Protein AF-A0A395JSF4-F1 (afdb_monomer_lite)

Foldseek 3Di:
DPDPPPPPDPDPDPDDDDPDPVVVVVVVVVVVVVVVVVVVVPVVPDDDDDDDDDDPDPPQLVPQPPPDDDDDDDDDDDDDDDDDDDDDDDDDDPDDDDDDQDPLQVVLLVCVVVVVLVVNLVVCVVCVVVDDPVNLVSSLCSQQDDPPPDGRDLVSLVSSCVRVVALVSLVSSLSVCVNVVVLVSNLVSLLSNLLHDPDPVSNVSSVVSNVVSLVVVLVVCVVVVNLVVQLVSLVVVCVSPVPPLVSLQSNLVSCVSVQVPVSNLVSLVVCCPPPPCNVVSVVVNVVSCVVVPPDVVNVVPPDDWPKFWFAWDDDPPWTWFFKQFLNDTFIATADAPDQFKAFEPVVCVVSVWAWPPDWDWDQDPVGIDIWTWTFRQWIDTRNQIDGGGIYTYDHPDDDDPGGIYDYPVSVCVCVVFWDWDCNSNRNTIMTGGDDDD

Sequence (437 aa):
MISKASILTITLLTDQQCDDIPAIRLCYLRYMKILLALTVSSMVALGLLAWTTQQPPTPAINKLLMSAQIPSTSSESNQSLTASNTSTPITNVSDAVGASPNEHQIWVARLLEKNQFHAAIEYINEHYSALSSEQLDQLKFQFLNSQDGQPPALERLNSAAKLFDDLSSWSALAQSAVSQQNWEIAHIALLRVSELESRPIELQESLAALVRSSSYLKAIRERNQDFIGVRELYSDLHQTHPWYPRFQLELAHAEAALGDYEAAEKLYTALRFDPEFGAIATQALKQLEQNNAPSDTEKRKSGNSTEVLIPLTRTGTSLLINALINGQTTPMLLDTGASITALSSQTIQKLGLKPTGRRIQINTANGARSAKLFFADTIRFGQMQLSNLEVAEIDLGSNSRFTGLLGTDALSAFNQDFDYAIDQRRNALVFTPQKTD

Secondary structure (DSSP, 8-state):
---TTSSSSSS--SSS---SHHHHHHHHHHHHHHHHHHHHHHTTS---------------GGGS-TT-PPPPP----------------------S---PPPHHHHHHHHHHHTT-HHHHHHHHHHHGGG--HHHHHHHHHHHHS-SSSSPPPHHHHHHHHHHH-SHHHHHHHHHHHHHTT-HHHHHHHHHHHHHH--SHHHHHHHHHHHHHHHHHHHHHHHHTT-HHHHHHHHHHHHHH-TT-HHHHHHHHHHHHHHT-HHHHHHHHHHHTT-TTTHHHHHHHHHHHHHHHS--TTTTT--SS---EEEE-EEETTEEEEEEEETTEEEEEEE-TT-SS-EEEHHHHHHHTPEEEEEEEEEEETTEEEEEEEEEEEEEEETTEEEEEEEEEEE---TT-S-SEEE-HHHHHTTTTTEEEEEETTTTEEEEEE----

Structure (mmCIF, N/CA/C/O backbone):
data_AF-A0A395JSF4-F1
#
_entry.id   AF-A0A395JSF4-F1
#
loop_
_atom_site.group_PDB
_atom_site.id
_atom_site.type_symbol
_atom_site.label_atom_id
_atom_site.label_alt_id
_atom_site.label_comp_id
_atom_site.label_asym_id
_atom_site.label_entity_id
_atom_site.label_seq_id
_atom_site.pdbx_PDB_ins_code
_atom_site.Cartn_x
_atom_site.Cartn_y
_atom_site.Cartn_z
_atom_site.occupancy
_atom_site.B_iso_or_equiv
_atom_site.auth_seq_id
_atom_site.auth_comp_id
_atom_site.auth_asym_id
_atom_site.auth_atom_id
_atom_site.pdbx_PDB_model_num
ATOM 1 N N . MET A 1 1 ? 60.343 2.451 16.764 1.00 39.84 1 MET A N 1
ATOM 2 C CA . MET A 1 1 ? 60.196 1.251 17.614 1.00 39.84 1 MET A CA 1
ATOM 3 C C . MET A 1 1 ? 58.944 1.408 18.462 1.00 39.84 1 MET A C 1
ATOM 5 O O . MET A 1 1 ? 58.993 2.028 19.511 1.00 39.84 1 MET A O 1
ATOM 9 N N . ILE A 1 2 ? 57.827 0.879 17.968 1.00 29.94 2 ILE A N 1
ATOM 10 C CA . ILE A 1 2 ? 56.675 0.466 18.773 1.00 29.94 2 ILE A CA 1
ATOM 11 C C . ILE A 1 2 ? 56.566 -1.039 18.507 1.00 29.94 2 ILE A C 1
ATOM 13 O O . ILE A 1 2 ? 56.723 -1.488 17.372 1.00 29.94 2 ILE A O 1
ATOM 17 N N . SER A 1 3 ? 56.498 -1.801 19.591 1.00 26.81 3 SER A N 1
ATOM 18 C CA . SER A 1 3 ? 56.758 -3.239 19.675 1.00 26.81 3 SER A CA 1
ATOM 19 C C . SER A 1 3 ? 55.757 -4.097 18.886 1.00 26.81 3 SER A C 1
ATOM 21 O O . SER A 1 3 ? 54.575 -3.776 18.810 1.00 26.81 3 SER A O 1
ATOM 23 N N . LYS A 1 4 ? 56.232 -5.241 18.371 1.00 32.41 4 LYS A N 1
ATOM 24 C CA . LYS A 1 4 ? 55.508 -6.337 17.688 1.00 32.41 4 LYS A CA 1
ATOM 25 C C . LYS A 1 4 ? 54.439 -7.051 18.560 1.00 32.41 4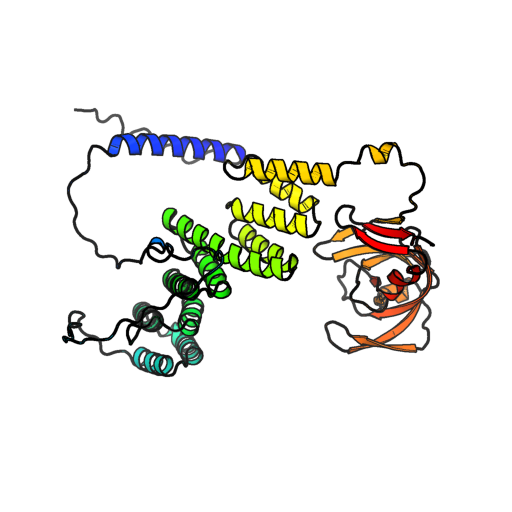 LYS A C 1
ATOM 27 O O . LYS A 1 4 ? 54.143 -8.216 18.329 1.00 32.41 4 LYS A O 1
ATOM 32 N N . ALA A 1 5 ? 53.841 -6.376 19.543 1.00 33.19 5 ALA A N 1
ATOM 33 C CA . ALA A 1 5 ? 52.916 -6.965 20.520 1.00 33.19 5 ALA A CA 1
ATOM 34 C C . ALA A 1 5 ? 51.439 -6.539 20.366 1.00 33.19 5 ALA A C 1
ATOM 36 O O . ALA A 1 5 ? 50.609 -6.975 21.152 1.00 33.19 5 ALA A O 1
ATOM 37 N N . SER A 1 6 ? 51.073 -5.740 19.357 1.00 33.34 6 SER A N 1
ATOM 38 C CA . SER A 1 6 ? 49.682 -5.261 19.186 1.00 33.34 6 SER A CA 1
ATOM 39 C C . SER A 1 6 ? 48.904 -5.915 18.035 1.00 33.34 6 SER A C 1
ATOM 41 O O . SER A 1 6 ? 47.794 -5.494 17.739 1.00 33.34 6 SER A O 1
ATOM 43 N N . ILE A 1 7 ? 49.457 -6.952 17.395 1.00 33.28 7 ILE A N 1
ATOM 44 C CA . ILE A 1 7 ? 48.802 -7.688 16.289 1.00 33.28 7 ILE A CA 1
ATOM 45 C C . ILE A 1 7 ? 48.196 -9.027 16.766 1.00 33.28 7 ILE A C 1
ATOM 47 O O . ILE A 1 7 ? 47.555 -9.735 16.001 1.00 33.28 7 ILE A O 1
ATOM 51 N N . LEU A 1 8 ? 48.306 -9.363 18.056 1.00 32.47 8 LEU A N 1
ATOM 52 C CA . LEU A 1 8 ? 47.852 -10.650 18.590 1.00 32.47 8 LEU A CA 1
ATOM 53 C C . LEU A 1 8 ? 46.749 -10.503 19.651 1.00 32.47 8 LEU A C 1
ATOM 55 O O . LEU A 1 8 ? 46.893 -10.986 20.769 1.00 32.47 8 LEU A O 1
ATOM 59 N N . THR A 1 9 ? 45.648 -9.809 19.345 1.00 33.09 9 THR A N 1
ATOM 60 C CA . THR A 1 9 ? 44.408 -9.906 20.153 1.00 33.09 9 THR A CA 1
ATOM 61 C C . THR A 1 9 ? 43.140 -9.557 19.362 1.00 33.09 9 THR A C 1
ATOM 63 O O . THR A 1 9 ? 42.222 -8.948 19.895 1.00 33.09 9 THR A O 1
ATOM 66 N N . ILE A 1 10 ? 43.060 -9.923 18.079 1.00 32.03 10 ILE A N 1
ATOM 67 C CA . ILE A 1 10 ? 41.792 -9.900 17.323 1.00 32.03 10 ILE A CA 1
ATOM 68 C C . ILE A 1 10 ? 41.754 -11.138 16.416 1.00 32.03 10 ILE A C 1
ATOM 70 O O . ILE A 1 10 ? 41.842 -11.056 15.197 1.00 32.03 10 ILE A O 1
ATOM 74 N N . THR A 1 11 ? 41.733 -12.329 17.014 1.00 34.06 11 THR A N 1
ATOM 75 C CA . THR A 1 11 ? 41.464 -13.583 16.273 1.00 34.06 11 THR A CA 1
ATOM 76 C C . THR A 1 11 ? 40.694 -14.614 17.101 1.00 34.06 11 THR A C 1
ATOM 78 O O . THR A 1 11 ? 40.607 -15.769 16.721 1.00 34.06 11 THR A O 1
ATOM 81 N N . LEU A 1 12 ? 40.091 -14.228 18.226 1.00 33.19 12 LEU A N 1
ATOM 82 C CA . LEU A 1 12 ? 39.227 -15.122 18.998 1.00 33.19 12 LEU A CA 1
ATOM 83 C C . LEU A 1 12 ? 38.089 -14.308 19.603 1.00 33.19 12 LEU A C 1
ATOM 85 O O . LEU A 1 12 ? 38.210 -13.812 20.714 1.00 33.19 12 LEU A O 1
ATOM 89 N N . LEU A 1 13 ? 37.035 -14.111 18.816 1.00 33.22 13 LEU A N 1
ATOM 90 C CA . LEU A 1 13 ? 35.649 -13.885 19.256 1.00 33.22 13 LEU A CA 1
ATOM 91 C C . LEU A 1 13 ? 34.718 -14.139 18.054 1.00 33.22 13 LEU A C 1
ATOM 93 O O . LEU A 1 13 ? 33.766 -13.416 17.789 1.00 33.22 13 LEU A O 1
ATOM 97 N N . THR A 1 14 ?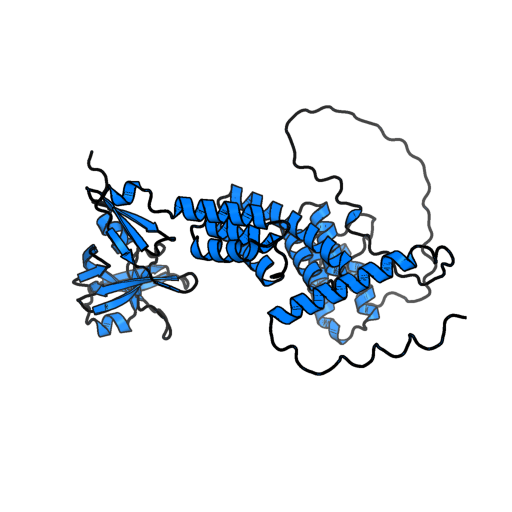 35.039 -15.169 17.278 1.00 45.62 14 THR A N 1
ATOM 98 C CA . THR A 1 14 ? 34.052 -15.881 16.478 1.00 45.62 14 THR A CA 1
ATOM 99 C C . THR A 1 14 ? 33.802 -17.172 17.229 1.00 45.62 14 THR A C 1
ATOM 101 O O . THR A 1 14 ? 34.759 -17.878 17.537 1.00 45.62 14 THR A O 1
ATOM 104 N N . ASP A 1 15 ? 32.529 -17.443 17.490 1.00 40.78 15 ASP A N 1
ATOM 105 C CA . ASP A 1 15 ? 32.013 -18.716 17.990 1.00 40.78 15 ASP A CA 1
ATOM 106 C C . ASP A 1 15 ? 31.992 -18.893 19.521 1.00 40.78 15 ASP A C 1
ATOM 108 O O . ASP A 1 15 ? 32.816 -19.584 20.110 1.00 40.78 15 ASP A O 1
ATOM 112 N N . GLN A 1 16 ? 31.036 -18.224 20.181 1.00 41.47 16 GLN A N 1
ATOM 113 C CA . GLN A 1 16 ? 30.062 -18.862 21.087 1.00 41.47 16 GLN A CA 1
ATOM 114 C C . GLN A 1 16 ? 29.127 -17.812 21.726 1.00 41.47 16 GLN A C 1
ATOM 116 O O . GLN A 1 16 ? 29.576 -16.871 22.373 1.00 41.47 16 GLN A O 1
ATOM 121 N N . GLN A 1 17 ? 27.817 -18.042 21.560 1.00 39.78 17 GLN A N 1
ATOM 122 C CA . GLN A 1 17 ? 26.663 -17.405 22.224 1.00 39.78 17 GLN A CA 1
ATOM 123 C C . GLN A 1 17 ? 26.343 -15.938 21.881 1.00 39.78 17 GLN A C 1
ATOM 125 O O . GLN A 1 17 ? 26.718 -15.004 22.586 1.00 39.78 17 GLN A O 1
ATOM 130 N N . CYS A 1 18 ? 25.506 -15.749 20.856 1.00 36.31 18 CYS A N 1
ATOM 131 C CA . CYS A 1 18 ? 24.668 -14.557 20.679 1.00 36.31 18 CYS A CA 1
ATOM 132 C C . CYS A 1 18 ? 23.288 -14.969 20.133 1.00 36.31 18 CYS A C 1
ATOM 134 O O . CYS A 1 18 ? 22.949 -14.637 19.006 1.00 36.31 18 CYS A O 1
ATOM 136 N N . ASP A 1 19 ? 22.501 -15.680 20.947 1.00 35.56 19 ASP A N 1
ATOM 137 C CA . ASP A 1 19 ? 21.124 -16.092 20.612 1.00 35.56 19 ASP A CA 1
ATOM 138 C C . ASP A 1 19 ? 20.048 -15.247 21.326 1.00 35.56 19 ASP A C 1
ATOM 140 O O . ASP A 1 19 ? 18.907 -15.678 21.458 1.00 35.56 19 ASP A O 1
ATOM 144 N N . ASP A 1 20 ? 20.372 -14.027 21.780 1.00 40.78 20 ASP A N 1
ATOM 145 C CA . ASP A 1 20 ? 19.399 -13.165 22.467 1.00 40.78 20 ASP A CA 1
ATOM 146 C C . ASP A 1 20 ? 19.416 -11.709 21.958 1.00 40.78 20 ASP A C 1
ATOM 148 O O . ASP A 1 20 ? 20.443 -11.019 21.959 1.00 40.78 20 ASP A O 1
ATOM 152 N N . ILE A 1 21 ? 18.246 -11.228 21.521 1.00 46.19 21 ILE A N 1
ATOM 153 C CA . ILE A 1 21 ? 18.019 -9.951 20.808 1.00 46.19 21 ILE A CA 1
ATOM 154 C C . ILE A 1 21 ? 18.545 -8.696 21.554 1.00 46.19 21 ILE A C 1
ATOM 156 O O . ILE A 1 21 ? 19.019 -7.767 20.888 1.00 46.19 21 ILE A O 1
ATOM 160 N N . PRO A 1 22 ? 18.572 -8.615 22.903 1.00 41.81 22 PRO A N 1
ATOM 161 C CA . PRO A 1 22 ? 19.160 -7.467 23.601 1.00 41.81 22 PRO A CA 1
ATOM 162 C C . PRO A 1 22 ? 20.694 -7.378 23.490 1.00 41.81 22 PRO A C 1
ATOM 164 O O . PRO A 1 22 ? 21.254 -6.284 23.614 1.00 41.81 22 PRO A O 1
ATOM 167 N N . ALA A 1 23 ? 21.392 -8.492 23.236 1.00 38.94 23 ALA A N 1
ATOM 168 C CA . ALA A 1 23 ? 22.857 -8.536 23.194 1.00 38.94 23 ALA A CA 1
ATOM 169 C C . ALA A 1 23 ? 23.434 -7.950 21.889 1.00 38.94 23 ALA A C 1
ATOM 171 O O . ALA A 1 23 ? 24.513 -7.349 21.895 1.00 38.94 23 ALA A O 1
ATOM 172 N N . ILE A 1 24 ? 22.673 -8.013 20.791 1.00 47.44 24 ILE A N 1
ATOM 173 C CA . ILE A 1 24 ? 23.064 -7.474 19.477 1.00 47.44 24 ILE A CA 1
ATOM 174 C C . ILE A 1 24 ? 23.234 -5.944 19.536 1.00 47.44 24 ILE A C 1
ATOM 176 O O . ILE A 1 24 ? 24.209 -5.405 19.007 1.00 47.44 24 ILE A O 1
ATOM 180 N N . ARG A 1 25 ? 22.358 -5.233 20.268 1.00 46.25 25 ARG A N 1
ATOM 181 C CA . ARG A 1 25 ? 22.462 -3.771 20.470 1.00 46.25 25 ARG A CA 1
ATOM 182 C C . ARG A 1 25 ? 23.736 -3.368 21.216 1.00 46.25 25 ARG A C 1
ATOM 184 O O . ARG A 1 25 ? 24.335 -2.342 20.889 1.00 46.25 25 ARG A O 1
ATOM 191 N N . LEU A 1 26 ? 24.173 -4.165 22.194 1.00 44.16 26 LEU A N 1
ATOM 192 C CA . LEU A 1 26 ? 25.387 -3.882 22.967 1.00 44.16 26 LEU A CA 1
ATOM 193 C C . LEU A 1 26 ? 26.662 -4.144 22.149 1.00 44.16 26 LEU A C 1
ATOM 195 O O . LEU A 1 26 ? 27.622 -3.374 22.251 1.00 44.16 26 LEU A O 1
ATOM 199 N N . CYS A 1 27 ? 26.652 -5.183 21.308 1.00 41.38 27 CYS A N 1
ATOM 200 C CA . CYS A 1 27 ? 27.731 -5.472 20.363 1.00 41.38 27 CYS A CA 1
ATOM 201 C C . CYS A 1 27 ? 27.872 -4.367 19.307 1.00 41.38 27 CYS A C 1
ATOM 203 O O . CYS A 1 27 ? 28.981 -3.881 19.082 1.00 41.38 27 CYS A O 1
ATOM 205 N N . TYR A 1 28 ? 26.761 -3.888 18.740 1.00 50.44 28 TYR A N 1
ATOM 206 C CA . TYR A 1 28 ? 26.772 -2.839 17.714 1.00 50.44 28 TYR A CA 1
ATOM 207 C C . TYR A 1 28 ? 27.246 -1.478 18.259 1.00 50.44 28 TYR A C 1
ATOM 209 O O . TYR A 1 28 ? 28.072 -0.803 17.644 1.00 50.44 28 TYR A O 1
ATOM 217 N N . LEU A 1 29 ? 26.816 -1.099 19.471 1.00 47.09 29 LEU A N 1
ATOM 218 C CA . LEU A 1 29 ? 27.270 0.130 20.141 1.00 47.09 29 LEU A CA 1
ATOM 219 C C . LEU A 1 29 ? 28.756 0.088 20.536 1.00 47.09 29 LEU A C 1
ATOM 221 O O . LEU A 1 29 ? 29.430 1.122 20.500 1.00 47.09 29 LEU A O 1
ATOM 225 N N . ARG A 1 30 ? 29.291 -1.086 20.903 1.00 47.50 30 ARG A N 1
ATOM 226 C CA . ARG A 1 30 ? 30.733 -1.262 21.155 1.00 47.50 30 ARG A CA 1
ATOM 227 C C . ARG A 1 30 ? 31.545 -1.204 19.861 1.00 47.50 30 ARG A C 1
ATOM 229 O O . ARG A 1 30 ? 32.583 -0.548 19.850 1.00 47.50 30 ARG A O 1
ATOM 236 N N . TYR A 1 31 ? 31.050 -1.807 18.782 1.00 51.88 31 TYR A N 1
ATOM 237 C CA . TYR A 1 31 ? 31.693 -1.777 17.467 1.00 51.88 31 TYR A CA 1
ATOM 238 C C . TYR A 1 31 ? 31.766 -0.346 16.897 1.00 51.88 31 TYR A C 1
ATOM 240 O O . TYR A 1 31 ? 32.833 0.100 16.477 1.00 51.88 31 TYR A O 1
ATOM 248 N N . MET A 1 32 ? 30.682 0.432 17.014 1.00 55.09 32 MET A N 1
ATOM 249 C CA . MET A 1 32 ? 30.634 1.840 16.585 1.00 55.09 32 MET A CA 1
ATOM 250 C C . MET A 1 32 ? 31.566 2.762 17.388 1.00 55.09 32 MET A C 1
ATOM 252 O O . MET A 1 32 ? 32.191 3.654 16.817 1.00 55.09 32 MET A O 1
ATOM 256 N N . LYS A 1 33 ? 31.722 2.541 18.703 1.00 48.53 33 LYS A N 1
ATOM 257 C CA . LYS A 1 33 ? 32.666 3.320 19.530 1.00 48.53 33 LYS A CA 1
ATOM 258 C C . LYS A 1 33 ? 34.132 3.035 19.188 1.00 48.53 33 LYS A C 1
ATOM 260 O O . LYS A 1 33 ? 34.952 3.945 19.274 1.00 48.53 33 LYS A O 1
ATOM 265 N N . ILE A 1 34 ? 34.456 1.804 18.787 1.00 49.47 34 ILE A N 1
ATOM 266 C CA . ILE A 1 34 ? 35.809 1.421 18.355 1.00 49.47 34 ILE A CA 1
ATOM 267 C C . ILE A 1 34 ? 36.116 2.007 16.966 1.00 49.47 34 ILE A C 1
ATOM 269 O O . ILE A 1 34 ? 37.202 2.550 16.772 1.00 49.47 34 ILE A O 1
ATOM 273 N N . LEU A 1 35 ? 35.151 1.998 16.036 1.00 45.22 35 LEU A N 1
ATOM 274 C CA . LEU A 1 35 ? 35.307 2.637 14.722 1.00 45.22 35 LEU A CA 1
ATOM 275 C C . LEU A 1 35 ? 35.499 4.159 14.825 1.00 45.22 35 LEU A C 1
ATOM 277 O O . LEU A 1 35 ? 36.379 4.706 14.164 1.00 45.22 35 LEU A O 1
ATOM 281 N N . LEU A 1 36 ? 34.735 4.838 15.690 1.00 43.34 36 LEU A N 1
ATOM 282 C CA . LEU A 1 36 ? 34.846 6.289 15.890 1.00 43.34 36 LEU A CA 1
ATOM 283 C C . LEU A 1 36 ? 36.187 6.695 16.536 1.00 43.34 36 LEU A C 1
ATOM 285 O O . LEU A 1 36 ? 36.720 7.764 16.252 1.00 43.34 36 LEU A O 1
ATOM 289 N N . ALA A 1 37 ? 36.764 5.838 17.385 1.00 42.28 37 ALA A N 1
ATOM 290 C CA . ALA A 1 37 ? 38.074 6.079 17.994 1.00 42.28 37 ALA A CA 1
ATOM 291 C C . ALA A 1 37 ? 39.242 5.879 17.004 1.00 42.28 37 ALA A C 1
ATOM 293 O O . ALA A 1 37 ? 40.282 6.525 17.142 1.00 42.28 37 ALA A O 1
ATOM 294 N N . LEU A 1 38 ? 39.073 5.028 15.984 1.00 41.53 38 LEU A N 1
ATOM 295 C CA . LEU A 1 38 ? 40.095 4.751 14.964 1.00 41.53 38 LEU A CA 1
ATOM 296 C C . LEU A 1 38 ? 40.113 5.786 13.822 1.00 41.53 38 LEU A C 1
ATOM 298 O O . LEU A 1 38 ? 41.175 6.039 13.243 1.00 41.53 38 LEU A O 1
ATOM 302 N N . THR A 1 39 ? 38.986 6.446 13.530 1.00 43.34 39 THR A N 1
ATOM 303 C CA . THR A 1 39 ? 38.907 7.498 12.498 1.00 43.34 39 THR A CA 1
ATOM 304 C C . THR A 1 39 ? 39.479 8.838 12.965 1.00 43.34 39 THR A C 1
ATOM 306 O O . THR A 1 39 ? 40.096 9.543 12.167 1.00 43.34 39 THR A O 1
ATOM 309 N N . VAL A 1 40 ? 39.403 9.156 14.264 1.00 38.22 40 VAL A N 1
ATOM 310 C CA . VAL A 1 40 ? 39.982 10.396 14.825 1.00 38.22 40 VAL A CA 1
ATOM 311 C C . VAL A 1 40 ? 41.518 10.344 14.908 1.00 38.22 40 VAL A C 1
ATOM 313 O O . VAL A 1 40 ? 42.167 11.384 14.859 1.00 38.22 40 VAL A O 1
ATOM 316 N N . SER A 1 41 ? 42.133 9.155 14.945 1.00 37.81 41 SER A N 1
ATOM 317 C CA . SER A 1 41 ? 43.603 9.017 14.953 1.00 37.81 41 SER A CA 1
ATOM 318 C C . SER A 1 41 ? 44.237 8.942 13.552 1.00 37.81 41 SER A C 1
ATOM 320 O O . SER A 1 41 ? 45.430 9.196 13.407 1.00 37.81 41 SER A O 1
ATOM 322 N N . SER A 1 42 ? 43.454 8.657 12.503 1.00 36.47 42 SER A N 1
ATOM 323 C CA . SER A 1 42 ? 43.981 8.477 11.134 1.00 36.47 42 SER A CA 1
ATOM 324 C C . SER A 1 42 ? 43.865 9.717 10.233 1.00 36.47 42 SER A C 1
ATOM 326 O O . SER A 1 42 ? 44.492 9.757 9.176 1.00 36.47 42 SER A O 1
ATOM 328 N N . MET A 1 43 ? 43.144 10.769 10.646 1.00 34.84 43 MET A N 1
ATOM 329 C CA . MET A 1 43 ? 42.982 12.001 9.848 1.00 34.84 43 MET A CA 1
ATOM 330 C C . MET A 1 43 ? 44.169 12.984 9.901 1.00 34.84 43 MET A C 1
ATOM 332 O O . MET A 1 43 ? 44.085 14.065 9.327 1.00 34.84 43 MET A O 1
ATOM 336 N N . VAL A 1 44 ? 45.297 12.620 10.523 1.00 38.09 44 VAL A N 1
ATOM 337 C CA . VAL A 1 44 ? 46.533 13.434 10.496 1.00 38.09 44 VAL A CA 1
ATOM 338 C C . VAL A 1 44 ? 47.608 12.854 9.557 1.00 38.09 44 VAL A C 1
ATOM 340 O O . VAL A 1 44 ? 48.587 13.533 9.270 1.00 38.09 44 VAL A O 1
ATOM 343 N N . ALA A 1 45 ? 47.445 11.641 9.008 1.00 32.50 45 ALA A N 1
ATOM 344 C CA . ALA A 1 45 ? 48.580 10.928 8.402 1.00 32.50 45 ALA A CA 1
ATOM 345 C C . ALA A 1 45 ? 48.550 10.674 6.881 1.00 32.50 45 ALA A C 1
ATOM 347 O O . ALA A 1 45 ? 49.580 10.271 6.352 1.00 32.50 45 ALA A O 1
ATOM 348 N N . LEU A 1 46 ? 47.454 10.890 6.144 1.00 33.34 46 LEU A N 1
ATOM 349 C CA . LEU A 1 46 ? 47.397 10.485 4.724 1.00 33.34 46 LEU A CA 1
ATOM 350 C C . LEU A 1 46 ? 46.763 11.544 3.815 1.00 33.34 46 LEU A C 1
ATOM 352 O O . LEU A 1 46 ? 45.798 11.300 3.099 1.00 33.34 46 LEU A O 1
ATOM 356 N N . GLY A 1 47 ? 47.358 12.734 3.816 1.00 35.50 47 GLY A N 1
ATOM 357 C CA . GLY A 1 47 ? 47.397 13.572 2.624 1.00 35.50 47 GLY A CA 1
ATOM 358 C C . GLY A 1 47 ? 48.704 13.294 1.894 1.00 35.50 47 GLY A C 1
ATOM 359 O O . GLY A 1 47 ? 49.710 13.869 2.283 1.00 35.50 47 GLY A O 1
ATOM 360 N N . LEU A 1 48 ? 48.697 12.377 0.919 1.00 34.44 48 LEU A N 1
ATOM 361 C CA . LEU A 1 48 ? 49.603 12.283 -0.243 1.00 34.44 48 LEU A CA 1
ATOM 362 C C . LEU A 1 48 ? 49.472 10.897 -0.901 1.00 34.44 48 LEU A C 1
ATOM 364 O O . LEU A 1 48 ? 49.516 9.880 -0.218 1.00 34.44 48 LEU A O 1
ATOM 368 N N . LEU A 1 49 ? 49.421 10.918 -2.238 1.00 31.00 49 LEU A N 1
ATOM 369 C CA . LEU A 1 49 ? 49.467 9.814 -3.215 1.00 31.00 49 LEU A CA 1
ATOM 370 C C . LEU A 1 49 ? 48.111 9.271 -3.697 1.00 31.00 49 LEU A C 1
ATOM 372 O O . LEU A 1 49 ? 47.529 8.340 -3.153 1.00 31.00 49 LEU A O 1
ATOM 376 N N . ALA A 1 50 ? 47.674 9.847 -4.817 1.00 31.03 50 ALA A N 1
ATOM 377 C CA . ALA A 1 50 ? 46.729 9.261 -5.758 1.00 31.03 50 ALA A CA 1
ATOM 378 C C . ALA A 1 50 ? 47.483 8.454 -6.834 1.00 31.03 50 ALA A C 1
ATOM 380 O O . ALA A 1 50 ? 48.493 8.951 -7.327 1.00 31.03 50 ALA A O 1
ATOM 381 N N . TRP A 1 51 ? 46.955 7.292 -7.256 1.00 29.16 51 TRP A N 1
ATOM 382 C CA . TRP A 1 51 ? 46.901 6.878 -8.673 1.00 29.16 51 TRP A CA 1
ATOM 383 C C . TRP A 1 51 ? 45.968 5.671 -8.945 1.00 29.16 51 TRP A C 1
ATOM 385 O O . TRP A 1 51 ? 46.084 4.612 -8.342 1.00 29.16 51 TRP A O 1
ATOM 395 N N . THR A 1 52 ? 45.057 5.915 -9.898 1.00 29.66 52 THR A N 1
ATOM 396 C CA . THR A 1 52 ? 44.481 5.060 -10.960 1.00 29.66 52 THR A CA 1
ATOM 397 C C . THR A 1 52 ? 43.809 3.715 -10.647 1.00 29.66 52 THR A C 1
ATOM 399 O O . THR A 1 52 ? 44.443 2.668 -10.704 1.00 29.66 52 THR A O 1
ATOM 402 N N . THR A 1 53 ? 42.472 3.738 -10.586 1.00 26.83 53 THR A N 1
ATOM 403 C CA . THR A 1 53 ? 41.603 2.879 -11.421 1.00 26.83 53 THR A CA 1
ATOM 404 C C . THR A 1 53 ? 40.392 3.711 -11.869 1.00 26.83 53 THR A C 1
ATOM 406 O O . THR A 1 53 ? 39.761 4.387 -11.060 1.00 26.83 53 THR A O 1
ATOM 409 N N . GLN A 1 54 ? 40.121 3.756 -13.176 1.00 28.78 54 GLN A N 1
ATOM 410 C CA . GLN A 1 54 ? 38.942 4.417 -13.742 1.00 28.78 54 GLN A CA 1
ATOM 411 C C . GLN A 1 54 ? 37.726 3.500 -13.565 1.00 28.78 54 GLN A C 1
ATOM 413 O O . GLN A 1 54 ? 37.582 2.515 -14.283 1.00 28.78 54 GLN A O 1
ATOM 418 N N . GLN A 1 55 ? 36.851 3.836 -12.620 1.00 27.20 55 GLN A N 1
ATOM 419 C CA . GLN A 1 55 ? 35.435 3.475 -12.695 1.00 27.20 55 GLN A CA 1
ATOM 420 C C . GLN A 1 55 ? 34.671 4.648 -13.326 1.00 27.20 55 GLN A C 1
ATOM 422 O O . GLN A 1 55 ? 35.017 5.804 -13.052 1.00 27.20 55 GLN A O 1
ATOM 427 N N . PRO A 1 56 ? 33.664 4.400 -14.182 1.00 25.47 56 PRO A N 1
ATOM 428 C CA . PRO A 1 56 ? 32.849 5.479 -14.718 1.00 25.47 56 PRO A CA 1
ATOM 429 C C . PRO A 1 56 ? 32.115 6.180 -13.563 1.00 25.47 56 PRO A C 1
ATOM 431 O O . PRO A 1 56 ? 31.652 5.512 -12.635 1.00 25.47 56 PRO A O 1
ATOM 434 N N . PRO A 1 57 ? 31.999 7.516 -13.579 1.00 26.92 57 PRO A N 1
ATOM 435 C CA . PRO A 1 57 ? 31.297 8.232 -12.529 1.00 26.92 57 PRO A CA 1
ATOM 436 C C . PRO A 1 57 ? 29.801 7.912 -12.618 1.00 26.92 57 PRO A C 1
ATOM 438 O O . PRO A 1 57 ? 29.121 8.363 -13.536 1.00 26.92 57 PRO A O 1
ATOM 441 N N . THR A 1 58 ? 29.259 7.177 -11.646 1.00 37.62 58 THR A N 1
ATOM 442 C CA . THR A 1 58 ? 27.825 7.262 -11.351 1.00 37.62 58 THR A CA 1
ATOM 443 C C . THR A 1 58 ? 27.551 8.689 -10.874 1.00 37.62 58 THR A C 1
ATOM 445 O O . THR A 1 58 ? 28.166 9.110 -9.888 1.00 37.62 58 THR A O 1
ATOM 448 N N . PRO A 1 59 ? 26.690 9.478 -11.541 1.00 35.47 59 PRO A N 1
ATOM 449 C CA . PRO A 1 59 ? 26.355 10.797 -11.037 1.00 35.47 59 PRO A CA 1
ATOM 450 C C . PRO A 1 59 ? 25.631 10.621 -9.702 1.00 35.47 59 PRO A C 1
ATOM 452 O O . PRO A 1 59 ? 24.544 10.053 -9.650 1.00 35.47 59 PRO A O 1
ATOM 455 N N . ALA A 1 60 ? 26.246 11.103 -8.620 1.00 37.16 60 ALA A N 1
ATOM 456 C CA . ALA A 1 60 ? 25.586 11.204 -7.329 1.00 37.16 60 ALA A CA 1
ATOM 457 C C . ALA A 1 60 ? 24.256 11.949 -7.522 1.00 37.16 60 ALA A C 1
ATOM 459 O O . ALA A 1 60 ? 24.235 13.072 -8.045 1.00 37.16 60 ALA A O 1
ATOM 460 N N . ILE A 1 61 ? 23.159 11.320 -7.090 1.00 43.56 61 ILE A N 1
ATOM 461 C CA . ILE A 1 61 ? 21.784 11.845 -7.150 1.00 43.56 61 ILE A CA 1
ATOM 462 C C . ILE A 1 61 ? 21.720 13.278 -6.572 1.00 43.56 61 ILE A C 1
ATOM 464 O O . ILE A 1 61 ? 20.920 14.109 -7.006 1.00 43.56 61 ILE A O 1
ATOM 468 N N . ASN A 1 62 ? 22.657 13.609 -5.681 1.00 36.34 62 ASN A N 1
ATOM 469 C CA . ASN A 1 62 ? 22.835 14.904 -5.036 1.00 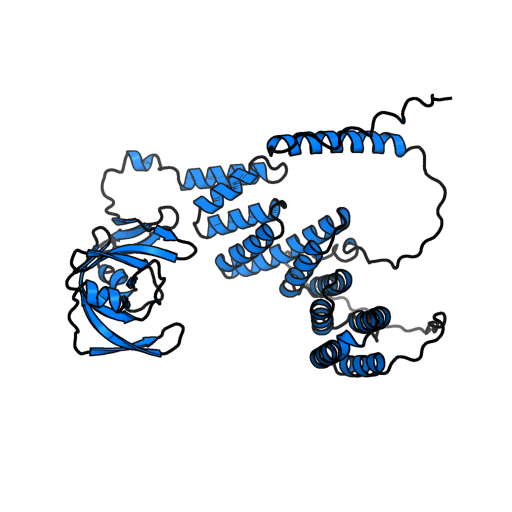36.34 62 ASN A CA 1
ATOM 470 C C . ASN A 1 62 ? 22.989 16.138 -5.949 1.00 36.34 62 ASN A C 1
ATOM 472 O O . ASN A 1 62 ? 22.652 17.233 -5.502 1.00 36.34 62 ASN A O 1
ATOM 476 N N . LYS A 1 63 ? 23.447 16.039 -7.208 1.00 36.41 63 LYS A N 1
ATOM 477 C CA . LYS A 1 63 ? 23.663 17.258 -8.029 1.00 36.41 63 LYS A CA 1
ATOM 478 C C . LYS A 1 63 ? 22.409 17.863 -8.675 1.00 36.41 63 LYS A C 1
ATOM 480 O O . LYS A 1 63 ? 22.490 18.984 -9.167 1.00 36.41 63 LYS A O 1
ATOM 485 N N . LEU A 1 64 ? 21.263 17.179 -8.667 1.00 36.88 64 LEU A N 1
ATOM 486 C CA . LEU A 1 64 ? 20.055 17.619 -9.393 1.00 36.88 64 LEU A CA 1
ATOM 487 C C . LEU A 1 64 ? 18.880 18.035 -8.491 1.00 36.88 64 LEU A C 1
ATOM 489 O O . LEU A 1 64 ? 17.853 18.478 -8.992 1.00 36.88 64 LEU A O 1
ATOM 493 N N . LEU A 1 65 ? 19.013 17.920 -7.168 1.00 39.00 65 LEU A N 1
ATOM 494 C CA . LEU A 1 65 ? 17.883 18.016 -6.231 1.00 39.00 65 LEU A CA 1
ATOM 495 C C . LEU A 1 65 ? 17.790 19.331 -5.441 1.00 39.00 65 LEU A C 1
ATOM 497 O O . LEU A 1 65 ? 16.919 19.465 -4.585 1.00 39.00 65 LEU A O 1
ATOM 501 N N . MET A 1 66 ? 18.648 20.317 -5.720 1.00 30.98 66 MET A N 1
ATOM 502 C CA . MET A 1 66 ? 18.658 21.594 -4.990 1.00 30.98 66 MET A CA 1
ATOM 503 C C . MET A 1 66 ? 17.565 22.601 -5.408 1.00 30.98 66 MET A C 1
ATOM 505 O O . MET A 1 66 ? 17.494 23.664 -4.800 1.00 30.98 66 MET A O 1
ATOM 509 N N . SER A 1 67 ? 16.699 22.313 -6.391 1.00 31.22 67 SER A N 1
ATOM 510 C CA . SER A 1 67 ? 15.759 23.317 -6.938 1.00 31.22 67 SER A CA 1
ATOM 511 C C . SER A 1 67 ? 14.258 23.007 -6.836 1.00 31.22 67 SER A C 1
ATOM 513 O O . SER A 1 67 ? 13.453 23.818 -7.287 1.00 31.22 67 SER A O 1
ATOM 515 N N . ALA A 1 68 ? 13.828 21.906 -6.214 1.00 31.62 68 ALA A N 1
ATOM 516 C CA . ALA A 1 68 ? 12.396 21.633 -6.035 1.00 31.62 68 ALA A CA 1
ATOM 517 C C . ALA A 1 68 ? 11.882 22.188 -4.692 1.00 31.62 68 ALA A C 1
ATOM 519 O O . ALA A 1 68 ? 11.705 21.453 -3.723 1.00 31.62 68 ALA A O 1
ATOM 520 N N . GLN A 1 69 ? 11.671 23.505 -4.617 1.00 31.55 69 GLN A N 1
ATOM 521 C CA . GLN A 1 69 ? 10.951 24.132 -3.503 1.00 31.55 69 GLN A CA 1
ATOM 522 C C . GLN A 1 69 ? 9.431 24.020 -3.695 1.00 31.55 69 GLN A C 1
ATOM 524 O O . GLN A 1 69 ? 8.909 24.099 -4.805 1.00 31.55 69 GLN A O 1
ATOM 529 N N . ILE A 1 70 ? 8.721 23.857 -2.578 1.00 29.36 70 ILE A N 1
ATOM 530 C CA . ILE A 1 70 ? 7.257 23.932 -2.473 1.00 29.36 70 ILE A CA 1
ATOM 531 C C . ILE A 1 70 ? 6.814 25.340 -2.922 1.00 29.36 70 ILE A C 1
ATOM 533 O O . ILE A 1 70 ? 7.372 26.313 -2.412 1.00 29.36 70 ILE A O 1
ATOM 537 N N . PRO A 1 71 ? 5.837 25.508 -3.835 1.00 26.53 71 PRO A N 1
ATOM 538 C CA . PRO A 1 71 ? 5.461 26.840 -4.288 1.00 26.53 71 PRO A CA 1
ATOM 539 C C . PRO A 1 71 ? 4.663 27.582 -3.209 1.00 26.53 71 PRO A C 1
ATOM 541 O O . PRO A 1 71 ? 3.566 27.171 -2.829 1.00 26.53 71 PRO A O 1
ATOM 544 N N . SER A 1 72 ? 5.203 28.714 -2.754 1.00 24.20 72 SER A N 1
ATOM 545 C CA . SER A 1 72 ? 4.435 29.808 -2.160 1.00 24.20 72 SER A CA 1
ATOM 546 C C . SER A 1 72 ? 4.011 30.799 -3.246 1.00 24.20 72 SER A C 1
ATOM 548 O O . SER A 1 72 ? 4.692 31.000 -4.247 1.00 24.20 72 SER A O 1
ATOM 550 N N . THR A 1 73 ? 2.859 31.412 -3.026 1.00 24.52 73 THR A N 1
ATOM 551 C CA . THR A 1 73 ? 2.091 32.263 -3.934 1.00 24.52 73 THR A CA 1
ATOM 552 C C . THR A 1 73 ? 2.806 33.502 -4.497 1.00 24.52 73 THR A C 1
ATOM 554 O O . THR A 1 73 ? 3.467 34.239 -3.772 1.00 24.52 73 THR A O 1
ATOM 557 N N . SER A 1 74 ? 2.435 33.808 -5.746 1.00 24.98 74 SER A N 1
ATOM 558 C CA . SER A 1 74 ? 2.306 35.120 -6.412 1.00 24.98 74 SER A CA 1
ATOM 559 C C . SER A 1 74 ? 3.495 35.812 -7.110 1.00 24.98 74 SER A C 1
ATOM 561 O O . SER A 1 74 ? 4.484 36.218 -6.510 1.00 24.98 74 SER A O 1
ATOM 563 N N . SER A 1 75 ? 3.188 36.118 -8.378 1.00 23.92 75 SER A N 1
ATOM 564 C CA . SER A 1 75 ? 3.514 37.292 -9.204 1.00 23.92 75 SER A CA 1
ATOM 565 C C . SER A 1 75 ? 4.551 37.111 -10.318 1.00 23.92 75 SER A C 1
ATOM 567 O O . SER A 1 75 ? 5.726 36.829 -10.111 1.00 23.92 75 SER A O 1
ATOM 569 N N . GLU A 1 76 ? 4.029 37.276 -11.533 1.00 26.20 76 GLU A N 1
ATOM 570 C CA . GLU A 1 76 ? 4.714 37.329 -12.815 1.00 26.20 76 GLU A CA 1
ATOM 571 C C . GLU A 1 76 ? 5.684 38.514 -12.892 1.00 26.20 76 GLU A C 1
ATOM 573 O O . GLU A 1 76 ? 5.361 39.626 -12.478 1.00 26.20 76 GLU A O 1
ATOM 578 N N . SER A 1 77 ? 6.818 38.316 -13.564 1.00 23.62 77 SER A N 1
ATOM 579 C CA . SER A 1 77 ? 7.339 39.336 -14.478 1.00 23.62 77 SER A CA 1
ATOM 580 C C . SER A 1 77 ? 8.219 38.711 -15.562 1.00 23.62 77 SER A C 1
ATOM 582 O O . SER A 1 77 ? 9.088 37.881 -15.311 1.00 23.62 77 SER A O 1
ATOM 584 N N . ASN A 1 78 ? 7.921 39.121 -16.793 1.00 24.77 78 ASN A N 1
ATOM 585 C CA . ASN A 1 78 ? 8.634 38.833 -18.029 1.00 24.77 78 ASN A CA 1
ATOM 586 C C . ASN A 1 78 ? 10.101 39.270 -17.969 1.00 24.77 78 ASN A C 1
ATOM 588 O O . ASN A 1 78 ? 10.373 40.393 -17.551 1.00 24.77 78 ASN A O 1
ATOM 592 N N . GLN A 1 79 ? 10.995 38.494 -18.590 1.00 26.38 79 GLN A N 1
ATOM 593 C CA . GLN A 1 79 ? 12.066 39.074 -19.405 1.00 26.38 79 GLN A CA 1
ATOM 594 C C . GLN A 1 79 ? 12.557 38.108 -20.494 1.00 26.38 79 GLN A C 1
ATOM 596 O O . GLN A 1 79 ? 13.041 37.011 -20.240 1.00 26.38 79 GLN A O 1
ATOM 601 N N . SER A 1 80 ? 12.393 38.577 -21.729 1.00 21.80 80 SER A N 1
ATOM 602 C CA . SER A 1 80 ? 12.944 38.060 -22.979 1.00 21.80 80 SER A CA 1
ATOM 603 C C . SER A 1 80 ? 14.440 38.350 -23.053 1.00 21.80 80 SER A C 1
ATOM 605 O O . SER A 1 80 ? 14.822 39.499 -22.844 1.00 21.80 80 SER A O 1
ATOM 607 N N . LEU A 1 81 ? 15.258 37.382 -23.477 1.00 24.89 81 LEU A N 1
ATOM 608 C CA . LEU A 1 81 ? 16.590 37.648 -24.023 1.00 24.89 81 LEU A CA 1
ATOM 609 C C . LEU A 1 81 ? 16.849 36.792 -25.269 1.00 24.89 81 LEU A C 1
ATOM 611 O O . LEU A 1 81 ? 16.629 35.585 -25.313 1.00 24.89 81 LEU A O 1
ATOM 615 N N . THR A 1 82 ? 17.267 37.518 -26.295 1.00 22.95 82 THR A N 1
ATOM 616 C CA . THR A 1 82 ? 17.470 37.188 -27.701 1.00 22.95 82 THR A CA 1
ATOM 617 C C . THR A 1 82 ? 18.730 36.365 -27.972 1.00 22.95 82 THR A C 1
ATOM 619 O O . THR A 1 82 ? 19.724 36.460 -27.259 1.00 22.95 82 THR A O 1
ATOM 622 N N . ALA A 1 83 ? 18.686 35.619 -29.076 1.00 24.70 83 ALA A N 1
ATOM 623 C CA . ALA A 1 83 ? 19.758 34.813 -29.650 1.00 24.70 83 ALA A CA 1
ATOM 624 C C . ALA A 1 83 ? 21.035 35.595 -30.016 1.00 24.70 83 ALA A C 1
ATOM 626 O O . ALA A 1 83 ? 20.958 36.761 -30.399 1.00 24.70 83 ALA A O 1
ATOM 627 N N . SER A 1 84 ? 22.182 34.899 -30.030 1.00 22.88 84 SER A N 1
ATOM 628 C CA . SER A 1 84 ? 23.304 35.118 -30.964 1.00 22.88 84 SER A CA 1
ATOM 629 C C . SER A 1 84 ? 24.257 33.909 -30.983 1.00 22.88 84 SER A C 1
ATOM 631 O O . SER A 1 84 ? 24.717 33.444 -29.946 1.00 22.88 84 SER A O 1
ATOM 633 N N . ASN A 1 85 ? 24.516 33.415 -32.195 1.00 25.14 85 ASN A N 1
ATOM 634 C CA . ASN A 1 85 ? 25.362 32.279 -32.583 1.00 25.14 85 ASN A CA 1
ATOM 635 C C . ASN A 1 85 ? 26.852 32.439 -32.222 1.00 25.14 85 ASN A C 1
ATOM 637 O O . ASN A 1 85 ? 27.356 33.557 -32.255 1.00 25.14 85 ASN A O 1
ATOM 641 N N . THR A 1 86 ? 27.589 31.322 -32.075 1.00 23.52 86 THR A N 1
ATOM 642 C CA . THR A 1 86 ? 28.752 30.967 -32.942 1.00 23.52 86 THR A CA 1
ATOM 643 C C . THR A 1 86 ? 29.400 29.606 -32.599 1.00 23.52 86 THR A C 1
ATOM 645 O O . THR A 1 86 ? 29.963 29.407 -31.534 1.00 23.52 86 THR A O 1
ATOM 648 N N . SER A 1 87 ? 29.301 28.677 -33.561 1.00 23.55 87 SER A N 1
ATOM 649 C CA . SER A 1 87 ? 30.263 27.640 -34.004 1.00 23.55 87 SER A CA 1
ATOM 650 C C . SER A 1 87 ? 31.334 27.062 -33.054 1.00 23.55 87 SER A C 1
ATOM 652 O O . SER A 1 87 ? 32.322 27.725 -32.751 1.00 23.55 87 SER A O 1
ATOM 654 N N . THR A 1 88 ? 31.294 25.742 -32.824 1.00 23.84 88 THR A N 1
ATOM 655 C CA . THR A 1 88 ? 32.176 24.733 -33.478 1.00 23.84 88 THR A CA 1
ATOM 656 C C . THR A 1 88 ? 31.804 23.306 -33.021 1.00 23.84 88 THR A C 1
ATOM 658 O O . THR A 1 88 ? 31.603 23.093 -31.828 1.00 23.84 88 THR A O 1
ATOM 661 N N . PRO A 1 89 ? 31.687 22.315 -33.929 1.00 25.45 89 PRO A N 1
ATOM 662 C CA . PRO A 1 89 ? 31.414 20.931 -33.553 1.00 25.45 89 PRO A CA 1
ATOM 663 C C . PRO A 1 89 ? 32.722 20.231 -33.168 1.00 25.45 89 PRO A C 1
ATOM 665 O O . PRO A 1 89 ? 33.618 20.080 -33.996 1.00 25.45 89 PRO A O 1
ATOM 668 N N . ILE A 1 90 ? 32.838 19.792 -31.915 1.00 25.89 90 ILE A N 1
ATOM 669 C CA . ILE A 1 90 ? 33.930 18.907 -31.498 1.00 25.89 90 ILE A CA 1
ATOM 670 C C . ILE A 1 90 ? 33.537 17.482 -31.892 1.00 25.89 90 ILE A C 1
ATOM 672 O O . ILE A 1 90 ? 32.831 16.779 -31.174 1.00 25.89 90 ILE A O 1
ATOM 676 N N . THR A 1 91 ? 33.994 17.072 -33.069 1.00 30.31 91 THR A N 1
ATOM 677 C CA . THR A 1 91 ? 34.205 15.667 -33.414 1.00 30.31 91 THR A CA 1
ATOM 678 C C . THR A 1 91 ? 35.360 15.139 -32.569 1.00 30.31 91 THR A C 1
ATOM 680 O O . THR A 1 91 ? 36.465 15.653 -32.706 1.00 30.31 91 THR A O 1
ATOM 683 N N . ASN A 1 92 ? 35.110 14.157 -31.699 1.00 27.12 92 ASN A N 1
ATOM 684 C CA . ASN A 1 92 ? 36.078 13.122 -31.310 1.00 27.12 92 ASN A CA 1
ATOM 685 C C . ASN A 1 92 ? 35.393 12.069 -30.424 1.00 27.12 92 ASN A C 1
ATOM 687 O O . ASN A 1 92 ? 35.365 12.178 -29.202 1.00 27.12 92 ASN A O 1
ATOM 691 N N . VAL A 1 93 ? 34.867 11.024 -31.065 1.00 30.44 93 VAL A N 1
ATOM 692 C CA . VAL A 1 93 ? 34.710 9.698 -30.454 1.00 30.44 93 VAL A CA 1
ATOM 693 C C . VAL A 1 93 ? 35.423 8.726 -31.383 1.00 30.44 93 VAL A C 1
ATOM 695 O O . VAL A 1 93 ? 34.836 8.155 -32.296 1.00 30.44 93 VAL A O 1
ATOM 698 N N . SER A 1 94 ? 36.731 8.609 -31.203 1.00 33.38 94 SER A N 1
ATOM 699 C CA . SER A 1 94 ? 37.546 7.608 -31.882 1.00 33.38 94 SER A CA 1
ATOM 700 C C . SER A 1 94 ? 38.694 7.220 -30.966 1.00 33.38 94 SER A C 1
ATOM 702 O O . SER A 1 94 ? 39.821 7.595 -31.235 1.00 33.38 94 SER A O 1
ATOM 704 N N . ASP A 1 95 ? 38.377 6.526 -29.871 1.00 30.53 95 ASP A N 1
ATOM 705 C CA . ASP A 1 95 ? 39.343 5.756 -29.071 1.00 30.53 95 ASP A CA 1
ATOM 706 C C . ASP A 1 95 ? 38.639 4.604 -28.318 1.00 30.53 95 ASP A C 1
ATOM 708 O O . ASP A 1 95 ? 38.863 4.350 -27.138 1.00 30.53 95 ASP A O 1
ATOM 712 N N . ALA A 1 96 ? 37.769 3.873 -29.024 1.00 32.12 96 ALA A N 1
ATOM 713 C CA . ALA A 1 96 ? 37.370 2.518 -28.646 1.00 32.12 96 ALA A CA 1
ATOM 714 C C . ALA A 1 96 ? 37.516 1.615 -29.878 1.00 32.12 96 ALA A C 1
ATOM 716 O O . ALA A 1 96 ? 36.803 1.740 -30.872 1.00 32.12 96 ALA A O 1
ATOM 717 N N . VAL A 1 97 ? 38.523 0.751 -29.833 1.00 35.38 97 VAL A N 1
ATOM 718 C CA . VAL A 1 97 ? 38.917 -0.164 -30.903 1.00 35.38 97 VAL A CA 1
ATOM 719 C C . VAL A 1 97 ? 37.860 -1.269 -31.082 1.00 35.38 97 VAL A C 1
ATOM 721 O O . VAL A 1 97 ? 37.703 -2.114 -30.213 1.00 35.38 97 VAL A O 1
ATOM 724 N N . GLY A 1 98 ? 37.203 -1.306 -32.248 1.00 34.81 98 GLY A N 1
ATOM 725 C CA . GLY A 1 98 ? 37.229 -2.508 -33.097 1.00 34.81 98 GLY A CA 1
ATOM 726 C C . GLY A 1 98 ? 36.191 -3.628 -32.928 1.00 34.81 98 GLY A C 1
ATOM 727 O O . GLY A 1 98 ? 36.582 -4.788 -33.018 1.00 34.81 98 GLY A O 1
ATOM 728 N N . ALA A 1 99 ? 34.890 -3.338 -32.826 1.00 38.75 99 ALA A N 1
ATOM 729 C CA . ALA A 1 99 ? 33.854 -4.322 -33.176 1.00 38.75 99 ALA A CA 1
ATOM 730 C C . ALA A 1 99 ? 32.736 -3.670 -34.006 1.00 38.75 99 ALA A C 1
ATOM 732 O O . ALA A 1 99 ? 32.182 -2.644 -33.619 1.00 38.75 99 ALA A O 1
ATOM 733 N N . SER A 1 100 ? 32.412 -4.250 -35.167 1.00 49.81 100 SER A N 1
ATOM 734 C CA . SER A 1 100 ? 31.179 -3.909 -35.889 1.00 49.81 100 SER A CA 1
ATOM 735 C C . SER A 1 100 ? 29.983 -4.283 -35.001 1.00 49.81 100 SER A C 1
ATOM 737 O O . SER A 1 100 ? 30.035 -5.357 -34.395 1.00 49.81 100 SER A O 1
ATOM 739 N N . PRO A 1 101 ? 28.935 -3.440 -34.880 1.00 62.19 101 PRO A N 1
ATOM 740 C CA . PRO A 1 101 ? 27.772 -3.773 -34.064 1.00 62.19 101 PRO A CA 1
ATOM 741 C C . PRO A 1 101 ? 27.200 -5.131 -34.479 1.00 62.19 101 PRO A C 1
ATOM 743 O O . PRO A 1 101 ? 26.913 -5.341 -35.658 1.00 62.19 101 PRO A O 1
ATOM 746 N N . ASN A 1 102 ? 27.033 -6.053 -33.524 1.00 77.19 102 ASN A N 1
ATOM 747 C CA . ASN A 1 102 ? 26.371 -7.332 -33.796 1.00 77.19 102 ASN A CA 1
ATOM 748 C C . ASN A 1 102 ? 24.936 -7.065 -34.308 1.00 77.19 102 ASN A C 1
ATOM 750 O O . ASN A 1 102 ? 24.316 -6.072 -33.923 1.00 77.19 102 ASN A O 1
ATOM 754 N N . GLU A 1 103 ? 24.384 -7.947 -35.142 1.00 85.50 103 GLU A N 1
ATOM 755 C CA . GLU A 1 103 ? 23.038 -7.850 -35.723 1.00 85.50 103 GLU A CA 1
ATOM 756 C C . GLU A 1 103 ? 21.963 -7.514 -34.674 1.00 85.50 103 GLU A C 1
ATOM 758 O O . GLU A 1 103 ? 21.102 -6.670 -34.931 1.00 85.50 103 GLU A O 1
ATOM 763 N N . HIS A 1 104 ? 22.072 -8.068 -33.459 1.00 89.00 104 HIS A N 1
ATOM 764 C CA . HIS A 1 104 ? 21.185 -7.748 -32.334 1.00 89.00 104 HIS A CA 1
ATOM 765 C C . HIS A 1 104 ? 21.210 -6.261 -31.949 1.00 89.00 104 HIS A C 1
ATOM 767 O O . HIS A 1 104 ? 20.158 -5.663 -31.736 1.00 89.00 104 HIS A O 1
ATOM 773 N N . GLN A 1 105 ? 22.392 -5.639 -31.900 1.00 88.62 105 GLN A N 1
ATOM 774 C CA . GLN A 1 105 ? 22.540 -4.217 -31.568 1.00 88.62 105 GLN A CA 1
ATOM 775 C C . GLN A 1 105 ? 21.945 -3.322 -32.649 1.00 88.62 105 GLN A C 1
ATOM 777 O O . GLN A 1 105 ? 21.338 -2.300 -32.333 1.00 88.62 105 GLN A O 1
ATOM 782 N N . ILE A 1 106 ? 22.116 -3.694 -33.920 1.00 89.81 106 ILE A N 1
ATOM 783 C CA . ILE A 1 106 ? 21.556 -2.946 -35.052 1.00 89.81 106 ILE A CA 1
ATOM 784 C C . ILE A 1 106 ? 20.030 -3.039 -35.025 1.00 89.81 106 ILE A C 1
ATOM 786 O O . ILE A 1 106 ? 19.338 -2.037 -35.217 1.00 89.81 106 ILE A O 1
ATOM 790 N N . TRP A 1 107 ? 19.498 -4.238 -34.787 1.00 91.69 107 TRP A N 1
ATOM 791 C CA . TRP A 1 107 ? 18.060 -4.466 -34.743 1.00 91.69 107 TRP A CA 1
ATOM 792 C C . TRP A 1 107 ? 17.399 -3.718 -33.585 1.00 91.69 107 TRP A C 1
ATOM 794 O O . TRP A 1 107 ? 16.443 -2.970 -33.800 1.00 91.69 107 TRP A O 1
ATOM 804 N N . VAL A 1 108 ? 17.954 -3.847 -32.378 1.00 91.31 108 VAL A N 1
ATOM 805 C CA . VAL A 1 108 ? 17.453 -3.146 -31.192 1.00 91.31 108 VAL A CA 1
ATOM 806 C C . VAL A 1 108 ? 17.546 -1.633 -31.378 1.00 91.31 108 VAL A C 1
ATOM 808 O O . VAL A 1 108 ? 16.548 -0.952 -31.153 1.00 91.31 108 VAL A O 1
ATOM 811 N N . ALA A 1 109 ? 18.660 -1.093 -31.887 1.00 90.19 109 ALA A N 1
ATOM 812 C CA . ALA A 1 109 ? 18.779 0.341 -32.165 1.00 90.19 109 ALA A CA 1
ATOM 813 C C . ALA A 1 109 ? 17.651 0.864 -33.076 1.00 90.19 109 ALA A C 1
ATOM 815 O O . ALA A 1 109 ? 17.012 1.860 -32.739 1.00 90.19 109 ALA A O 1
ATOM 816 N N . ARG A 1 110 ? 17.322 0.147 -34.162 1.00 91.19 110 ARG A N 1
ATOM 817 C CA . ARG A 1 110 ? 16.219 0.520 -35.071 1.00 91.19 110 ARG A CA 1
ATOM 818 C C . ARG A 1 110 ? 14.851 0.513 -34.394 1.00 91.19 110 ARG A C 1
ATOM 820 O O . ARG A 1 110 ? 14.008 1.350 -34.712 1.00 91.19 110 ARG A O 1
ATOM 827 N N . LEU A 1 111 ? 14.599 -0.445 -33.503 1.00 91.31 111 LEU A N 1
ATOM 828 C CA . LEU A 1 111 ? 13.350 -0.490 -32.740 1.00 91.31 111 LEU A CA 1
ATOM 829 C C . LEU A 1 111 ? 13.266 0.691 -31.767 1.00 91.31 111 LEU A C 1
ATOM 831 O O . LEU A 1 111 ? 12.216 1.324 -31.662 1.00 91.31 111 LEU A O 1
ATOM 835 N N . LEU A 1 112 ? 14.376 1.034 -31.107 1.00 89.88 112 LEU A N 1
ATOM 836 C CA . LEU A 1 112 ? 14.444 2.170 -30.186 1.00 89.88 112 LEU A CA 1
ATOM 837 C C . LEU A 1 112 ? 14.256 3.515 -30.904 1.00 89.88 112 LEU A C 1
ATOM 839 O O . LEU A 1 112 ? 13.503 4.343 -30.401 1.00 89.88 112 LEU A O 1
ATOM 843 N N . GLU A 1 113 ? 14.849 3.710 -32.086 1.00 88.25 113 GLU A N 1
ATOM 844 C CA . GLU A 1 113 ? 14.636 4.904 -32.931 1.00 88.25 113 GLU A CA 1
ATOM 845 C C . GLU A 1 113 ? 13.161 5.100 -33.318 1.00 88.25 113 GLU A C 1
ATOM 847 O O . GLU A 1 113 ? 12.681 6.224 -33.442 1.00 88.25 113 GLU A O 1
ATOM 852 N N . LYS A 1 114 ? 12.417 4.001 -33.479 1.00 90.12 114 LYS A N 1
ATOM 853 C CA . LYS A 1 114 ? 10.979 4.014 -33.790 1.00 90.12 114 LYS A CA 1
ATOM 854 C C . LYS A 1 114 ? 10.082 4.082 -32.549 1.00 90.12 114 LYS A C 1
ATOM 856 O O . LYS A 1 114 ? 8.869 3.930 -32.684 1.00 90.12 114 LYS A O 1
ATOM 861 N N . ASN A 1 115 ? 10.648 4.271 -31.353 1.00 89.44 115 ASN A N 1
ATOM 862 C CA . ASN A 1 115 ? 9.950 4.193 -30.063 1.00 89.44 115 ASN A CA 1
ATOM 863 C C . ASN A 1 115 ? 9.234 2.846 -29.813 1.00 89.44 115 ASN A C 1
ATOM 865 O O . ASN A 1 115 ? 8.279 2.763 -29.043 1.00 89.44 115 ASN A O 1
ATOM 869 N N . GLN A 1 116 ? 9.689 1.760 -30.444 1.00 90.88 116 GLN A N 1
ATOM 870 C CA . GLN A 1 116 ? 9.121 0.415 -30.298 1.00 90.88 116 GLN A CA 1
ATOM 871 C C . GLN A 1 116 ? 9.791 -0.338 -29.136 1.00 90.88 116 GLN A C 1
ATOM 873 O O . GLN A 1 116 ? 10.398 -1.393 -29.322 1.00 90.88 116 GLN A O 1
ATOM 878 N N . PHE A 1 117 ? 9.698 0.211 -27.920 1.00 89.19 117 PHE A N 1
ATOM 879 C CA . PHE A 1 117 ? 10.413 -0.308 -26.743 1.00 89.19 117 PHE A CA 1
ATOM 880 C C . PHE A 1 117 ? 9.979 -1.724 -26.347 1.00 89.19 117 PHE A C 1
ATOM 882 O O . PHE A 1 117 ? 10.821 -2.550 -26.009 1.00 89.19 117 PHE A O 1
ATOM 889 N N . HIS A 1 118 ? 8.680 -2.026 -26.439 1.00 86.56 118 HIS A N 1
ATOM 890 C CA . HIS A 1 118 ? 8.158 -3.357 -26.123 1.00 86.56 118 HIS A CA 1
ATOM 891 C C . HIS A 1 118 ? 8.695 -4.428 -27.081 1.00 86.56 118 HIS A C 1
ATOM 893 O O . HIS A 1 118 ? 9.198 -5.449 -26.629 1.00 86.56 118 HIS A O 1
ATOM 899 N N . ALA A 1 119 ? 8.684 -4.150 -28.389 1.00 88.44 119 ALA A N 1
ATOM 900 C CA . ALA A 1 119 ? 9.241 -5.053 -29.394 1.00 88.44 119 ALA A CA 1
ATOM 901 C C . ALA A 1 119 ? 10.754 -5.257 -29.205 1.00 88.44 119 ALA A C 1
ATOM 903 O O . ALA A 1 119 ? 11.270 -6.346 -29.440 1.00 88.44 119 ALA A O 1
ATOM 904 N N . ALA A 1 120 ? 11.475 -4.223 -28.753 1.00 90.06 120 ALA A N 1
ATOM 905 C CA . ALA A 1 120 ? 12.895 -4.346 -28.432 1.00 90.06 120 ALA A CA 1
ATOM 906 C C . ALA A 1 120 ? 13.131 -5.277 -27.231 1.00 90.06 120 ALA A C 1
ATOM 908 O O . ALA A 1 120 ? 14.043 -6.097 -27.276 1.00 90.06 120 ALA A O 1
ATOM 909 N N . ILE A 1 121 ? 12.301 -5.185 -26.184 1.00 88.81 121 ILE A N 1
ATOM 910 C CA . ILE A 1 121 ? 12.359 -6.101 -25.034 1.00 88.81 121 ILE A CA 1
ATOM 911 C C . ILE A 1 121 ? 12.033 -7.535 -25.452 1.00 88.81 121 ILE A C 1
ATOM 913 O O . ILE A 1 121 ? 12.763 -8.451 -25.088 1.00 88.81 121 ILE A O 1
ATOM 917 N N . GLU A 1 122 ? 10.943 -7.729 -26.196 1.00 89.25 122 GLU A N 1
ATOM 918 C CA . GLU A 1 122 ? 10.500 -9.046 -26.662 1.00 89.25 122 GLU A CA 1
ATOM 919 C C . GLU A 1 122 ? 11.610 -9.736 -27.455 1.00 89.25 122 GLU A C 1
ATOM 921 O O . GLU A 1 122 ? 12.005 -10.852 -27.124 1.00 89.25 122 GLU A O 1
ATOM 926 N N . TYR A 1 123 ? 12.223 -9.008 -28.389 1.00 91.75 123 TYR A N 1
ATOM 927 C CA . TYR A 1 123 ? 13.368 -9.495 -29.145 1.00 91.75 123 TYR A CA 1
ATOM 928 C C . TYR A 1 123 ? 14.542 -9.916 -28.248 1.00 91.75 123 TYR A C 1
ATOM 930 O O . TYR A 1 123 ? 15.121 -10.983 -28.453 1.00 91.75 123 TYR A O 1
ATOM 938 N N . ILE A 1 124 ? 14.905 -9.106 -27.245 1.00 90.44 124 ILE A N 1
ATOM 939 C CA . ILE A 1 124 ? 16.003 -9.447 -26.327 1.00 90.44 124 ILE A CA 1
ATOM 940 C C . ILE A 1 124 ? 15.654 -10.686 -25.500 1.00 90.44 124 ILE A C 1
ATOM 942 O O . ILE A 1 124 ? 16.505 -11.557 -25.349 1.00 90.44 124 ILE A O 1
ATOM 946 N N . ASN A 1 125 ? 14.420 -10.800 -25.008 1.00 90.62 125 ASN A N 1
ATOM 947 C CA . ASN A 1 125 ? 13.966 -11.957 -24.235 1.00 90.62 125 ASN A CA 1
ATOM 948 C C . ASN A 1 125 ? 14.002 -13.252 -25.055 1.00 90.62 125 ASN A C 1
ATOM 950 O O . ASN A 1 125 ? 14.476 -14.273 -24.560 1.00 90.62 125 ASN A O 1
ATOM 954 N N . GLU A 1 126 ? 13.560 -13.208 -26.312 1.00 91.38 126 GLU A N 1
ATOM 955 C CA . GLU A 1 126 ? 13.608 -14.358 -27.226 1.00 91.38 126 GLU A CA 1
ATOM 956 C C . GLU A 1 126 ? 15.039 -14.844 -27.488 1.00 91.38 126 GLU A C 1
ATOM 958 O O . GLU A 1 126 ? 15.273 -16.040 -27.662 1.00 91.38 126 GLU A O 1
ATOM 963 N N . HIS A 1 127 ? 16.003 -13.923 -27.490 1.00 91.69 127 HIS A N 1
ATOM 964 C CA . HIS A 1 127 ? 17.404 -14.212 -27.792 1.00 91.69 127 HIS A CA 1
ATOM 965 C C . HIS A 1 127 ? 18.284 -14.260 -26.538 1.00 91.69 127 HIS A C 1
ATOM 967 O O . HIS A 1 127 ? 19.495 -14.442 -26.655 1.00 91.69 127 HIS A O 1
ATOM 973 N N . TYR A 1 128 ? 17.701 -14.139 -25.340 1.00 88.81 128 TYR A N 1
ATOM 974 C CA . TYR A 1 128 ? 18.440 -13.915 -24.096 1.00 88.81 128 TYR A CA 1
ATOM 975 C C . TYR A 1 128 ? 19.501 -14.991 -23.847 1.00 88.81 128 TYR A C 1
ATOM 977 O O . TYR A 1 128 ? 20.644 -14.681 -23.525 1.00 88.81 128 TYR A O 1
ATOM 985 N N . SER A 1 129 ? 19.158 -16.264 -24.074 1.00 87.50 129 SER A N 1
ATOM 986 C CA . SER A 1 129 ? 20.072 -17.397 -23.876 1.00 87.50 129 SER A CA 1
ATOM 987 C C . SER A 1 129 ? 21.240 -17.449 -24.866 1.00 87.50 129 SER A C 1
ATOM 989 O O . SER A 1 129 ? 22.197 -18.182 -24.630 1.00 87.50 129 SER A O 1
ATOM 991 N N . ALA A 1 130 ? 21.150 -16.731 -25.988 1.00 87.62 130 ALA A N 1
ATOM 992 C CA . ALA A 1 130 ? 22.187 -16.678 -27.017 1.00 87.62 130 ALA A CA 1
ATOM 993 C C . ALA A 1 130 ? 23.126 -15.469 -26.860 1.00 87.62 130 ALA A C 1
ATOM 995 O O . ALA A 1 130 ? 24.165 -15.420 -27.519 1.00 87.62 130 ALA A O 1
ATOM 996 N N . LEU A 1 131 ? 22.777 -14.504 -26.003 1.00 88.69 131 LEU A N 1
ATOM 997 C CA . LEU A 1 131 ? 23.543 -13.279 -25.798 1.00 88.69 131 LEU A CA 1
ATOM 998 C C . LEU A 1 131 ? 24.612 -13.469 -24.716 1.00 88.69 131 LEU A C 1
ATOM 1000 O O . LEU A 1 131 ? 24.356 -14.018 -23.644 1.00 88.69 131 LEU A O 1
ATOM 1004 N N . SER A 1 132 ? 25.823 -12.976 -24.977 1.00 91.25 132 SER A N 1
ATOM 1005 C CA . SER A 1 132 ? 26.865 -12.888 -23.950 1.00 91.25 132 SER A CA 1
ATOM 1006 C C . SER A 1 132 ? 26.587 -11.738 -22.972 1.00 91.25 132 SER A C 1
ATOM 1008 O O . SER A 1 132 ? 25.873 -10.789 -23.295 1.00 91.25 132 SER A O 1
ATOM 1010 N N . SER A 1 133 ? 27.211 -11.773 -21.787 1.00 88.56 133 SER A N 1
ATOM 1011 C CA . SER A 1 133 ? 27.128 -10.667 -20.816 1.00 88.56 133 SER A CA 1
ATOM 1012 C C . SER A 1 133 ? 27.554 -9.328 -21.427 1.00 88.56 133 SER A C 1
ATOM 1014 O O . SER A 1 133 ? 26.900 -8.317 -21.208 1.00 88.56 133 SER A O 1
ATOM 1016 N N . GLU A 1 134 ? 28.612 -9.325 -22.241 1.00 91.19 134 GLU A N 1
ATOM 1017 C CA . GLU A 1 134 ? 29.094 -8.121 -22.924 1.00 91.19 134 GLU A CA 1
ATOM 1018 C C . GLU A 1 134 ? 28.061 -7.585 -23.926 1.00 91.19 134 GLU A C 1
ATOM 1020 O O . GLU A 1 134 ? 27.832 -6.379 -24.008 1.00 91.19 134 GLU A O 1
ATOM 1025 N N . GLN A 1 135 ? 27.392 -8.476 -24.663 1.00 90.38 135 GLN A N 1
ATOM 1026 C CA . GLN A 1 135 ? 26.336 -8.086 -25.594 1.00 90.38 135 GLN A CA 1
ATOM 1027 C C . GLN A 1 135 ? 25.117 -7.525 -24.858 1.00 90.38 135 GLN A C 1
ATOM 1029 O O . GLN A 1 135 ? 24.552 -6.527 -25.303 1.00 90.38 135 GLN A O 1
ATOM 1034 N N . LEU A 1 136 ? 24.733 -8.117 -23.724 1.00 90.44 136 LEU A N 1
ATOM 1035 C CA . LEU A 1 136 ? 23.660 -7.595 -22.875 1.00 90.44 136 LEU A CA 1
ATOM 1036 C C . LEU A 1 136 ? 24.006 -6.210 -22.316 1.00 90.44 136 LEU A C 1
ATOM 1038 O O . LEU A 1 136 ? 23.158 -5.320 -22.353 1.00 90.44 136 LEU A O 1
ATOM 1042 N N . ASP A 1 137 ? 25.248 -5.984 -21.885 1.00 89.81 137 ASP A N 1
ATOM 1043 C CA . ASP A 1 137 ? 25.696 -4.669 -21.415 1.00 89.81 137 ASP A CA 1
ATOM 1044 C C . ASP A 1 137 ? 25.709 -3.621 -22.536 1.00 89.81 137 ASP A C 1
ATOM 1046 O O . ASP A 1 137 ? 25.303 -2.477 -22.316 1.00 89.81 137 ASP A O 1
ATOM 1050 N N . GLN A 1 138 ? 26.098 -4.001 -23.756 1.00 90.44 138 GLN A N 1
ATOM 1051 C CA . GLN A 1 138 ? 26.030 -3.123 -24.929 1.00 90.44 138 GLN A CA 1
ATOM 1052 C C . GLN A 1 138 ? 24.580 -2.773 -25.296 1.00 90.44 138 GLN A C 1
ATOM 1054 O O . GLN A 1 138 ? 24.277 -1.614 -25.586 1.00 90.44 138 GLN A O 1
ATOM 1059 N N . LEU A 1 139 ? 23.659 -3.740 -25.238 1.00 91.56 139 LEU A N 1
ATOM 1060 C CA . LEU A 1 139 ? 22.230 -3.496 -25.457 1.00 91.56 139 LEU A CA 1
ATOM 1061 C C . LEU A 1 139 ? 21.643 -2.601 -24.360 1.00 91.56 139 LEU A C 1
ATOM 1063 O O . LEU A 1 139 ? 20.956 -1.626 -24.662 1.00 91.56 139 LEU A O 1
ATOM 1067 N N . LYS A 1 140 ? 21.972 -2.857 -23.091 1.00 93.06 140 LYS A N 1
ATOM 1068 C CA . LYS A 1 140 ? 21.597 -1.994 -21.964 1.00 93.06 140 LYS A CA 1
ATOM 1069 C C . LYS A 1 140 ? 22.106 -0.570 -22.162 1.00 93.06 140 LYS A C 1
ATOM 1071 O O . LYS A 1 140 ? 21.338 0.382 -22.016 1.00 93.06 140 LYS A O 1
ATOM 1076 N N . PHE A 1 141 ? 23.363 -0.411 -22.578 1.00 90.75 141 PHE A N 1
ATOM 1077 C CA . PHE A 1 141 ? 23.938 0.892 -22.898 1.00 90.75 141 PHE A CA 1
ATOM 1078 C C . PHE A 1 141 ? 23.114 1.625 -23.963 1.00 90.75 141 PHE A C 1
ATOM 1080 O O . PHE A 1 141 ? 22.870 2.822 -23.808 1.00 90.75 141 PHE A O 1
ATOM 1087 N N . GLN A 1 142 ? 22.622 0.933 -24.999 1.00 89.56 142 GLN A N 1
ATOM 1088 C CA . GLN A 1 142 ? 21.745 1.564 -25.985 1.00 89.56 142 GLN A CA 1
ATOM 1089 C C . GLN A 1 142 ? 20.488 2.131 -25.325 1.00 89.56 142 GLN A C 1
ATOM 1091 O O . GLN A 1 142 ? 20.163 3.283 -25.592 1.00 89.56 142 GLN A O 1
ATOM 1096 N N . PHE A 1 143 ? 19.806 1.382 -24.451 1.00 90.56 143 PHE A N 1
ATOM 1097 C CA . PHE A 1 143 ? 18.594 1.845 -23.761 1.00 90.56 143 PHE A CA 1
ATOM 1098 C C . PHE A 1 143 ? 18.828 3.048 -22.842 1.00 90.56 143 PHE A C 1
ATOM 1100 O O . PHE A 1 143 ? 18.031 3.992 -22.857 1.00 90.56 143 PHE A O 1
ATOM 1107 N N . LEU A 1 144 ? 19.888 2.993 -22.033 1.00 89.75 144 LEU A N 1
ATOM 1108 C CA . LEU A 1 144 ? 20.129 3.966 -20.966 1.00 89.75 144 LEU A CA 1
ATOM 1109 C C . LEU A 1 144 ? 20.719 5.287 -21.471 1.00 89.75 144 LEU A C 1
ATOM 1111 O O . LEU A 1 144 ? 20.583 6.304 -20.795 1.00 89.75 144 LEU A O 1
ATOM 1115 N N . ASN A 1 145 ? 21.344 5.295 -22.651 1.00 85.69 145 ASN A N 1
ATOM 1116 C CA . ASN A 1 145 ? 21.991 6.487 -23.192 1.00 85.69 145 ASN A CA 1
ATOM 1117 C C . ASN A 1 145 ? 21.157 7.182 -24.269 1.00 85.69 145 ASN A C 1
ATOM 1119 O O . ASN A 1 145 ? 20.369 6.574 -25.005 1.00 85.69 145 ASN A O 1
ATOM 1123 N N . SER A 1 146 ? 21.339 8.498 -24.340 1.00 70.12 146 SER A N 1
ATOM 1124 C CA . SER A 1 146 ? 20.730 9.352 -25.349 1.00 70.12 146 SER A CA 1
ATOM 1125 C C . SER A 1 146 ? 21.455 9.228 -26.686 1.00 70.12 146 SER A C 1
ATOM 1127 O O . SER A 1 146 ? 22.676 9.110 -26.733 1.00 70.12 146 SER A O 1
ATOM 1129 N N . GLN A 1 147 ? 20.693 9.267 -27.778 1.00 66.94 147 GLN A N 1
ATOM 1130 C CA . GLN A 1 147 ? 21.245 9.361 -29.135 1.00 66.94 147 GLN A CA 1
ATOM 1131 C C . GLN A 1 147 ? 21.525 10.834 -29.508 1.00 66.94 147 GLN A C 1
ATOM 1133 O O . GLN A 1 147 ? 22.529 11.123 -30.146 1.00 66.94 147 GLN A O 1
ATOM 1138 N N . ASP A 1 148 ? 20.710 11.777 -29.001 1.00 68.25 148 ASP A N 1
ATOM 1139 C CA . ASP A 1 148 ? 20.698 13.189 -29.437 1.00 68.25 148 ASP A CA 1
ATOM 1140 C C . ASP A 1 148 ? 20.955 14.207 -28.306 1.00 68.25 148 ASP A C 1
ATOM 1142 O O . ASP A 1 148 ? 20.548 15.368 -28.375 1.00 68.25 148 ASP A O 1
ATOM 1146 N N . GLY A 1 149 ? 21.561 13.781 -27.194 1.00 66.62 149 GLY A N 1
ATOM 1147 C CA . GLY A 1 149 ? 21.809 14.649 -26.031 1.00 66.62 149 GLY A CA 1
ATOM 1148 C C . GLY A 1 149 ? 20.572 14.977 -25.177 1.00 66.62 149 GLY A C 1
ATOM 1149 O O . GLY A 1 149 ? 20.724 15.524 -24.087 1.00 66.62 149 GLY A O 1
ATOM 1150 N N . GLN A 1 150 ? 19.365 14.598 -25.609 1.00 67.88 150 GLN A N 1
ATOM 1151 C CA . GLN A 1 150 ? 18.146 14.630 -24.789 1.00 67.88 150 GLN A CA 1
ATOM 1152 C C . GLN A 1 150 ? 18.037 13.366 -23.926 1.00 67.88 150 GLN A C 1
ATOM 1154 O O . GLN A 1 150 ? 18.316 12.281 -24.437 1.00 67.88 150 GLN A O 1
ATOM 1159 N N . PRO A 1 151 ? 17.628 13.453 -22.646 1.00 70.00 151 PRO A N 1
ATOM 1160 C CA . PRO A 1 151 ? 17.470 12.271 -21.803 1.00 70.00 151 PRO A CA 1
ATOM 1161 C C . PRO A 1 151 ? 16.505 11.265 -22.457 1.00 70.00 151 PRO A C 1
ATOM 1163 O O . PRO A 1 151 ? 15.513 11.685 -23.059 1.00 70.00 151 PRO A O 1
ATOM 1166 N N . PRO A 1 152 ? 16.765 9.946 -22.362 1.00 83.44 152 PRO A N 1
ATOM 1167 C CA . PRO A 1 152 ? 15.877 8.949 -22.944 1.00 83.44 152 PRO A CA 1
ATOM 1168 C C . PRO A 1 152 ? 14.440 9.086 -22.432 1.00 83.44 152 PRO A C 1
ATOM 1170 O O . PRO A 1 152 ? 14.215 9.402 -21.259 1.00 83.44 152 PRO A O 1
ATOM 1173 N N . ALA A 1 153 ? 13.472 8.794 -23.306 1.00 87.62 153 ALA A N 1
ATOM 1174 C CA . ALA A 1 153 ? 12.061 8.782 -22.942 1.00 87.62 153 ALA A CA 1
ATOM 1175 C C . ALA A 1 153 ? 11.816 7.888 -21.716 1.00 87.62 153 ALA A C 1
ATOM 1177 O O . ALA A 1 153 ? 12.394 6.804 -21.591 1.00 87.62 153 ALA A O 1
ATOM 1178 N N . LEU A 1 154 ? 10.927 8.323 -20.822 1.00 90.88 154 LEU A N 1
ATOM 1179 C CA . LEU A 1 154 ? 10.682 7.627 -19.559 1.00 90.88 154 LEU A CA 1
ATOM 1180 C C . LEU A 1 154 ? 10.198 6.183 -19.773 1.00 90.88 154 LEU A C 1
ATOM 1182 O O . LEU A 1 154 ? 10.610 5.273 -19.060 1.00 90.88 154 LEU A O 1
ATOM 1186 N N . GLU A 1 155 ? 9.393 5.956 -20.811 1.00 90.50 155 GLU A N 1
ATOM 1187 C CA . GLU A 1 155 ? 8.911 4.629 -21.215 1.00 90.50 155 GLU A CA 1
ATOM 1188 C C . GLU A 1 155 ? 10.046 3.681 -21.628 1.00 90.50 155 GLU A C 1
ATOM 1190 O O . GLU A 1 155 ? 10.018 2.493 -21.294 1.00 90.50 155 GLU A O 1
ATOM 1195 N N . ARG A 1 156 ? 11.078 4.209 -22.300 1.00 91.88 156 ARG A N 1
ATOM 1196 C CA . ARG A 1 156 ? 12.276 3.458 -22.697 1.00 91.88 156 ARG A CA 1
ATOM 1197 C C . ARG A 1 156 ? 13.075 3.013 -21.480 1.00 91.88 156 ARG A C 1
ATOM 1199 O O . ARG A 1 156 ? 13.482 1.858 -21.404 1.00 91.88 156 ARG A O 1
ATOM 1206 N N . LEU A 1 157 ? 13.274 3.917 -20.522 1.00 93.69 157 LEU A N 1
ATOM 1207 C CA . LEU A 1 157 ? 13.989 3.615 -19.280 1.00 93.69 157 LEU A CA 1
ATOM 1208 C C . LEU A 1 157 ? 13.203 2.633 -18.409 1.00 93.69 157 LEU A C 1
ATOM 1210 O O . LEU A 1 157 ? 13.790 1.716 -17.849 1.00 93.69 157 LEU A O 1
ATOM 1214 N N . ASN A 1 158 ? 11.877 2.777 -18.345 1.00 93.44 158 ASN A N 1
ATOM 1215 C CA . ASN A 1 158 ? 11.007 1.862 -17.605 1.00 93.44 158 ASN A CA 1
ATOM 1216 C C . ASN A 1 158 ? 11.064 0.445 -18.190 1.00 93.44 158 ASN A C 1
ATOM 1218 O O . ASN A 1 158 ? 11.169 -0.542 -17.466 1.00 93.44 158 ASN A O 1
ATOM 1222 N N . SER A 1 159 ? 11.058 0.360 -19.518 1.00 90.25 159 SER A N 1
ATOM 1223 C CA . SER A 1 159 ? 11.242 -0.881 -20.267 1.00 90.25 159 SER A CA 1
ATOM 1224 C C . SER A 1 159 ? 12.590 -1.543 -19.957 1.00 90.25 159 SER A C 1
ATOM 1226 O O . SER A 1 159 ? 12.637 -2.727 -19.632 1.00 90.25 159 SER A O 1
ATOM 1228 N N . ALA A 1 160 ? 13.676 -0.767 -19.988 1.00 91.62 160 ALA A N 1
ATOM 1229 C CA . ALA A 1 160 ? 15.015 -1.259 -19.678 1.00 91.62 160 ALA A CA 1
ATOM 1230 C C . ALA A 1 160 ? 15.140 -1.741 -18.227 1.00 91.62 160 ALA A C 1
ATOM 1232 O O . ALA A 1 160 ? 15.645 -2.832 -17.984 1.00 91.62 160 ALA A O 1
ATOM 1233 N N . ALA A 1 161 ? 14.642 -0.957 -17.270 1.00 94.56 161 ALA A N 1
ATOM 1234 C CA . ALA A 1 161 ? 14.707 -1.285 -15.851 1.00 94.56 161 ALA A CA 1
ATOM 1235 C C . ALA A 1 161 ? 14.016 -2.616 -15.533 1.00 94.56 161 ALA A C 1
ATOM 1237 O O . ALA A 1 161 ? 14.581 -3.442 -14.826 1.00 94.56 161 ALA A O 1
ATOM 1238 N N . LYS A 1 162 ? 12.848 -2.871 -16.134 1.00 92.38 162 LYS A N 1
ATOM 1239 C CA . LYS A 1 162 ? 12.128 -4.145 -15.988 1.00 92.38 162 LYS A CA 1
ATOM 1240 C C . LYS A 1 162 ? 12.835 -5.328 -16.649 1.00 92.38 162 LYS A C 1
ATOM 1242 O O . LYS A 1 162 ? 12.714 -6.441 -16.155 1.00 92.38 162 LYS A O 1
ATOM 1247 N N . LEU A 1 163 ? 13.513 -5.101 -17.774 1.00 90.12 163 LEU A N 1
ATOM 1248 C CA . LEU A 1 163 ? 14.217 -6.150 -18.511 1.00 90.12 163 LEU A CA 1
ATOM 1249 C C . LEU A 1 163 ? 15.507 -6.579 -17.803 1.00 90.12 163 LEU A C 1
ATOM 1251 O O . LEU A 1 163 ? 15.746 -7.770 -17.637 1.00 90.12 163 LEU A O 1
ATOM 1255 N N . PHE A 1 164 ? 16.345 -5.615 -17.419 1.00 91.88 164 PHE A N 1
ATOM 1256 C CA . PHE A 1 164 ? 17.666 -5.900 -16.855 1.00 91.88 164 PHE A CA 1
ATOM 1257 C C . PHE A 1 164 ? 17.644 -6.091 -15.335 1.00 91.88 164 PHE A C 1
ATOM 1259 O O . PHE A 1 164 ? 18.524 -6.761 -14.807 1.00 91.88 164 PHE A O 1
ATOM 1266 N N . ASP A 1 165 ? 16.663 -5.499 -14.645 1.00 93.69 165 ASP A N 1
ATOM 1267 C CA . ASP A 1 165 ? 16.464 -5.568 -13.191 1.00 93.69 165 ASP A CA 1
ATOM 1268 C C . ASP A 1 165 ? 17.740 -5.334 -12.358 1.00 93.69 165 ASP A C 1
ATOM 1270 O O . ASP A 1 165 ? 17.976 -5.962 -11.328 1.00 93.69 165 ASP A O 1
ATOM 1274 N N . ASP A 1 166 ? 18.587 -4.407 -12.814 1.00 94.00 166 ASP A N 1
ATOM 1275 C CA . ASP A 1 166 ? 19.841 -4.055 -12.155 1.00 94.00 166 ASP A CA 1
ATOM 1276 C C . ASP A 1 166 ? 19.832 -2.627 -11.596 1.00 94.00 166 ASP A C 1
ATOM 1278 O O . ASP A 1 166 ? 19.061 -1.754 -12.014 1.00 94.00 166 ASP A O 1
ATOM 1282 N N . LEU A 1 167 ? 20.730 -2.378 -10.638 1.00 94.75 167 LEU A N 1
ATOM 1283 C CA . LEU A 1 167 ? 20.833 -1.098 -9.938 1.00 94.75 167 LEU A CA 1
ATOM 1284 C C . LEU A 1 167 ? 21.022 0.082 -10.905 1.00 94.75 167 LEU A C 1
ATOM 1286 O O . LEU A 1 167 ? 20.453 1.151 -10.684 1.00 94.75 167 LEU A O 1
ATOM 1290 N N . SER A 1 168 ? 21.793 -0.097 -11.983 1.00 94.19 168 SER A N 1
ATOM 1291 C CA . SER A 1 168 ? 22.085 0.972 -12.946 1.00 94.19 168 SER A CA 1
ATOM 1292 C C . SER A 1 168 ? 20.852 1.372 -13.757 1.00 94.19 168 SER A C 1
ATOM 1294 O O . SER A 1 168 ? 20.590 2.563 -13.947 1.00 94.19 168 SER A O 1
ATOM 1296 N N . SER A 1 169 ? 20.050 0.388 -14.159 1.00 95.31 169 SER A N 1
ATOM 1297 C CA . SER A 1 169 ? 18.846 0.580 -14.962 1.00 95.31 169 SER A CA 1
ATOM 1298 C C . SER A 1 169 ? 17.736 1.231 -14.139 1.00 95.31 169 SER A C 1
ATOM 1300 O O . SER A 1 169 ? 17.129 2.212 -14.578 1.00 95.31 169 SER A O 1
ATOM 1302 N N . TRP A 1 170 ? 17.526 0.756 -12.906 1.00 97.06 170 TRP A N 1
ATOM 1303 C CA . TRP A 1 170 ? 16.572 1.365 -11.977 1.00 97.06 170 TRP A CA 1
ATOM 1304 C C . TRP A 1 170 ? 16.992 2.772 -11.541 1.00 97.06 170 TRP A C 1
ATOM 1306 O O . TRP A 1 170 ? 16.146 3.662 -11.469 1.00 97.06 170 TRP A O 1
ATOM 1316 N N . SER A 1 171 ? 18.291 3.020 -11.338 1.00 95.38 171 SER A N 1
ATOM 1317 C CA . SER A 1 171 ? 18.801 4.359 -11.004 1.00 95.38 171 SER A CA 1
ATOM 1318 C C . SER A 1 171 ? 18.597 5.360 -12.142 1.00 95.38 171 SER A C 1
ATOM 1320 O O . SER A 1 171 ? 18.197 6.499 -11.891 1.00 95.38 171 SER A O 1
ATOM 1322 N N . ALA A 1 172 ? 18.820 4.946 -13.394 1.00 94.00 172 ALA A N 1
ATOM 1323 C CA . ALA A 1 172 ? 18.577 5.792 -14.562 1.00 94.00 172 ALA A CA 1
ATOM 1324 C C . ALA A 1 172 ? 17.089 6.158 -14.698 1.00 94.00 172 ALA A C 1
ATOM 1326 O O . ALA A 1 172 ? 16.749 7.325 -14.919 1.00 94.00 172 ALA A O 1
ATOM 1327 N N . LEU A 1 173 ? 16.195 5.180 -14.499 1.00 96.06 173 LEU A N 1
ATOM 1328 C CA . LEU A 1 173 ? 14.752 5.420 -14.468 1.00 96.06 173 LEU A CA 1
ATOM 1329 C C . LEU A 1 173 ? 14.365 6.379 -13.339 1.00 96.06 173 LEU A C 1
ATOM 1331 O O . LEU A 1 173 ? 13.664 7.357 -13.591 1.00 96.06 173 LEU A O 1
ATOM 1335 N N . ALA A 1 174 ? 14.846 6.129 -12.119 1.00 95.81 174 ALA A N 1
ATOM 1336 C CA . ALA A 1 174 ? 14.572 6.966 -10.957 1.00 95.81 174 ALA A CA 1
ATOM 1337 C C . ALA A 1 174 ? 15.000 8.419 -11.198 1.00 95.81 174 ALA A C 1
ATOM 1339 O O . ALA A 1 174 ? 14.211 9.339 -10.986 1.00 95.81 174 ALA A O 1
ATOM 1340 N N . GLN A 1 175 ? 16.217 8.638 -11.701 1.00 92.56 175 GLN A N 1
ATOM 1341 C CA . GLN A 1 175 ? 16.734 9.977 -11.981 1.00 92.56 175 GLN A CA 1
ATOM 1342 C C . GLN A 1 175 ? 15.886 10.720 -13.024 1.00 92.56 175 GLN A C 1
ATOM 1344 O O . GLN A 1 175 ? 15.560 11.892 -12.826 1.00 92.56 175 GLN A O 1
ATOM 1349 N N . SER A 1 176 ? 15.507 10.042 -14.110 1.00 93.44 176 SER A N 1
ATOM 1350 C CA . SER A 1 176 ? 14.679 10.630 -15.169 1.00 93.44 176 SER A CA 1
ATOM 1351 C C . SER A 1 176 ? 13.243 10.898 -14.707 1.00 93.44 176 SER A C 1
ATOM 1353 O O . SER A 1 176 ? 12.670 11.940 -15.020 1.00 93.44 176 SER A O 1
ATOM 1355 N N . ALA A 1 177 ? 12.660 9.998 -13.913 1.00 94.44 177 ALA A N 1
ATOM 1356 C CA . ALA A 1 177 ? 11.322 10.178 -13.359 1.00 94.44 177 ALA A CA 1
ATOM 1357 C C . ALA A 1 177 ? 11.270 11.365 -12.388 1.00 94.44 177 ALA A C 1
ATOM 1359 O O . ALA A 1 177 ? 10.363 12.192 -12.467 1.00 94.44 177 ALA A O 1
ATOM 1360 N N . VAL A 1 178 ? 12.273 11.486 -11.511 1.00 91.50 178 VAL A N 1
ATOM 1361 C CA . VAL A 1 178 ? 12.390 12.600 -10.561 1.00 91.50 178 VAL A CA 1
ATOM 1362 C C . VAL A 1 178 ? 12.572 13.934 -11.286 1.00 91.50 178 VAL A C 1
ATOM 1364 O O . VAL A 1 178 ? 11.903 14.903 -10.930 1.00 91.50 178 VAL A O 1
ATOM 1367 N N . SER A 1 179 ? 13.431 14.006 -12.310 1.00 90.38 179 SER A N 1
ATOM 1368 C CA . SER A 1 179 ? 13.652 15.257 -13.056 1.00 90.38 179 SER A CA 1
ATOM 1369 C C . SER A 1 179 ? 12.400 15.729 -13.802 1.00 90.38 179 SER A C 1
ATOM 1371 O O . SER A 1 179 ? 12.180 16.932 -13.940 1.00 90.38 179 SER A O 1
ATOM 1373 N N . GLN A 1 180 ? 11.547 14.791 -14.216 1.00 90.06 180 GLN A N 1
ATOM 1374 C CA . GLN A 1 180 ? 10.259 15.050 -14.860 1.00 90.06 180 GLN A CA 1
ATOM 1375 C C . GLN A 1 180 ? 9.091 15.182 -13.869 1.00 90.06 180 GLN A C 1
ATOM 1377 O O . GLN A 1 180 ? 7.950 15.337 -14.296 1.00 90.06 180 GLN A O 1
ATOM 1382 N N . GLN A 1 181 ? 9.352 15.115 -12.556 1.00 91.62 181 GLN A N 1
ATOM 1383 C CA . GLN A 1 181 ? 8.333 15.145 -11.495 1.00 91.62 181 GLN A CA 1
ATOM 1384 C C . GLN A 1 181 ? 7.264 14.042 -11.629 1.00 91.62 181 GLN A C 1
ATOM 1386 O O . GLN A 1 181 ? 6.140 14.182 -11.145 1.00 91.62 181 GLN A O 1
ATOM 1391 N N . ASN A 1 182 ? 7.604 12.920 -12.267 1.00 93.19 182 ASN A N 1
ATOM 1392 C CA . ASN A 1 182 ? 6.745 11.744 -12.330 1.00 93.19 182 ASN A CA 1
ATOM 1393 C C . ASN A 1 182 ? 6.941 10.904 -11.058 1.00 93.19 182 ASN A C 1
ATOM 1395 O O . ASN A 1 182 ? 7.713 9.945 -11.033 1.00 93.19 182 ASN A O 1
ATOM 1399 N N . TRP A 1 183 ? 6.263 11.307 -9.981 1.00 92.56 183 TRP A N 1
ATOM 1400 C CA . TRP A 1 183 ? 6.446 10.744 -8.637 1.00 92.56 183 TRP A CA 1
ATOM 1401 C C . TRP A 1 183 ? 6.027 9.280 -8.503 1.00 92.56 183 TRP A C 1
ATOM 1403 O O . TRP A 1 183 ? 6.550 8.578 -7.641 1.00 92.56 183 TRP A O 1
ATOM 1413 N N . GLU A 1 184 ? 5.108 8.811 -9.347 1.00 90.00 184 GLU A N 1
ATOM 1414 C CA . GLU A 1 184 ? 4.659 7.418 -9.348 1.00 90.00 184 GLU A CA 1
ATOM 1415 C C . GLU A 1 184 ? 5.765 6.496 -9.868 1.00 90.00 184 GLU A C 1
ATOM 1417 O O . GLU A 1 184 ? 6.201 5.585 -9.162 1.00 90.00 184 GLU A O 1
ATOM 1422 N N . ILE A 1 185 ? 6.309 6.795 -11.053 1.00 93.69 185 ILE A N 1
ATOM 1423 C CA . ILE A 1 185 ? 7.430 6.031 -11.615 1.00 93.69 185 ILE A CA 1
ATOM 1424 C C . ILE A 1 185 ? 8.691 6.219 -10.766 1.00 93.69 185 ILE A C 1
ATOM 1426 O O . ILE A 1 185 ? 9.422 5.256 -10.536 1.00 93.69 185 ILE A O 1
ATOM 1430 N N . ALA A 1 186 ? 8.935 7.432 -10.258 1.00 95.88 186 ALA A N 1
ATOM 1431 C CA . ALA A 1 186 ? 10.068 7.700 -9.379 1.00 95.88 186 ALA A CA 1
ATOM 1432 C C . ALA A 1 186 ? 10.000 6.862 -8.099 1.00 95.88 186 ALA A C 1
ATOM 1434 O O . ALA A 1 186 ? 11.009 6.281 -7.718 1.00 95.88 186 ALA A O 1
ATOM 1435 N N . HIS A 1 187 ? 8.830 6.761 -7.460 1.00 96.12 187 HIS A N 1
ATOM 1436 C CA . HIS A 1 187 ? 8.647 5.950 -6.257 1.00 96.12 187 HIS A CA 1
ATOM 1437 C C . HIS A 1 187 ? 8.960 4.473 -6.523 1.00 96.12 187 HIS A C 1
ATOM 1439 O O . HIS A 1 187 ? 9.775 3.899 -5.807 1.00 96.12 187 HIS A O 1
ATOM 1445 N N . ILE A 1 188 ? 8.385 3.894 -7.583 1.00 94.69 188 ILE A N 1
ATOM 1446 C CA . ILE A 1 188 ? 8.619 2.489 -7.958 1.00 94.69 188 ILE A CA 1
ATOM 1447 C C . ILE A 1 188 ? 10.111 2.243 -8.209 1.00 94.69 188 ILE A C 1
ATOM 1449 O O . ILE A 1 188 ? 10.696 1.302 -7.673 1.00 94.69 188 ILE A O 1
ATOM 1453 N N . ALA A 1 189 ? 10.746 3.114 -8.996 1.00 96.50 189 ALA A N 1
ATOM 1454 C CA . ALA A 1 189 ? 12.154 2.966 -9.332 1.00 96.50 189 ALA A CA 1
ATOM 1455 C C . ALA A 1 189 ? 13.063 3.128 -8.107 1.00 96.50 189 ALA A C 1
ATOM 1457 O O . ALA A 1 189 ? 13.989 2.345 -7.924 1.00 96.50 189 ALA A O 1
ATOM 1458 N N . LEU A 1 190 ? 12.793 4.113 -7.246 1.00 97.62 190 LEU A N 1
ATOM 1459 C CA . LEU A 1 190 ? 13.573 4.370 -6.033 1.00 97.62 190 LEU A CA 1
ATOM 1460 C C . LEU A 1 190 ? 13.408 3.269 -4.984 1.00 97.62 190 LEU A C 1
ATOM 1462 O O . LEU A 1 190 ? 14.384 2.943 -4.310 1.00 97.62 190 LEU A O 1
ATOM 1466 N N . LEU A 1 191 ? 12.215 2.678 -4.867 1.00 95.81 191 LEU A N 1
ATOM 1467 C CA . LEU A 1 191 ? 12.000 1.506 -4.022 1.00 95.81 191 LEU A CA 1
ATOM 1468 C C . LEU A 1 191 ? 12.900 0.364 -4.493 1.00 95.81 191 LEU A C 1
ATOM 1470 O O . LEU A 1 191 ? 13.691 -0.155 -3.708 1.00 95.81 191 LEU A O 1
ATOM 1474 N N . ARG A 1 192 ? 12.896 0.072 -5.796 1.00 96.94 192 ARG A N 1
ATOM 1475 C CA . ARG A 1 192 ? 13.748 -0.984 -6.343 1.00 96.94 192 ARG A CA 1
ATOM 1476 C C . ARG A 1 192 ? 15.245 -0.680 -6.213 1.00 96.94 192 ARG A C 1
ATOM 1478 O O . ARG A 1 192 ? 16.017 -1.565 -5.860 1.00 96.94 192 ARG A O 1
ATOM 1485 N N . VAL A 1 193 ? 15.666 0.574 -6.403 1.00 97.38 193 VAL A N 1
ATOM 1486 C CA . VAL A 1 193 ? 17.050 1.011 -6.118 1.00 97.38 193 VAL A CA 1
ATOM 1487 C C . VAL A 1 193 ? 17.420 0.738 -4.659 1.00 97.38 193 VAL A C 1
ATOM 1489 O O . VAL A 1 193 ? 18.495 0.206 -4.403 1.00 97.38 193 VAL A O 1
ATOM 1492 N N . SER A 1 194 ? 16.538 1.059 -3.709 1.00 95.56 194 SER A N 1
ATOM 1493 C CA . SER A 1 194 ? 16.811 0.870 -2.278 1.00 95.56 194 SER A CA 1
ATOM 1494 C C . SER A 1 194 ? 16.909 -0.599 -1.850 1.00 95.56 194 SER A C 1
ATOM 1496 O O . SER A 1 194 ? 17.537 -0.894 -0.839 1.00 95.56 194 SER A O 1
ATOM 1498 N N . GLU A 1 195 ? 16.314 -1.522 -2.608 1.00 94.25 195 GLU A N 1
ATOM 1499 C CA . GLU A 1 195 ? 16.440 -2.969 -2.383 1.00 94.25 195 GLU A CA 1
ATOM 1500 C C . GLU A 1 195 ? 17.750 -3.538 -2.942 1.00 94.25 195 GLU A C 1
ATOM 1502 O O . GLU A 1 195 ? 18.284 -4.510 -2.408 1.00 94.25 195 GLU A O 1
ATOM 1507 N N . LEU A 1 196 ? 18.255 -2.952 -4.032 1.00 94.38 196 LEU A N 1
ATOM 1508 C CA . LEU A 1 196 ? 19.454 -3.416 -4.733 1.00 94.38 196 LEU A CA 1
ATOM 1509 C C . LEU A 1 196 ? 20.744 -2.757 -4.215 1.00 94.38 196 LEU A C 1
ATOM 1511 O O . LEU A 1 196 ? 21.826 -3.336 -4.331 1.00 94.38 196 LEU A O 1
ATOM 1515 N N . GLU A 1 197 ? 20.663 -1.542 -3.667 1.00 95.50 197 GLU A N 1
ATOM 1516 C CA . GLU A 1 197 ? 21.830 -0.797 -3.195 1.00 95.50 197 GLU A CA 1
ATOM 1517 C C . GLU A 1 197 ? 22.359 -1.358 -1.870 1.00 95.50 197 GLU A C 1
ATOM 1519 O O . GLU A 1 197 ? 21.713 -1.309 -0.827 1.00 95.50 197 GLU A O 1
ATOM 1524 N N . SER A 1 198 ? 23.589 -1.865 -1.915 1.00 92.94 198 SER A N 1
ATOM 1525 C CA . SER A 1 198 ? 24.258 -2.470 -0.760 1.00 92.94 198 SER A CA 1
ATOM 1526 C C . SER A 1 198 ? 25.209 -1.505 -0.048 1.00 92.94 198 SER A C 1
ATOM 1528 O O . SER A 1 198 ? 25.660 -1.790 1.065 1.00 92.94 198 SER A O 1
ATOM 1530 N N . ARG A 1 199 ? 25.566 -0.375 -0.674 1.00 93.25 199 ARG A N 1
ATOM 1531 C CA . ARG A 1 199 ? 26.508 0.590 -0.097 1.00 93.25 199 ARG A CA 1
ATOM 1532 C C . ARG A 1 199 ? 25.779 1.535 0.864 1.00 93.25 199 ARG A C 1
ATOM 1534 O O . ARG A 1 199 ? 24.810 2.173 0.460 1.00 93.25 199 ARG A O 1
ATOM 1541 N N . PRO A 1 200 ? 26.238 1.687 2.122 1.00 91.81 200 PRO A N 1
ATOM 1542 C CA . PRO A 1 200 ? 25.475 2.413 3.140 1.00 91.81 200 PRO A CA 1
ATOM 1543 C C . PRO A 1 200 ? 25.174 3.884 2.820 1.00 91.81 200 PRO A C 1
ATOM 1545 O O . PRO A 1 200 ? 24.091 4.365 3.145 1.00 91.81 200 PRO A O 1
ATOM 1548 N N . ILE A 1 201 ? 26.120 4.605 2.208 1.00 93.06 201 ILE A N 1
ATOM 1549 C CA . ILE A 1 201 ? 25.970 6.041 1.922 1.00 93.06 201 ILE A CA 1
ATOM 1550 C C . ILE A 1 201 ? 24.949 6.236 0.798 1.00 93.06 201 ILE A C 1
ATOM 1552 O O . ILE A 1 201 ? 24.001 7.007 0.933 1.00 93.06 201 ILE A O 1
ATOM 1556 N N . GLU A 1 202 ? 25.103 5.489 -0.287 1.00 92.06 202 GLU A N 1
ATOM 1557 C CA . GLU A 1 202 ? 24.228 5.535 -1.452 1.00 92.06 202 GLU A CA 1
ATOM 1558 C C . GLU A 1 202 ? 22.823 5.008 -1.126 1.00 92.06 202 GLU A C 1
ATOM 1560 O O . GLU A 1 202 ? 21.829 5.591 -1.565 1.00 92.06 202 GLU A O 1
ATOM 1565 N N . LEU A 1 203 ? 22.717 3.983 -0.272 1.00 92.19 203 LEU A N 1
ATOM 1566 C CA . LEU A 1 203 ? 21.435 3.509 0.249 1.00 92.19 203 LEU A CA 1
ATOM 1567 C C . LEU A 1 203 ? 20.718 4.629 1.010 1.00 92.19 203 LEU A C 1
ATOM 1569 O O . LEU A 1 203 ? 19.541 4.885 0.755 1.00 92.19 203 LEU A O 1
ATOM 1573 N N . GLN A 1 204 ? 21.420 5.348 1.889 1.00 89.75 204 GLN A N 1
ATOM 1574 C CA . GLN A 1 204 ? 20.837 6.469 2.626 1.00 89.75 204 GLN A CA 1
ATOM 1575 C C . GLN A 1 204 ? 20.346 7.587 1.689 1.00 89.75 204 GLN A C 1
ATOM 1577 O O . GLN A 1 204 ? 19.263 8.139 1.905 1.00 89.75 204 GLN A O 1
ATOM 1582 N N . GLU A 1 205 ? 21.096 7.903 0.632 1.00 89.44 205 GLU A N 1
ATOM 1583 C CA . GLU A 1 205 ? 20.673 8.874 -0.386 1.00 89.44 205 GLU A CA 1
ATOM 1584 C C . GLU A 1 205 ? 19.428 8.404 -1.154 1.00 89.44 205 GLU A C 1
ATOM 1586 O O . GLU A 1 205 ? 18.490 9.189 -1.352 1.00 89.44 205 GLU A O 1
ATOM 1591 N N . SER A 1 206 ? 19.390 7.125 -1.546 1.00 90.75 206 SER A N 1
ATOM 1592 C CA . SER A 1 206 ? 18.249 6.529 -2.250 1.00 90.75 206 SER A CA 1
ATOM 1593 C C . SER A 1 206 ? 16.983 6.540 -1.389 1.00 90.75 206 SER A C 1
ATOM 1595 O O . SER A 1 206 ? 15.925 6.959 -1.861 1.00 90.75 206 SER A O 1
ATOM 1597 N N . LEU A 1 207 ? 17.098 6.214 -0.097 1.00 93.69 207 LEU A N 1
ATOM 1598 C CA . LEU A 1 207 ? 15.995 6.268 0.861 1.00 93.69 207 LEU A CA 1
ATOM 1599 C C . LEU A 1 207 ? 15.507 7.700 1.076 1.00 93.69 207 LEU A C 1
ATOM 1601 O O . LEU A 1 207 ? 14.301 7.937 1.106 1.00 93.69 207 LEU A O 1
ATOM 1605 N N . ALA A 1 208 ? 16.408 8.682 1.146 1.00 91.00 208 ALA A N 1
ATOM 1606 C CA . ALA A 1 208 ? 16.011 10.085 1.234 1.00 91.00 208 ALA A CA 1
ATOM 1607 C C . ALA A 1 208 ? 15.234 10.545 -0.016 1.00 91.00 208 ALA A C 1
ATOM 1609 O O . ALA A 1 208 ? 14.271 11.310 0.094 1.00 91.00 208 ALA A O 1
ATOM 1610 N N . ALA A 1 209 ? 15.625 10.084 -1.208 1.00 90.31 209 ALA A N 1
ATOM 1611 C CA . ALA A 1 209 ? 14.877 10.334 -2.440 1.00 90.31 209 ALA A CA 1
ATOM 1612 C C . ALA A 1 209 ? 13.517 9.626 -2.447 1.00 90.31 209 ALA A C 1
ATOM 1614 O O . ALA A 1 209 ? 12.513 10.251 -2.802 1.00 90.31 209 ALA A O 1
ATOM 1615 N N . LEU A 1 210 ? 13.468 8.373 -1.992 1.00 96.25 210 LEU A N 1
ATOM 1616 C CA . LEU A 1 210 ? 12.237 7.602 -1.860 1.00 96.25 210 LEU A CA 1
ATOM 1617 C C . LEU A 1 210 ? 11.252 8.294 -0.912 1.00 96.25 210 LEU A C 1
ATOM 1619 O O . LEU A 1 210 ? 10.102 8.504 -1.285 1.00 96.25 210 LEU A O 1
ATOM 1623 N N . VAL A 1 211 ? 11.710 8.756 0.257 1.00 94.12 211 VAL A N 1
ATOM 1624 C CA . VAL A 1 211 ? 10.896 9.535 1.208 1.00 94.12 211 VAL A CA 1
ATOM 1625 C C . VAL A 1 211 ? 10.289 10.765 0.540 1.00 94.12 211 VAL A C 1
ATOM 1627 O O . VAL A 1 211 ? 9.097 11.023 0.718 1.00 94.12 211 VAL A O 1
ATOM 1630 N N . ARG A 1 212 ? 11.074 11.522 -0.242 1.00 90.56 212 ARG A N 1
ATOM 1631 C CA . ARG A 1 212 ? 10.557 12.695 -0.964 1.00 90.56 212 ARG A CA 1
ATOM 1632 C C . ARG A 1 212 ? 9.463 12.296 -1.953 1.00 90.56 212 ARG A C 1
ATOM 1634 O O . ARG A 1 212 ? 8.379 12.868 -1.890 1.00 90.56 212 ARG A O 1
ATOM 1641 N N . SER A 1 213 ? 9.709 11.295 -2.802 1.00 92.44 213 SER A N 1
ATOM 1642 C CA . SER A 1 213 ? 8.728 10.830 -3.797 1.00 92.44 213 SER A CA 1
ATOM 1643 C C . SER A 1 213 ? 7.440 10.329 -3.137 1.00 92.44 213 SER A C 1
ATOM 1645 O O . SER A 1 213 ? 6.341 10.750 -3.499 1.00 92.44 213 SER A O 1
ATOM 1647 N N . SER A 1 214 ? 7.567 9.500 -2.099 1.00 94.06 214 SER A N 1
ATOM 1648 C CA . SER A 1 214 ? 6.434 8.974 -1.334 1.00 94.06 214 SER A CA 1
ATOM 1649 C C . SER A 1 214 ? 5.649 10.078 -0.621 1.00 94.06 214 SER A C 1
ATOM 1651 O O . SER A 1 214 ? 4.427 9.998 -0.546 1.00 94.06 214 SER A O 1
ATOM 1653 N N . SER A 1 215 ? 6.310 11.147 -0.163 1.00 92.69 215 SER A N 1
ATOM 1654 C CA . SER A 1 215 ? 5.631 12.297 0.457 1.00 92.69 215 SER A CA 1
ATOM 1655 C C . SER A 1 215 ? 4.769 13.079 -0.542 1.00 92.69 215 SER A C 1
ATOM 1657 O O . SER A 1 215 ? 3.691 13.546 -0.177 1.00 92.69 215 SER A O 1
ATOM 1659 N N . TYR A 1 216 ? 5.194 13.193 -1.808 1.00 92.38 216 TYR A N 1
ATOM 1660 C CA . TYR A 1 216 ? 4.354 13.782 -2.860 1.00 92.38 216 TYR A CA 1
ATOM 1661 C C . TYR A 1 216 ? 3.116 12.924 -3.137 1.00 92.38 216 TYR A C 1
ATOM 1663 O O . TYR A 1 216 ? 2.005 13.454 -3.186 1.00 92.38 216 TYR A O 1
ATOM 1671 N N . LEU A 1 217 ? 3.290 11.604 -3.262 1.00 91.81 217 LEU A N 1
ATOM 1672 C CA . LEU A 1 217 ? 2.172 10.674 -3.458 1.00 91.81 217 LEU A CA 1
ATOM 1673 C C . LEU A 1 217 ? 1.197 10.709 -2.276 1.00 91.81 217 LEU A C 1
ATOM 1675 O O . LEU A 1 217 ? -0.014 10.787 -2.485 1.00 91.81 217 LEU A O 1
ATOM 1679 N N . LYS A 1 218 ? 1.720 10.737 -1.045 1.00 94.06 218 LYS A N 1
ATOM 1680 C CA . LYS A 1 218 ? 0.934 10.925 0.178 1.00 94.06 218 LYS A CA 1
ATOM 1681 C C . LYS A 1 218 ? 0.073 12.185 0.092 1.00 94.06 218 LYS A C 1
ATOM 1683 O O . LYS A 1 218 ? -1.139 12.090 0.235 1.00 94.06 218 LYS A O 1
ATOM 1688 N N . ALA A 1 219 ? 0.673 13.340 -0.196 1.00 88.94 219 ALA A N 1
ATOM 1689 C CA . ALA A 1 219 ? -0.046 14.614 -0.234 1.00 88.94 219 ALA A CA 1
ATOM 1690 C C . ALA A 1 219 ? -1.169 14.640 -1.289 1.00 88.94 219 ALA A C 1
ATOM 1692 O O . ALA A 1 219 ? -2.228 15.227 -1.057 1.00 88.94 219 ALA A O 1
ATOM 1693 N N . ILE A 1 220 ? -0.956 14.002 -2.446 1.00 85.25 220 ILE A N 1
ATOM 1694 C CA . ILE A 1 220 ? -1.984 13.863 -3.488 1.00 85.25 220 ILE A CA 1
ATOM 1695 C C . ILE A 1 220 ? -3.133 12.978 -2.990 1.00 85.25 220 ILE A C 1
ATOM 1697 O O . ILE A 1 220 ? -4.296 13.355 -3.129 1.00 85.25 220 ILE A O 1
ATOM 1701 N N . ARG A 1 221 ? -2.820 11.830 -2.379 1.00 89.31 221 A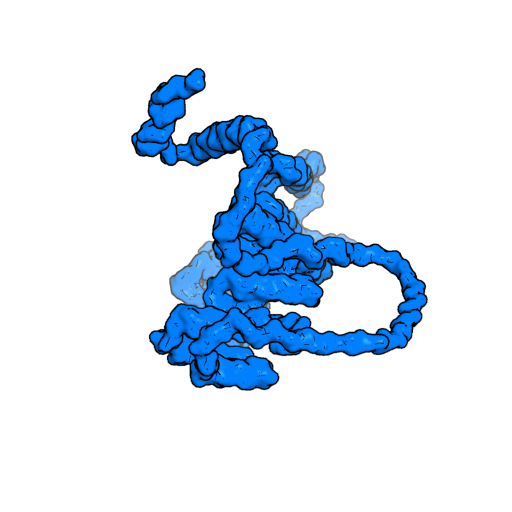RG A N 1
ATOM 1702 C CA . ARG A 1 221 ? -3.830 10.905 -1.848 1.00 89.31 221 ARG A CA 1
ATOM 1703 C C . ARG A 1 221 ? -4.627 11.513 -0.698 1.00 89.31 221 ARG A C 1
ATOM 1705 O O . ARG A 1 221 ? -5.850 11.462 -0.729 1.00 89.31 221 ARG A O 1
ATOM 1712 N N . GLU A 1 222 ? -3.971 12.181 0.250 1.00 83.62 222 GLU A N 1
ATOM 1713 C CA . GLU A 1 222 ? -4.642 12.878 1.358 1.00 83.62 222 GLU A CA 1
ATOM 1714 C C . GLU A 1 222 ? -5.575 13.987 0.861 1.00 83.62 222 GLU A C 1
ATOM 1716 O O . GLU A 1 222 ? -6.699 14.110 1.347 1.00 83.62 222 GLU A O 1
ATOM 1721 N N . ARG A 1 223 ? -5.158 14.761 -0.153 1.00 88.38 223 ARG A N 1
ATOM 1722 C CA . ARG A 1 223 ? -6.029 15.762 -0.793 1.00 88.38 223 ARG A CA 1
ATOM 1723 C C . ARG A 1 223 ? -7.286 15.125 -1.388 1.00 88.38 223 ARG A C 1
ATOM 1725 O O . ARG A 1 223 ? -8.357 15.721 -1.326 1.00 88.38 223 ARG A O 1
ATOM 1732 N N . ASN A 1 224 ? -7.147 13.924 -1.936 1.00 83.94 224 ASN A N 1
ATOM 1733 C CA . ASN A 1 224 ? -8.244 13.144 -2.499 1.00 83.94 224 ASN A CA 1
ATOM 1734 C C . ASN A 1 224 ? -8.992 12.308 -1.443 1.00 83.94 224 ASN A C 1
ATOM 1736 O O . ASN A 1 224 ? -9.840 11.502 -1.813 1.00 83.94 224 ASN A O 1
ATOM 1740 N N . GLN A 1 225 ? -8.685 12.487 -0.151 1.00 80.88 225 GLN A N 1
ATOM 1741 C CA . GLN A 1 225 ? -9.242 11.721 0.972 1.00 80.88 225 GLN A CA 1
ATOM 1742 C C . GLN A 1 225 ? -8.999 10.200 0.879 1.00 80.88 225 GLN A C 1
ATOM 1744 O O . GLN A 1 225 ? -9.676 9.411 1.537 1.00 80.88 225 GLN A O 1
ATOM 1749 N N . ASP A 1 226 ? -8.000 9.779 0.103 1.00 82.25 226 ASP A N 1
ATOM 1750 C CA . ASP A 1 226 ? -7.603 8.383 -0.083 1.00 82.25 226 ASP A CA 1
ATOM 1751 C C . ASP A 1 226 ? -6.612 7.937 1.006 1.00 82.25 226 ASP A C 1
ATOM 1753 O O . ASP A 1 226 ? -5.431 7.675 0.767 1.00 82.25 226 ASP A O 1
ATOM 1757 N N . PHE A 1 227 ? -7.087 7.868 2.250 1.00 79.50 227 PHE A N 1
ATOM 1758 C CA . PHE A 1 227 ? -6.269 7.413 3.382 1.00 79.50 227 PHE A CA 1
ATOM 1759 C C . PHE A 1 227 ? -5.930 5.914 3.302 1.00 79.50 227 PHE A C 1
ATOM 1761 O O . PHE A 1 227 ? -4.913 5.482 3.845 1.00 79.50 227 PHE A O 1
ATOM 1768 N N . ILE A 1 228 ? -6.733 5.130 2.572 1.00 80.88 228 ILE A N 1
ATOM 1769 C CA . ILE A 1 228 ? -6.470 3.712 2.289 1.00 80.88 228 ILE A CA 1
ATOM 1770 C C . ILE A 1 228 ? -5.210 3.578 1.427 1.00 80.88 228 ILE A C 1
ATOM 1772 O O . ILE A 1 228 ? -4.298 2.838 1.799 1.00 80.88 228 ILE A O 1
ATOM 1776 N N . GLY A 1 229 ? -5.107 4.347 0.341 1.00 81.06 229 GLY A N 1
ATOM 1777 C CA . GLY A 1 229 ? -3.922 4.361 -0.514 1.00 81.06 229 GLY A CA 1
ATOM 1778 C C . GLY A 1 229 ? -2.681 4.944 0.172 1.00 81.06 229 GLY A C 1
ATOM 1779 O O . GLY A 1 229 ? -1.554 4.578 -0.173 1.00 81.06 229 GLY A O 1
ATOM 1780 N N . VAL A 1 230 ? -2.842 5.831 1.163 1.00 88.88 230 VAL A N 1
ATOM 1781 C CA . VAL A 1 230 ? -1.721 6.276 2.017 1.00 88.88 230 VAL A CA 1
ATOM 1782 C C . VAL A 1 230 ? -1.228 5.132 2.904 1.00 88.88 230 VAL A C 1
ATOM 1784 O O . VAL A 1 230 ? -0.021 4.896 2.969 1.00 88.88 230 VAL A O 1
ATOM 1787 N N . ARG A 1 231 ? -2.136 4.391 3.551 1.00 93.94 231 ARG A N 1
ATOM 1788 C CA . ARG A 1 231 ? -1.773 3.210 4.346 1.00 93.94 231 ARG A CA 1
ATOM 1789 C C . ARG A 1 231 ? -1.066 2.167 3.487 1.00 93.94 231 ARG A C 1
ATOM 1791 O O . ARG A 1 231 ? -0.024 1.676 3.893 1.00 93.94 231 ARG A O 1
ATOM 1798 N N . GLU A 1 232 ? -1.596 1.840 2.310 1.00 89.06 232 GLU A N 1
ATOM 1799 C CA . GLU A 1 232 ? -0.987 0.846 1.411 1.00 89.06 232 GLU A CA 1
ATOM 1800 C C . GLU A 1 232 ? 0.433 1.242 0.996 1.00 89.06 232 GLU A C 1
ATOM 1802 O O . GLU A 1 232 ? 1.349 0.432 1.114 1.00 89.06 232 GLU A O 1
ATOM 1807 N N . LEU A 1 233 ? 0.638 2.512 0.631 1.00 92.81 233 LEU A N 1
ATOM 1808 C CA . LEU A 1 233 ? 1.958 3.058 0.305 1.00 92.81 233 LEU A CA 1
ATOM 1809 C C . LEU A 1 233 ? 2.978 2.865 1.424 1.00 92.81 233 LEU A C 1
ATOM 1811 O O . LEU A 1 233 ? 4.087 2.398 1.185 1.00 92.81 233 LEU A O 1
ATOM 1815 N N . TYR A 1 234 ? 2.629 3.281 2.641 1.00 96.56 234 TYR A N 1
ATOM 1816 C CA . TYR A 1 234 ? 3.569 3.221 3.758 1.00 96.56 234 TYR A CA 1
ATOM 1817 C C . TYR A 1 234 ? 3.651 1.835 4.394 1.00 96.56 234 TYR A C 1
ATOM 1819 O O . TYR A 1 234 ? 4.657 1.535 5.032 1.00 96.56 234 TYR A O 1
ATOM 1827 N N . SER A 1 235 ? 2.653 0.976 4.182 1.00 93.88 235 SER A N 1
ATOM 1828 C CA . SER A 1 235 ? 2.723 -0.437 4.545 1.00 93.88 235 SER A CA 1
ATOM 1829 C C . SER A 1 235 ? 3.773 -1.152 3.704 1.00 93.88 235 SER A C 1
ATOM 1831 O O . SER A 1 235 ? 4.630 -1.816 4.277 1.00 93.88 235 SER A O 1
ATOM 1833 N N . ASP A 1 236 ? 3.766 -0.952 2.383 1.00 92.06 236 ASP A N 1
ATOM 1834 C CA . ASP A 1 236 ? 4.773 -1.515 1.476 1.00 92.06 236 ASP A CA 1
ATOM 1835 C C . ASP A 1 236 ? 6.185 -1.025 1.842 1.00 92.06 236 ASP A C 1
ATOM 1837 O O . ASP A 1 236 ? 7.079 -1.814 2.140 1.00 92.06 236 ASP A O 1
ATOM 1841 N N . LEU A 1 237 ? 6.354 0.294 2.002 1.00 95.25 237 LEU A N 1
ATOM 1842 C CA . LEU A 1 237 ? 7.632 0.885 2.420 1.00 95.25 237 LEU A CA 1
ATOM 1843 C C . LEU A 1 237 ? 8.133 0.361 3.773 1.00 95.25 237 LEU A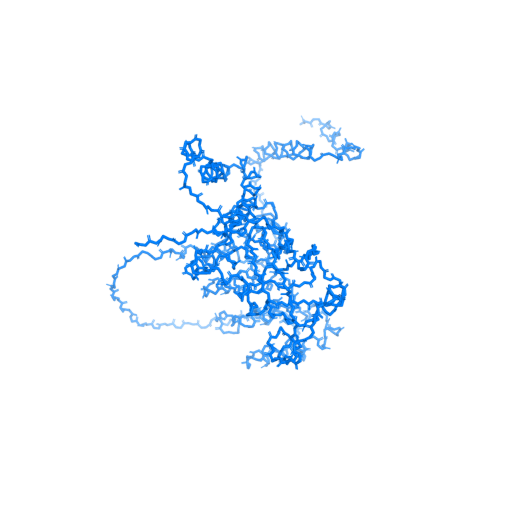 C 1
ATOM 1845 O O . LEU A 1 237 ? 9.333 0.144 3.941 1.00 95.25 237 LEU A O 1
ATOM 1849 N N . HIS A 1 238 ? 7.239 0.174 4.748 1.00 95.69 238 HIS A N 1
ATOM 1850 C CA . HIS A 1 238 ? 7.605 -0.363 6.056 1.00 95.69 238 HIS A CA 1
ATOM 1851 C C . HIS A 1 238 ? 7.916 -1.864 6.003 1.00 95.69 238 HIS A C 1
ATOM 1853 O O . HIS A 1 238 ? 8.782 -2.317 6.743 1.00 95.69 238 HIS A O 1
ATOM 1859 N N . GLN A 1 239 ? 7.259 -2.634 5.132 1.00 92.12 239 GLN A N 1
ATOM 1860 C CA . GLN A 1 239 ? 7.567 -4.052 4.929 1.00 92.12 239 GLN A CA 1
ATOM 1861 C C . GLN A 1 239 ? 8.941 -4.240 4.277 1.00 92.12 239 GLN A C 1
ATOM 1863 O O . GLN A 1 239 ? 9.714 -5.083 4.736 1.00 92.12 239 GLN A O 1
ATOM 1868 N N . THR A 1 240 ? 9.272 -3.429 3.269 1.00 91.75 240 THR A N 1
ATOM 1869 C CA . THR A 1 240 ? 10.577 -3.483 2.592 1.00 91.75 240 THR A CA 1
ATOM 1870 C C . THR A 1 240 ? 11.701 -2.932 3.468 1.00 91.75 240 THR A C 1
ATOM 1872 O O . THR A 1 240 ? 12.787 -3.510 3.521 1.00 91.75 240 THR A O 1
ATOM 1875 N N . HIS A 1 241 ? 11.441 -1.860 4.228 1.00 90.62 241 HIS A N 1
ATOM 1876 C CA . HIS A 1 241 ? 12.427 -1.230 5.117 1.00 90.62 241 HIS A CA 1
ATOM 1877 C C . HIS A 1 241 ? 11.919 -1.093 6.564 1.00 90.62 241 HIS A C 1
ATOM 1879 O O . HIS A 1 241 ? 11.726 0.031 7.046 1.00 90.62 241 HIS A O 1
ATOM 1885 N N . PRO A 1 242 ? 11.762 -2.202 7.322 1.00 89.88 242 PRO A N 1
ATOM 1886 C CA . PRO A 1 242 ? 11.199 -2.164 8.681 1.00 89.88 242 PRO A CA 1
ATOM 1887 C C . PRO A 1 242 ? 12.033 -1.356 9.674 1.00 89.88 242 PRO A C 1
ATOM 1889 O O . PRO A 1 242 ? 11.536 -0.876 10.688 1.00 89.88 242 PRO A O 1
ATOM 1892 N N . TRP A 1 243 ? 13.323 -1.217 9.382 1.00 86.88 243 TRP A N 1
ATOM 1893 C CA . TRP A 1 243 ? 14.306 -0.517 10.196 1.00 86.88 243 TRP A CA 1
ATOM 1894 C C . TRP A 1 243 ? 14.338 0.993 9.943 1.00 86.88 243 TRP A C 1
ATOM 1896 O O . TRP A 1 243 ? 15.068 1.686 10.649 1.00 86.88 243 TRP A O 1
ATOM 1906 N N . TYR A 1 244 ? 13.591 1.508 8.957 1.00 91.38 244 TYR A N 1
ATOM 1907 C CA . TYR A 1 244 ? 13.582 2.928 8.614 1.00 91.38 244 TYR A CA 1
ATOM 1908 C C . TYR A 1 244 ? 12.436 3.664 9.340 1.00 91.38 244 TYR A C 1
ATOM 1910 O O . TYR A 1 244 ? 11.276 3.581 8.918 1.00 91.38 244 TYR A O 1
ATOM 1918 N N . PRO A 1 245 ? 12.719 4.419 10.423 1.00 91.56 245 PRO A N 1
ATOM 1919 C CA . PRO A 1 245 ? 11.690 4.885 11.361 1.00 91.56 245 PRO A CA 1
ATOM 1920 C C . PRO A 1 245 ? 10.666 5.839 10.739 1.00 91.56 245 PRO A C 1
ATOM 1922 O O . PRO A 1 245 ? 9.506 5.878 11.154 1.00 91.56 245 PRO A O 1
ATOM 1925 N N . ARG A 1 246 ? 11.066 6.585 9.700 1.00 93.94 246 ARG A N 1
ATOM 1926 C CA . ARG A 1 246 ? 10.171 7.510 9.002 1.00 93.94 246 ARG A CA 1
ATOM 1927 C C . ARG A 1 246 ? 8.992 6.788 8.347 1.00 93.94 246 ARG A C 1
ATOM 1929 O O . ARG A 1 246 ? 7.883 7.305 8.408 1.00 93.94 246 ARG A O 1
ATOM 1936 N N . PHE A 1 247 ? 9.194 5.614 7.743 1.00 95.38 247 PHE A N 1
ATOM 1937 C CA . PHE A 1 247 ? 8.095 4.873 7.108 1.00 95.38 247 PHE A CA 1
ATOM 1938 C C . PHE A 1 247 ? 7.116 4.327 8.142 1.00 95.38 247 PHE A C 1
ATOM 1940 O O . PHE A 1 247 ? 5.907 4.435 7.958 1.00 95.38 247 PHE A O 1
ATOM 1947 N N . GLN A 1 248 ? 7.639 3.838 9.266 1.00 96.12 248 GLN A N 1
ATOM 1948 C CA . GLN A 1 248 ? 6.824 3.403 10.394 1.00 96.12 248 GLN A CA 1
ATOM 1949 C C . GLN A 1 248 ? 5.973 4.547 10.961 1.00 96.12 248 GLN A C 1
ATOM 1951 O O . GLN A 1 248 ? 4.799 4.346 11.267 1.00 96.12 248 GLN A O 1
ATOM 1956 N N . LEU A 1 249 ? 6.543 5.752 11.078 1.00 95.62 249 LEU A N 1
ATOM 1957 C CA . LEU A 1 249 ? 5.820 6.924 11.572 1.00 95.62 249 LEU A CA 1
ATOM 1958 C C . LEU A 1 249 ? 4.669 7.308 10.638 1.00 95.62 249 LEU A C 1
ATOM 1960 O O . LEU A 1 249 ? 3.559 7.564 11.092 1.00 95.62 249 LEU A O 1
ATOM 1964 N N . GLU A 1 250 ? 4.927 7.352 9.332 1.00 95.31 250 GLU A N 1
ATOM 1965 C CA . GLU A 1 250 ? 3.901 7.712 8.352 1.00 95.31 250 GLU A CA 1
ATOM 1966 C C . GLU A 1 250 ? 2.800 6.651 8.251 1.00 95.31 250 GLU A C 1
ATOM 1968 O O . GLU A 1 250 ? 1.628 7.006 8.121 1.00 95.31 250 GLU A O 1
ATOM 1973 N N . LEU A 1 251 ? 3.144 5.367 8.403 1.00 96.56 251 LEU A N 1
ATOM 1974 C CA . LEU A 1 251 ? 2.152 4.304 8.540 1.00 96.56 251 LEU A CA 1
ATOM 1975 C C . LEU A 1 251 ? 1.307 4.496 9.809 1.00 96.56 251 LEU A C 1
ATOM 1977 O O . LEU A 1 251 ? 0.088 4.400 9.741 1.00 96.56 251 LEU A O 1
ATOM 1981 N N . ALA A 1 252 ? 1.919 4.853 10.944 1.00 94.31 252 ALA A N 1
ATOM 1982 C CA . ALA A 1 252 ? 1.188 5.128 12.183 1.00 94.31 252 ALA A CA 1
ATOM 1983 C C . ALA A 1 252 ? 0.199 6.300 12.035 1.00 94.31 252 ALA A C 1
ATOM 1985 O O . ALA A 1 252 ? -0.925 6.231 12.538 1.00 94.31 252 ALA A O 1
ATOM 1986 N N . HIS A 1 253 ? 0.587 7.363 11.319 1.00 90.50 253 HIS A N 1
ATOM 1987 C CA . HIS A 1 253 ? -0.321 8.463 10.982 1.00 90.50 253 HIS A CA 1
ATOM 1988 C C . HIS A 1 253 ? -1.479 7.989 10.097 1.00 90.50 253 HIS A C 1
ATOM 1990 O O . HIS A 1 253 ? -2.623 8.367 10.347 1.00 90.50 253 HIS A O 1
ATOM 1996 N N . ALA A 1 254 ? -1.198 7.155 9.092 1.00 87.81 254 ALA A N 1
ATOM 1997 C CA . ALA A 1 254 ? -2.213 6.624 8.186 1.00 87.81 254 ALA A CA 1
ATOM 1998 C C . ALA A 1 254 ? -3.233 5.734 8.917 1.00 87.81 254 ALA A C 1
ATOM 2000 O O . ALA A 1 254 ? -4.436 5.923 8.746 1.00 87.81 254 ALA A O 1
ATOM 2001 N N . GLU A 1 255 ? -2.770 4.826 9.782 1.00 87.62 255 GLU A N 1
ATOM 2002 C CA . GLU A 1 255 ? -3.649 3.975 10.597 1.00 87.62 255 GLU A CA 1
ATOM 2003 C C . GLU A 1 255 ? -4.513 4.814 11.550 1.00 87.62 255 GLU A C 1
ATOM 2005 O O . GLU A 1 255 ? -5.726 4.618 11.639 1.00 87.62 255 GLU A O 1
ATOM 2010 N N . ALA A 1 256 ? -3.926 5.831 12.195 1.00 84.31 256 ALA A N 1
ATOM 2011 C CA . ALA A 1 256 ? -4.677 6.747 13.052 1.00 84.31 256 ALA A CA 1
ATOM 2012 C C . ALA A 1 256 ? -5.737 7.548 12.274 1.00 84.31 256 ALA A C 1
ATOM 2014 O O . ALA A 1 256 ? -6.840 7.755 12.783 1.00 84.31 256 ALA A O 1
ATOM 2015 N N . ALA A 1 257 ? -5.431 7.982 11.047 1.00 79.31 257 ALA A N 1
ATOM 2016 C CA . ALA A 1 257 ? -6.378 8.686 10.180 1.00 79.31 257 ALA A CA 1
ATOM 2017 C C . ALA A 1 257 ? -7.535 7.781 9.718 1.00 79.31 257 ALA A C 1
ATOM 2019 O O . ALA A 1 257 ? -8.662 8.252 9.571 1.00 79.31 257 ALA A O 1
ATOM 2020 N N . LEU A 1 258 ? -7.273 6.483 9.539 1.00 79.00 258 LEU A N 1
ATOM 2021 C CA . LEU A 1 258 ? -8.286 5.468 9.228 1.00 79.00 258 LEU A CA 1
ATOM 2022 C C . LEU A 1 258 ? -9.098 5.018 10.454 1.00 79.00 258 LEU A C 1
ATOM 2024 O O . LEU A 1 258 ? -10.109 4.333 10.296 1.00 79.00 258 LEU A O 1
ATOM 2028 N N . GLY A 1 259 ? -8.689 5.420 11.659 1.00 74.31 259 GLY A N 1
ATOM 2029 C CA . GLY A 1 259 ? -9.336 5.054 12.918 1.00 74.31 259 GLY A CA 1
ATOM 2030 C C . GLY A 1 259 ? -8.871 3.720 13.509 1.00 74.31 259 GLY A C 1
ATOM 2031 O O . GLY A 1 259 ? -9.430 3.290 14.522 1.00 74.31 259 GLY A O 1
ATOM 2032 N N . ASP A 1 260 ? -7.847 3.078 12.936 1.00 77.38 260 ASP A N 1
ATOM 2033 C CA . ASP A 1 260 ? -7.204 1.892 13.512 1.00 77.38 260 ASP A CA 1
ATOM 2034 C C . ASP A 1 260 ? -6.159 2.316 14.556 1.00 77.38 260 ASP A C 1
ATOM 2036 O O . ASP A 1 260 ? -4.940 2.276 14.363 1.00 77.38 260 ASP A O 1
ATOM 2040 N N . TYR A 1 261 ? -6.654 2.804 15.693 1.00 82.31 261 TYR A N 1
ATOM 2041 C CA . TYR A 1 261 ? -5.784 3.321 16.747 1.00 82.31 261 TYR A CA 1
ATOM 2042 C C . TYR A 1 261 ? -4.985 2.232 17.457 1.00 82.31 261 TYR A C 1
ATOM 2044 O O . TYR A 1 261 ? -3.939 2.548 18.012 1.00 82.31 261 TYR A O 1
ATOM 2052 N N . GLU A 1 262 ? -5.434 0.975 17.423 1.00 81.88 262 GLU A N 1
ATOM 2053 C CA . GLU A 1 262 ? -4.665 -0.146 17.969 1.00 81.88 262 GLU A CA 1
ATOM 2054 C C . GLU A 1 262 ? -3.404 -0.385 17.125 1.00 81.88 262 GLU A C 1
ATOM 2056 O O . GLU A 1 262 ? -2.302 -0.512 17.669 1.00 81.88 262 GLU A O 1
ATOM 2061 N N . ALA A 1 263 ? -3.540 -0.407 15.793 1.00 82.31 263 ALA A N 1
ATOM 2062 C CA . ALA A 1 263 ? -2.394 -0.493 14.892 1.00 82.31 263 ALA A CA 1
ATOM 2063 C C . ALA A 1 263 ? -1.482 0.736 15.031 1.00 82.31 263 ALA A C 1
ATOM 2065 O O . ALA A 1 263 ? -0.264 0.590 15.183 1.00 82.31 263 ALA A O 1
ATOM 2066 N N . ALA A 1 264 ? -2.066 1.937 15.066 1.00 87.38 264 ALA A N 1
ATOM 2067 C CA . ALA A 1 264 ? -1.314 3.176 15.235 1.00 87.38 264 ALA A CA 1
ATOM 2068 C C . ALA A 1 264 ? -0.529 3.210 16.560 1.00 87.38 264 ALA A C 1
ATOM 2070 O O . ALA A 1 264 ? 0.656 3.544 16.567 1.00 87.38 264 ALA A O 1
ATOM 2071 N N . GLU A 1 265 ? -1.147 2.821 17.680 1.00 88.69 265 GLU A N 1
ATOM 2072 C CA . GLU A 1 265 ? -0.514 2.779 19.003 1.00 88.69 265 GLU A CA 1
ATOM 2073 C C . GLU A 1 265 ? 0.693 1.836 19.027 1.00 88.69 265 GLU A C 1
ATOM 2075 O O . GLU A 1 265 ? 1.752 2.210 19.543 1.00 88.69 265 GLU A O 1
ATOM 2080 N N . LYS A 1 266 ? 0.579 0.643 18.428 1.00 91.12 266 LYS A N 1
ATOM 2081 C CA . LYS A 1 266 ? 1.704 -0.303 18.306 1.00 91.12 266 LYS A CA 1
ATOM 2082 C C . LYS A 1 266 ? 2.878 0.332 17.559 1.00 91.12 266 LYS A C 1
ATOM 2084 O O . LYS A 1 266 ? 4.017 0.269 18.032 1.00 91.12 266 LYS A O 1
ATOM 2089 N N . LEU A 1 267 ? 2.597 0.982 16.429 1.00 92.94 267 LEU A N 1
ATOM 2090 C CA . LEU A 1 267 ? 3.613 1.621 15.595 1.00 92.94 267 LEU A CA 1
ATOM 2091 C C . LEU A 1 267 ? 4.266 2.819 16.303 1.00 92.94 267 LEU A C 1
ATOM 2093 O O . LEU A 1 267 ? 5.496 2.903 16.325 1.00 92.94 267 LEU A O 1
ATOM 2097 N N . TYR A 1 268 ? 3.495 3.701 16.949 1.00 94.88 268 TYR A N 1
ATOM 2098 C CA . TYR A 1 268 ? 4.060 4.813 17.725 1.00 94.88 268 TYR A CA 1
ATOM 2099 C C . TYR A 1 268 ? 4.841 4.335 18.955 1.00 94.88 268 TYR A C 1
ATOM 2101 O O . TYR A 1 268 ? 5.891 4.892 19.274 1.00 94.88 268 TYR A O 1
ATOM 2109 N N . THR A 1 269 ? 4.380 3.288 19.642 1.00 92.25 269 THR A N 1
ATOM 2110 C CA . THR A 1 269 ? 5.065 2.747 20.829 1.00 92.25 269 THR A CA 1
ATOM 2111 C C . THR A 1 269 ? 6.474 2.280 20.491 1.00 92.25 269 THR A C 1
ATOM 2113 O O . THR A 1 269 ? 7.418 2.578 21.228 1.00 92.25 269 THR A O 1
ATOM 2116 N N . ALA A 1 270 ? 6.641 1.610 19.350 1.00 91.69 270 ALA A N 1
ATOM 2117 C CA . ALA A 1 270 ? 7.953 1.189 18.874 1.00 91.69 270 ALA A CA 1
ATOM 2118 C C . ALA A 1 270 ? 8.871 2.375 18.501 1.00 91.69 270 ALA A C 1
ATOM 2120 O O . ALA A 1 270 ? 10.090 2.251 18.615 1.00 91.69 270 ALA A O 1
ATOM 2121 N N . LEU A 1 271 ? 8.308 3.540 18.158 1.00 93.31 271 LEU A N 1
ATOM 2122 C CA . LEU A 1 271 ? 9.058 4.768 17.866 1.00 93.31 271 LEU A CA 1
ATOM 2123 C C . LEU A 1 271 ? 9.365 5.630 19.093 1.00 93.31 271 LEU A C 1
ATOM 2125 O O . LEU A 1 271 ? 10.176 6.542 18.989 1.00 93.31 271 LEU A O 1
ATOM 2129 N N . ARG A 1 272 ? 8.775 5.368 20.266 1.00 89.38 272 ARG A N 1
ATOM 2130 C CA . ARG A 1 272 ? 8.892 6.242 21.453 1.00 89.38 272 ARG A CA 1
ATOM 2131 C C . ARG A 1 272 ? 10.337 6.565 21.863 1.00 89.38 272 ARG A C 1
ATOM 2133 O O . ARG A 1 272 ? 10.595 7.631 22.413 1.00 89.38 272 ARG A O 1
ATOM 2140 N N . PHE A 1 273 ? 11.262 5.639 21.622 1.00 86.69 273 PHE A N 1
ATOM 2141 C CA . PHE A 1 273 ? 12.682 5.781 21.963 1.00 86.69 273 PHE A CA 1
ATOM 2142 C C . PHE A 1 273 ? 13.575 6.111 20.761 1.00 86.69 273 PHE A C 1
ATOM 2144 O O . PHE A 1 273 ? 14.799 6.098 20.893 1.00 86.69 273 PHE A O 1
ATOM 2151 N N . ASP A 1 274 ? 12.981 6.365 19.596 1.00 92.06 274 ASP A N 1
ATOM 2152 C CA . ASP A 1 274 ? 13.709 6.809 18.417 1.00 92.06 274 ASP A CA 1
ATOM 2153 C C . ASP A 1 274 ? 14.255 8.237 18.634 1.00 92.06 274 ASP A C 1
ATOM 2155 O O . ASP A 1 274 ? 13.526 9.093 19.149 1.00 92.06 274 ASP A O 1
ATOM 2159 N N . PRO A 1 275 ? 15.526 8.520 18.287 1.00 90.19 275 PRO A N 1
ATOM 2160 C CA . PRO A 1 275 ? 16.139 9.823 18.540 1.00 90.19 275 PRO A CA 1
ATOM 2161 C C . PRO A 1 275 ? 15.517 10.967 17.729 1.00 90.19 275 PRO A C 1
ATOM 2163 O O . PRO A 1 275 ? 15.578 12.111 18.178 1.00 90.19 275 PRO A O 1
ATOM 2166 N N . GLU A 1 276 ? 14.937 10.685 16.562 1.00 88.06 276 GLU A N 1
ATOM 2167 C CA . GLU A 1 276 ? 14.333 11.698 15.692 1.00 88.06 276 GLU A CA 1
ATOM 2168 C C . GLU A 1 276 ? 12.820 11.788 15.924 1.00 88.06 276 GLU A C 1
ATOM 2170 O O . GLU A 1 276 ? 12.268 12.880 16.076 1.00 88.06 276 GLU A O 1
ATOM 2175 N N . PHE A 1 277 ? 12.144 10.640 16.019 1.00 92.00 277 PHE A N 1
ATOM 2176 C CA . PHE A 1 277 ? 10.680 10.576 16.028 1.00 92.00 277 PHE A CA 1
ATOM 2177 C C . PHE A 1 277 ? 10.064 10.281 17.399 1.00 92.00 277 PHE A C 1
ATOM 2179 O O . PHE A 1 277 ? 8.841 10.346 17.534 1.00 92.00 277 PHE A O 1
ATOM 2186 N N . GLY A 1 278 ? 10.861 10.021 18.439 1.00 86.81 278 GLY A N 1
ATOM 2187 C CA . GLY A 1 278 ? 10.353 9.655 19.765 1.00 86.81 278 GLY A CA 1
ATOM 2188 C C . GLY A 1 278 ? 9.450 10.707 20.405 1.00 86.81 278 GLY A C 1
ATOM 2189 O O . GLY A 1 278 ? 8.413 10.366 20.980 1.00 86.81 278 GLY A O 1
ATOM 2190 N N . ALA A 1 279 ? 9.777 11.994 20.250 1.00 90.94 279 ALA A N 1
ATOM 2191 C CA . ALA A 1 279 ? 8.938 13.086 20.747 1.00 90.94 279 ALA A CA 1
ATOM 2192 C C . ALA A 1 279 ? 7.586 13.154 20.012 1.00 90.94 279 ALA A C 1
ATOM 2194 O O . ALA A 1 279 ? 6.544 13.280 20.657 1.00 90.94 279 ALA A O 1
ATOM 2195 N N . ILE A 1 280 ? 7.603 13.003 18.682 1.00 90.44 280 ILE A N 1
ATOM 2196 C CA . ILE A 1 280 ? 6.400 13.006 17.836 1.00 90.44 280 ILE A CA 1
ATOM 2197 C C . ILE A 1 280 ? 5.515 11.811 18.193 1.00 90.44 280 ILE A C 1
ATOM 2199 O O . ILE A 1 280 ? 4.329 11.982 18.461 1.00 90.44 280 ILE A O 1
ATOM 2203 N N . ALA A 1 281 ? 6.100 10.617 18.285 1.00 91.44 281 ALA A N 1
ATOM 2204 C CA . ALA A 1 281 ? 5.386 9.401 18.647 1.00 91.44 281 ALA A CA 1
ATOM 2205 C C . ALA A 1 281 ? 4.785 9.481 20.058 1.00 91.44 281 ALA A C 1
ATOM 2207 O O . ALA A 1 281 ? 3.633 9.111 20.258 1.00 91.44 281 ALA A O 1
ATOM 2208 N N . THR A 1 282 ? 5.518 10.029 21.033 1.00 92.38 282 THR A N 1
ATOM 2209 C CA . THR A 1 282 ? 5.004 10.235 22.400 1.00 92.38 282 THR A CA 1
ATOM 2210 C C . THR A 1 282 ? 3.828 11.209 22.418 1.00 92.38 282 THR A C 1
ATOM 2212 O O . THR A 1 282 ? 2.837 10.978 23.112 1.00 92.38 282 THR A O 1
ATOM 2215 N N . GLN A 1 283 ? 3.912 12.297 21.650 1.00 90.69 283 GLN A N 1
ATOM 2216 C CA . GLN A 1 283 ? 2.813 13.249 21.530 1.00 90.69 283 GLN A CA 1
ATOM 2217 C C . GLN A 1 283 ? 1.593 12.620 20.849 1.00 90.69 283 GLN A C 1
ATOM 2219 O O . GLN A 1 283 ? 0.476 12.814 21.329 1.00 90.69 283 GLN A O 1
ATOM 2224 N N . ALA A 1 284 ? 1.798 11.851 19.779 1.00 87.38 284 ALA A N 1
ATOM 2225 C CA . ALA A 1 284 ? 0.733 11.141 19.083 1.00 87.38 284 ALA A CA 1
ATOM 2226 C C . ALA A 1 284 ? 0.056 10.116 20.003 1.00 87.38 284 ALA A C 1
ATOM 2228 O O . ALA A 1 284 ? -1.165 10.120 20.106 1.00 87.38 284 ALA A O 1
ATOM 2229 N N . LEU A 1 285 ? 0.822 9.322 20.761 1.00 89.12 285 LEU A N 1
ATOM 2230 C CA . LEU A 1 285 ? 0.290 8.402 21.775 1.00 89.12 285 LEU A CA 1
ATOM 2231 C C . LEU A 1 285 ? -0.553 9.134 22.816 1.00 89.12 285 LEU A C 1
ATOM 2233 O O . LEU A 1 285 ? -1.672 8.720 23.088 1.00 89.12 285 LEU A O 1
ATOM 2237 N N . LYS A 1 286 ? -0.074 10.270 23.332 1.00 88.94 286 LYS A N 1
ATOM 2238 C CA . LYS A 1 286 ? -0.853 11.089 24.269 1.00 88.94 286 LYS A CA 1
ATOM 2239 C C . LYS A 1 286 ? -2.154 11.598 23.643 1.00 88.94 286 LYS A C 1
ATOM 2241 O O . LYS A 1 286 ? -3.170 11.655 24.325 1.00 88.94 286 LYS A O 1
ATOM 2246 N N . GLN A 1 287 ? -2.147 11.980 22.367 1.00 83.81 287 GLN A N 1
ATOM 2247 C CA . GLN A 1 287 ? -3.366 12.382 21.658 1.00 83.81 287 GLN A CA 1
ATOM 2248 C C . GLN A 1 287 ? -4.311 11.196 21.453 1.00 83.81 287 GLN A C 1
ATOM 2250 O O . GLN A 1 287 ? -5.512 11.345 21.656 1.00 83.81 287 GLN A O 1
ATOM 2255 N N . LEU A 1 288 ? -3.789 10.014 21.110 1.00 81.06 288 LEU A N 1
ATOM 2256 C CA . LEU A 1 288 ? -4.579 8.789 21.012 1.00 81.06 288 LEU A CA 1
ATOM 2257 C C . LEU A 1 288 ? -5.198 8.427 22.357 1.00 81.06 288 LEU A C 1
ATOM 2259 O O . LEU A 1 288 ? -6.390 8.143 22.392 1.00 81.06 288 LEU A O 1
ATOM 2263 N N . GLU A 1 289 ? -4.427 8.507 23.441 1.00 77.44 289 GLU A N 1
ATOM 2264 C CA . GLU A 1 289 ? -4.880 8.335 24.819 1.00 77.44 289 GLU A CA 1
ATOM 2265 C C . GLU A 1 289 ? -5.904 9.389 25.212 1.00 77.44 289 GLU A C 1
ATOM 2267 O O . GLU A 1 289 ? -6.871 9.028 25.841 1.00 77.44 289 GLU A O 1
ATOM 2272 N N . GLN A 1 290 ? -5.762 10.663 24.848 1.00 70.88 290 GLN A N 1
ATOM 2273 C CA . GLN A 1 290 ? -6.763 11.697 25.150 1.00 70.88 290 GLN A CA 1
ATOM 2274 C C . GLN A 1 290 ? -8.046 11.516 24.336 1.00 70.88 290 GLN A C 1
ATOM 2276 O O . GLN A 1 290 ? -9.136 11.764 24.841 1.00 70.88 290 GLN A O 1
ATOM 2281 N N . ASN A 1 291 ? -7.918 11.038 23.100 1.00 60.44 291 ASN A N 1
ATOM 2282 C CA . ASN A 1 291 ? -9.048 10.698 22.248 1.00 60.44 291 ASN A CA 1
ATOM 2283 C C . ASN A 1 291 ? -9.692 9.357 22.659 1.00 60.44 291 ASN A C 1
ATOM 2285 O O . ASN A 1 291 ? -10.835 9.122 22.283 1.00 60.44 291 ASN A O 1
ATOM 2289 N N . ASN A 1 292 ? -8.961 8.459 23.338 1.00 53.19 292 ASN A N 1
ATOM 2290 C CA . ASN A 1 292 ? -9.426 7.175 23.904 1.00 53.19 292 ASN A CA 1
ATOM 2291 C C . ASN A 1 292 ? -9.768 7.280 25.397 1.00 53.19 292 ASN A C 1
ATOM 2293 O O . ASN A 1 292 ? -10.338 6.345 25.955 1.00 53.19 292 ASN A O 1
ATOM 2297 N N . ALA A 1 293 ? -9.364 8.360 26.066 1.00 45.09 293 ALA A N 1
ATOM 2298 C CA . ALA A 1 293 ? -9.557 8.541 27.487 1.00 45.09 293 ALA A CA 1
ATOM 2299 C C . ALA A 1 293 ? -11.062 8.616 27.677 1.00 45.09 293 ALA A C 1
ATOM 2301 O O . ALA A 1 293 ? -11.698 9.453 27.022 1.00 45.09 293 ALA A O 1
ATOM 2302 N N . PRO A 1 294 ? -11.630 7.798 28.579 1.00 42.41 294 PRO A N 1
ATOM 2303 C CA . PRO A 1 294 ? -12.937 8.093 29.116 1.00 42.41 294 PRO A CA 1
ATOM 2304 C C . PRO A 1 294 ? -12.851 9.543 29.556 1.00 42.41 294 PRO A C 1
ATOM 2306 O O . PRO A 1 294 ? -12.073 9.882 30.453 1.00 42.41 294 PRO A O 1
ATOM 2309 N N . SER A 1 295 ? -13.564 10.429 28.868 1.00 38.97 295 SER A N 1
ATOM 2310 C CA . SER A 1 295 ? -13.680 11.795 29.348 1.00 38.97 295 SER A CA 1
ATOM 2311 C C . SER A 1 295 ? -14.156 11.657 30.794 1.00 38.97 295 SER A C 1
ATOM 2313 O O . SER A 1 295 ? -15.008 10.813 31.057 1.00 38.97 295 SER A O 1
ATOM 2315 N N . ASP A 1 296 ? -13.698 12.452 31.760 1.00 41.69 296 ASP A N 1
ATOM 2316 C CA . ASP A 1 296 ? -14.293 12.422 33.115 1.00 41.69 296 ASP A CA 1
ATOM 2317 C C . ASP A 1 296 ? -15.815 12.737 33.101 1.00 41.69 296 ASP A C 1
ATOM 2319 O O . ASP A 1 296 ? -16.525 12.631 34.102 1.00 41.69 296 ASP A O 1
ATOM 2323 N N . THR A 1 297 ? -16.351 13.062 31.924 1.00 40.97 297 THR A N 1
ATOM 2324 C CA . THR A 1 297 ? -17.763 13.061 31.545 1.00 40.97 297 THR A CA 1
ATOM 2325 C C . THR A 1 297 ? -18.423 11.665 31.491 1.00 40.97 297 THR A C 1
ATOM 2327 O O . THR A 1 297 ? -19.639 11.589 31.644 1.00 40.97 297 THR A O 1
ATOM 2330 N N . GLU A 1 298 ? -17.682 10.563 31.361 1.00 41.28 298 GLU A N 1
ATOM 2331 C CA . GLU A 1 298 ? -18.179 9.174 31.328 1.00 41.28 298 GLU A CA 1
ATOM 2332 C C . GLU A 1 298 ? -18.360 8.554 32.722 1.00 41.28 298 GLU A C 1
ATOM 2334 O O . GLU A 1 298 ? -19.175 7.650 32.886 1.00 41.28 298 GLU A O 1
ATOM 2339 N N . LYS A 1 299 ? -17.742 9.105 33.778 1.00 36.44 299 LYS A N 1
ATOM 2340 C CA . LYS A 1 299 ? -18.123 8.768 35.169 1.00 36.44 299 LYS A CA 1
ATOM 2341 C C . LYS A 1 299 ? -19.330 9.560 35.687 1.00 36.44 299 LYS A C 1
ATOM 2343 O O . LYS A 1 299 ? -19.791 9.303 36.797 1.00 36.44 299 LYS A O 1
ATOM 2348 N N . ARG A 1 300 ? -19.872 10.501 34.900 1.00 39.38 300 ARG A N 1
ATOM 2349 C CA . ARG A 1 300 ? -21.069 11.292 35.259 1.00 39.38 300 ARG A CA 1
ATOM 2350 C C . ARG A 1 300 ? -22.189 11.301 34.213 1.00 39.38 300 ARG A C 1
ATOM 2352 O O . ARG A 1 300 ? -23.210 11.934 34.457 1.00 39.38 300 ARG A O 1
ATOM 2359 N N . LYS A 1 301 ? -22.064 10.556 33.110 1.00 38.44 301 LYS A N 1
ATOM 2360 C CA . LYS A 1 301 ? -23.154 10.322 32.143 1.00 38.44 301 LYS A CA 1
ATOM 2361 C C . LYS A 1 301 ? -23.609 8.861 32.076 1.00 38.44 301 LYS A C 1
ATOM 2363 O O . LYS A 1 301 ? -24.067 8.385 31.047 1.00 38.44 301 LYS A O 1
ATOM 2368 N N . SER A 1 302 ? -23.637 8.189 33.226 1.00 41.53 302 SER A N 1
ATOM 2369 C CA . SER A 1 302 ? -24.742 7.262 33.501 1.00 41.53 302 SER A CA 1
ATOM 2370 C C . SER A 1 302 ? -26.012 8.104 33.676 1.00 41.53 302 SER A C 1
ATOM 2372 O O . SER A 1 302 ? -26.404 8.441 34.791 1.00 41.53 302 SER A O 1
ATOM 2374 N N . GLY A 1 303 ? -26.581 8.536 32.552 1.00 42.47 303 GLY A N 1
ATOM 2375 C CA . GLY A 1 303 ? -27.736 9.424 32.482 1.00 42.47 303 GLY A CA 1
ATOM 2376 C C . GLY A 1 303 ? -28.047 9.808 31.034 1.00 42.47 303 GLY A C 1
ATOM 2377 O O . GLY A 1 303 ? -27.727 10.914 30.616 1.00 42.47 303 GLY A O 1
ATOM 2378 N N . ASN A 1 304 ? -28.671 8.876 30.304 1.00 42.28 304 ASN A N 1
ATOM 2379 C CA . ASN A 1 304 ? -29.357 9.036 29.010 1.00 42.28 304 ASN A CA 1
ATOM 2380 C C . ASN A 1 304 ? -28.537 9.362 27.740 1.00 42.28 304 ASN A C 1
ATOM 2382 O O . ASN A 1 304 ? -28.783 10.371 27.084 1.00 42.28 304 ASN A O 1
ATOM 2386 N N . SER A 1 305 ? -27.695 8.433 27.281 1.00 50.22 305 SER A N 1
ATOM 2387 C CA . SER A 1 305 ? -27.491 8.241 25.831 1.00 50.22 305 SER A CA 1
ATOM 2388 C C . SER A 1 305 ? -27.562 6.751 25.482 1.00 50.22 305 SER A C 1
ATOM 2390 O O . SER A 1 305 ? -26.706 5.962 25.872 1.00 50.22 305 SER A O 1
ATOM 2392 N N . THR A 1 306 ? -28.639 6.375 24.799 1.00 69.25 306 THR A N 1
ATOM 2393 C CA . THR A 1 306 ? -29.080 5.024 24.414 1.00 69.25 306 THR A CA 1
ATOM 2394 C C . THR A 1 306 ? -28.351 4.500 23.167 1.00 69.25 306 THR A C 1
ATOM 2396 O O . THR A 1 306 ? -28.984 4.073 22.208 1.00 69.25 306 THR A O 1
ATOM 2399 N N . GLU A 1 307 ? -27.019 4.547 23.137 1.00 80.19 307 GLU A N 1
ATOM 2400 C CA . GLU A 1 307 ? -26.261 3.913 22.047 1.00 80.19 307 GLU A CA 1
ATOM 2401 C C . GLU A 1 307 ? -26.296 2.383 22.171 1.00 80.19 307 GLU A C 1
ATOM 2403 O O . GLU A 1 307 ? -26.135 1.818 23.257 1.00 80.19 307 GLU A O 1
ATOM 2408 N N . VAL A 1 308 ? -26.483 1.703 21.042 1.00 86.56 308 VAL A N 1
ATOM 2409 C CA . VAL A 1 308 ? -26.407 0.247 20.931 1.00 86.56 308 VAL A CA 1
ATOM 2410 C C . VAL A 1 308 ? -25.047 -0.135 20.371 1.00 86.56 308 VAL A C 1
ATOM 2412 O O . VAL A 1 308 ? -24.703 0.255 19.259 1.00 86.56 308 VAL A O 1
ATOM 2415 N N . LEU A 1 309 ? -24.294 -0.949 21.108 1.00 89.06 309 LEU A N 1
ATOM 2416 C CA . LEU A 1 309 ? -22.978 -1.422 20.685 1.00 89.06 309 LEU A CA 1
ATOM 2417 C C . LEU A 1 309 ? -23.014 -2.912 20.391 1.00 89.06 309 LEU A C 1
ATOM 2419 O O . LEU A 1 309 ? -23.402 -3.716 21.242 1.00 89.06 309 LEU A O 1
ATOM 2423 N N . ILE A 1 310 ? -22.585 -3.280 19.187 1.00 90.56 310 ILE A N 1
ATOM 2424 C CA . ILE A 1 310 ? -22.565 -4.666 18.731 1.00 90.56 310 ILE A CA 1
ATOM 2425 C C . ILE A 1 310 ? -21.123 -5.041 18.389 1.00 90.56 310 ILE A C 1
ATOM 2427 O O . ILE A 1 310 ? -20.583 -4.512 17.417 1.00 90.56 310 ILE A O 1
ATOM 2431 N N . PRO A 1 311 ? -20.484 -5.930 19.171 1.00 86.56 311 PRO A N 1
ATOM 2432 C CA . PRO A 1 311 ? -19.095 -6.307 18.943 1.00 86.56 311 PRO A CA 1
ATOM 2433 C C . PRO A 1 311 ? -18.879 -6.936 17.566 1.00 86.56 311 PRO A C 1
ATOM 2435 O O . PRO A 1 311 ? -19.634 -7.812 17.134 1.00 86.56 311 PRO A O 1
ATOM 2438 N N . LEU A 1 312 ? -17.799 -6.521 16.918 1.00 89.88 312 LEU A N 1
ATOM 2439 C CA . LEU A 1 312 ? -17.281 -7.054 15.669 1.00 89.88 312 LEU A CA 1
ATOM 2440 C C . LEU A 1 312 ? -15.972 -7.794 15.944 1.00 89.88 312 LEU A C 1
ATOM 2442 O O . LEU A 1 312 ? -15.160 -7.397 16.776 1.00 89.88 312 LEU A O 1
ATOM 2446 N N . THR A 1 313 ? -15.749 -8.879 15.214 1.00 87.81 313 THR A N 1
ATOM 2447 C CA . THR A 1 313 ? -14.474 -9.599 15.208 1.00 87.81 313 THR A CA 1
ATOM 2448 C C . THR A 1 313 ? -13.723 -9.242 13.936 1.00 87.81 313 THR A C 1
ATOM 2450 O O . THR A 1 313 ? -14.167 -9.567 12.836 1.00 87.81 313 THR A O 1
ATOM 2453 N N . ARG A 1 314 ? -12.575 -8.579 14.068 1.00 82.06 314 ARG A N 1
ATOM 2454 C CA . ARG A 1 314 ? -11.718 -8.257 12.925 1.00 82.06 314 ARG A CA 1
ATOM 2455 C C . ARG A 1 314 ? -10.920 -9.482 12.506 1.00 82.06 314 ARG A C 1
ATOM 2457 O O . ARG A 1 314 ? -10.366 -10.196 13.342 1.00 82.06 314 ARG A O 1
ATOM 2464 N N . THR A 1 315 ? -10.856 -9.752 11.208 1.00 74.88 315 THR A N 1
ATOM 2465 C CA . THR A 1 315 ? -10.024 -10.840 10.698 1.00 74.88 315 THR A CA 1
ATOM 2466 C C . THR A 1 315 ? -9.415 -10.494 9.342 1.00 74.88 315 THR A C 1
ATOM 2468 O O . THR A 1 315 ? -10.015 -10.719 8.292 1.00 74.88 315 THR A O 1
ATOM 2471 N N . GLY A 1 316 ? -8.186 -9.968 9.361 1.00 77.50 316 GLY A N 1
ATOM 2472 C CA . GLY A 1 316 ? -7.586 -9.315 8.194 1.00 77.50 316 GLY A CA 1
ATOM 2473 C C . GLY A 1 316 ? -8.315 -8.002 7.897 1.00 77.50 316 GLY A C 1
ATOM 2474 O O . GLY A 1 316 ? -8.566 -7.219 8.810 1.00 77.50 316 GLY A O 1
ATOM 2475 N N . THR A 1 317 ? -8.708 -7.792 6.641 1.00 74.69 317 THR A N 1
ATOM 2476 C CA . THR A 1 317 ? -9.532 -6.646 6.213 1.00 74.69 317 THR A CA 1
ATOM 2477 C C . THR A 1 317 ? -11.032 -6.845 6.459 1.00 74.69 317 THR A C 1
ATOM 2479 O O . THR A 1 317 ? -11.810 -5.907 6.314 1.00 74.69 317 THR A O 1
ATOM 2482 N N . SER A 1 318 ? -11.455 -8.055 6.831 1.00 80.69 318 SER A N 1
ATOM 2483 C CA . SER A 1 318 ? -12.859 -8.408 7.041 1.00 80.69 318 SER A CA 1
ATOM 2484 C C . SER A 1 318 ? -13.329 -8.101 8.465 1.00 80.69 318 SER A C 1
ATOM 2486 O O . SER A 1 318 ? -12.619 -8.382 9.434 1.00 80.69 318 SER A O 1
ATOM 2488 N N . LEU A 1 319 ? -14.559 -7.602 8.595 1.00 89.44 319 LEU A N 1
ATOM 2489 C CA . LEU A 1 319 ? -15.255 -7.425 9.872 1.00 89.44 319 LEU A CA 1
ATOM 2490 C C . LEU A 1 319 ? -16.365 -8.465 9.992 1.00 89.44 319 LEU A C 1
ATOM 2492 O O . LEU A 1 319 ? -17.273 -8.503 9.166 1.00 89.44 319 LEU A O 1
ATOM 2496 N N . LEU A 1 320 ? -16.293 -9.315 11.010 1.00 93.50 320 LEU A N 1
ATOM 2497 C CA . LEU A 1 320 ? -17.286 -10.352 11.259 1.00 93.50 320 LEU A CA 1
ATOM 2498 C C . LEU A 1 320 ? -18.233 -9.946 12.383 1.00 93.50 320 LEU A C 1
ATOM 2500 O O . LEU A 1 320 ? -17.815 -9.373 13.388 1.00 93.50 320 LEU A O 1
ATOM 2504 N N . ILE A 1 321 ? -19.498 -10.311 12.237 1.00 94.56 321 ILE A N 1
ATOM 2505 C CA . ILE A 1 321 ? -20.545 -10.135 13.238 1.00 94.56 321 ILE A CA 1
ATOM 2506 C C . ILE A 1 321 ? -21.245 -11.473 13.466 1.00 94.56 321 ILE A C 1
ATOM 2508 O O . ILE A 1 321 ? -21.590 -12.186 12.523 1.00 94.56 321 ILE A O 1
ATOM 2512 N N . ASN A 1 322 ? -21.447 -11.839 14.730 1.00 91.88 322 ASN A N 1
ATOM 2513 C CA . ASN A 1 322 ? -22.225 -13.025 15.070 1.00 91.88 322 ASN A CA 1
ATOM 2514 C C . ASN A 1 322 ? -23.709 -12.658 15.085 1.00 91.88 322 ASN A C 1
ATOM 2516 O O . ASN A 1 322 ? -24.180 -11.988 16.007 1.00 91.88 322 ASN A O 1
ATOM 2520 N N . ALA A 1 323 ? -24.439 -13.114 14.070 1.00 93.44 323 ALA A N 1
ATOM 2521 C CA . ALA A 1 323 ? -25.889 -13.018 14.023 1.00 93.44 323 ALA A CA 1
ATOM 2522 C C . ALA A 1 323 ? -26.528 -14.296 14.581 1.00 93.44 323 ALA A C 1
ATOM 2524 O O . ALA A 1 323 ? -25.954 -15.381 14.525 1.00 93.44 323 ALA A O 1
ATOM 2525 N N . LEU A 1 324 ? -27.741 -14.185 15.100 1.00 92.69 324 LEU A N 1
ATOM 2526 C CA . LEU A 1 324 ? -28.611 -15.295 15.451 1.00 92.69 324 LEU A CA 1
ATOM 2527 C C . LEU A 1 324 ? -29.717 -15.352 14.411 1.00 92.69 324 LEU A C 1
ATOM 2529 O O . LEU A 1 324 ? -30.589 -14.485 14.391 1.00 92.69 324 LEU A O 1
ATOM 2533 N N . ILE A 1 325 ? -29.663 -16.365 13.554 1.00 96.06 325 ILE A N 1
ATOM 2534 C CA . ILE A 1 325 ? -30.665 -16.592 12.514 1.00 96.06 325 ILE A CA 1
ATOM 2535 C C . ILE A 1 325 ? -31.496 -17.788 12.944 1.00 96.06 325 ILE A C 1
ATOM 2537 O O . ILE A 1 325 ? -30.951 -18.870 13.170 1.00 96.06 325 ILE A O 1
ATOM 2541 N N . ASN A 1 326 ? -32.799 -17.583 13.133 1.00 91.81 326 ASN A N 1
ATOM 2542 C CA . ASN A 1 326 ? -33.703 -18.599 13.681 1.00 91.81 326 ASN A CA 1
ATOM 2543 C C . ASN A 1 326 ? -33.155 -19.243 14.975 1.00 91.81 326 ASN A C 1
ATOM 2545 O O . ASN A 1 326 ? -33.239 -20.452 15.185 1.00 91.81 326 ASN A O 1
ATOM 2549 N N . GLY A 1 327 ? -32.539 -18.422 15.833 1.00 86.19 327 GLY A N 1
ATOM 2550 C CA . GLY A 1 327 ? -31.954 -18.843 17.110 1.00 86.19 327 GLY A CA 1
ATOM 2551 C C . GLY A 1 327 ? -30.573 -19.508 17.032 1.00 86.19 327 GLY A C 1
ATOM 2552 O O . GLY A 1 327 ? -30.007 -19.812 18.080 1.00 86.19 327 GLY A O 1
ATOM 2553 N N . GLN A 1 328 ? -29.997 -19.707 15.841 1.00 90.94 328 GLN A N 1
ATOM 2554 C CA . GLN A 1 328 ? -28.670 -20.313 15.680 1.00 90.94 328 GLN A CA 1
ATOM 2555 C C . GLN A 1 328 ? -27.589 -19.272 15.371 1.00 90.94 328 GLN A C 1
ATOM 2557 O O . GLN A 1 328 ? -27.743 -18.440 14.471 1.00 90.94 328 GLN A O 1
ATOM 2562 N N . THR A 1 329 ? -26.464 -19.348 16.089 1.00 93.19 329 THR A N 1
ATOM 2563 C CA . THR A 1 329 ? -25.313 -18.460 15.872 1.00 93.19 329 THR A CA 1
ATOM 2564 C C . THR A 1 329 ? -24.700 -18.709 14.502 1.00 93.19 329 THR A C 1
ATOM 2566 O O . THR A 1 329 ? -24.286 -19.824 14.179 1.00 93.19 329 THR A O 1
ATOM 2569 N N . THR A 1 330 ? -24.626 -17.645 13.716 1.00 94.38 330 THR A N 1
ATOM 2570 C CA . THR A 1 330 ? -24.189 -17.630 12.328 1.00 94.38 330 THR A CA 1
ATOM 2571 C C . THR A 1 330 ? -23.156 -16.510 12.175 1.00 94.38 330 THR A C 1
ATOM 2573 O O . THR A 1 330 ? -23.515 -15.339 12.316 1.00 94.38 330 THR A O 1
ATOM 2576 N N . PRO A 1 331 ? -21.869 -16.826 11.938 1.00 93.62 331 PRO A N 1
ATOM 2577 C CA . PRO A 1 331 ? -20.858 -15.812 11.672 1.00 93.62 331 PRO A CA 1
ATOM 2578 C C . PRO A 1 331 ? -21.097 -15.214 10.284 1.00 93.62 331 PRO A C 1
ATOM 2580 O O . PRO A 1 331 ? -21.122 -15.941 9.283 1.00 93.62 331 PRO A O 1
ATOM 2583 N N . MET A 1 332 ? -21.271 -13.898 10.238 1.00 95.38 332 MET A N 1
ATOM 2584 C CA . MET A 1 332 ? -21.572 -13.126 9.036 1.00 95.38 332 MET A CA 1
ATOM 2585 C C . MET A 1 332 ? -20.443 -12.133 8.768 1.00 95.38 332 MET A C 1
ATOM 2587 O O . MET A 1 332 ? -19.917 -11.534 9.704 1.00 95.38 332 MET A O 1
ATOM 2591 N N . LEU A 1 333 ? -20.086 -11.932 7.503 1.00 95.19 333 LEU A N 1
ATOM 2592 C CA . LEU A 1 333 ? -19.273 -10.790 7.094 1.00 95.19 333 LEU A CA 1
ATOM 2593 C C . LEU A 1 333 ? -20.158 -9.542 7.079 1.00 95.19 333 LEU A C 1
ATOM 2595 O O . LEU A 1 333 ? -21.219 -9.562 6.462 1.00 95.19 333 LEU A O 1
ATOM 2599 N N . LEU A 1 334 ? -19.735 -8.467 7.737 1.00 94.12 334 LEU A N 1
ATOM 2600 C CA . LEU A 1 334 ? -20.369 -7.162 7.587 1.00 94.12 334 LEU A CA 1
ATOM 2601 C C . LEU A 1 334 ? -19.989 -6.596 6.212 1.00 94.12 334 LEU A C 1
ATOM 2603 O O . LEU A 1 334 ? -18.827 -6.254 5.996 1.00 94.12 334 LEU A O 1
ATOM 2607 N N . ASP A 1 335 ? -20.950 -6.525 5.292 1.00 91.06 335 ASP A N 1
ATOM 2608 C CA . ASP A 1 335 ? -20.706 -6.175 3.891 1.00 91.06 335 ASP A CA 1
ATOM 2609 C C . ASP A 1 335 ? -21.644 -5.046 3.445 1.00 91.06 335 ASP A C 1
ATOM 2611 O O . ASP A 1 335 ? -22.764 -5.265 2.985 1.00 91.06 335 ASP A O 1
ATOM 2615 N N . THR A 1 336 ? -21.173 -3.804 3.570 1.00 81.31 336 THR A N 1
ATOM 2616 C CA . THR A 1 336 ? -21.916 -2.613 3.129 1.00 81.31 336 THR A CA 1
ATOM 2617 C C . THR A 1 336 ? -21.999 -2.482 1.604 1.00 81.31 336 THR A C 1
ATOM 2619 O O . THR A 1 336 ? -22.756 -1.645 1.114 1.00 81.31 336 THR A O 1
ATOM 2622 N N . GLY A 1 337 ? -21.256 -3.298 0.844 1.00 82.12 337 GLY A N 1
ATOM 2623 C CA . GLY A 1 337 ? -21.363 -3.391 -0.613 1.00 82.12 337 GLY A CA 1
ATOM 2624 C C . GLY A 1 337 ? -22.482 -4.330 -1.077 1.00 82.12 337 GLY A C 1
ATOM 2625 O O . GLY A 1 337 ? -22.912 -4.256 -2.232 1.00 82.12 337 GLY A O 1
ATOM 2626 N N . ALA A 1 338 ? -22.994 -5.188 -0.191 1.00 86.19 338 ALA A N 1
ATOM 2627 C CA . ALA A 1 338 ? -24.089 -6.099 -0.488 1.00 86.19 338 ALA A CA 1
ATOM 2628 C C . ALA A 1 338 ? -25.450 -5.431 -0.244 1.00 86.19 338 ALA A C 1
ATOM 2630 O O . ALA A 1 338 ? -25.836 -5.154 0.887 1.00 86.19 338 ALA A O 1
ATOM 2631 N N . SER A 1 339 ? -26.222 -5.225 -1.315 1.00 85.88 339 SER A N 1
ATOM 2632 C CA . SER A 1 339 ? -27.595 -4.690 -1.218 1.00 85.88 339 SER A CA 1
ATOM 2633 C C . SER A 1 339 ? -28.613 -5.641 -0.571 1.00 85.88 339 SER A C 1
ATOM 2635 O O . SER A 1 339 ? -29.690 -5.200 -0.185 1.00 85.88 339 SER A O 1
ATOM 2637 N N . ILE A 1 340 ? -28.293 -6.936 -0.477 1.00 93.88 340 ILE A N 1
ATOM 2638 C CA . ILE A 1 340 ? -29.148 -7.967 0.118 1.00 93.88 340 ILE A CA 1
ATOM 2639 C C . ILE A 1 340 ? -28.317 -8.882 1.016 1.00 93.88 340 ILE A C 1
ATOM 2641 O O . ILE A 1 340 ? -27.205 -9.276 0.653 1.00 93.88 340 ILE A O 1
ATOM 2645 N N . THR A 1 341 ? -28.868 -9.247 2.169 1.00 96.25 341 THR A N 1
ATOM 2646 C CA . THR A 1 341 ? -28.275 -10.204 3.101 1.00 96.25 341 THR A CA 1
ATOM 2647 C C . THR A 1 341 ? -28.289 -11.592 2.474 1.00 96.25 341 THR A C 1
ATOM 2649 O O . THR A 1 341 ? -29.274 -12.026 1.870 1.00 96.25 341 THR A O 1
ATOM 2652 N N . ALA A 1 342 ? -27.177 -12.310 2.593 1.00 96.12 342 ALA A N 1
ATOM 2653 C CA . ALA A 1 342 ? -26.968 -13.543 1.850 1.00 96.12 342 ALA A CA 1
ATOM 2654 C C . ALA A 1 342 ? -26.350 -14.639 2.716 1.00 96.12 342 ALA A C 1
ATOM 2656 O O . ALA A 1 342 ? -25.556 -14.368 3.613 1.00 96.12 342 ALA A O 1
ATOM 2657 N N . LEU A 1 343 ? -26.698 -15.892 2.444 1.00 96.88 343 LEU A N 1
ATOM 2658 C CA . LEU A 1 343 ? -26.240 -17.063 3.187 1.00 96.88 343 LEU A CA 1
ATOM 2659 C C . LEU A 1 343 ? -25.727 -18.135 2.230 1.00 96.88 343 LEU A C 1
ATOM 2661 O O . LEU A 1 343 ? -26.231 -18.284 1.114 1.00 96.88 343 LEU A O 1
ATOM 2665 N N . SER A 1 344 ? -24.754 -18.922 2.690 1.00 95.25 344 SER A N 1
ATOM 2666 C CA . SER A 1 344 ? -24.316 -20.092 1.928 1.00 95.25 344 SER A CA 1
ATOM 2667 C C . SER A 1 344 ? -25.436 -21.131 1.810 1.00 95.25 344 SER A C 1
ATOM 2669 O O . SER A 1 344 ? -26.254 -21.282 2.726 1.00 95.25 344 SER A O 1
ATOM 2671 N N . SER A 1 345 ? -25.435 -21.918 0.730 1.00 93.38 345 SER A N 1
ATOM 2672 C CA . SER A 1 345 ? -26.358 -23.054 0.570 1.00 93.38 345 SER A CA 1
ATOM 2673 C C . SER A 1 345 ? -26.326 -24.014 1.765 1.00 93.38 345 SER A C 1
ATOM 2675 O O . SER A 1 345 ? -27.369 -24.497 2.206 1.00 93.38 345 SER A O 1
ATOM 2677 N N . GLN A 1 346 ? -25.140 -24.263 2.332 1.00 92.94 346 GLN A N 1
ATOM 2678 C CA . GLN A 1 346 ? -24.975 -25.122 3.506 1.00 92.94 346 GLN A CA 1
ATOM 2679 C C . GLN A 1 346 ? -25.643 -24.515 4.746 1.00 92.94 346 GLN A C 1
ATOM 2681 O O . GLN A 1 346 ? -26.312 -25.225 5.499 1.00 92.94 346 GLN A O 1
ATOM 2686 N N . THR A 1 347 ? -25.502 -23.203 4.945 1.00 95.50 347 THR A N 1
ATOM 2687 C CA . THR A 1 347 ? -26.139 -22.470 6.048 1.00 95.50 347 THR A CA 1
ATOM 2688 C C . THR A 1 347 ? -27.655 -22.527 5.929 1.00 95.50 347 THR A C 1
ATOM 2690 O O . THR A 1 347 ? -28.330 -22.855 6.898 1.00 95.50 347 THR A O 1
ATOM 2693 N N . ILE A 1 348 ? -28.193 -22.280 4.733 1.00 97.12 348 ILE A N 1
ATOM 2694 C CA . ILE A 1 348 ? -29.635 -22.326 4.454 1.00 97.12 348 ILE A CA 1
ATOM 2695 C C . ILE A 1 348 ? -30.217 -23.699 4.804 1.00 97.12 348 ILE A C 1
ATOM 2697 O O . ILE A 1 348 ? -31.234 -23.781 5.495 1.00 97.12 348 ILE A O 1
ATOM 2701 N N . GLN A 1 349 ? -29.546 -24.776 4.381 1.00 94.50 349 GLN A N 1
ATOM 2702 C CA . GLN A 1 349 ? -29.959 -26.146 4.695 1.00 94.50 349 GLN A CA 1
ATOM 2703 C C . GLN A 1 349 ? -29.879 -26.435 6.198 1.00 94.50 349 GLN A C 1
ATOM 2705 O O . GLN A 1 349 ? -30.825 -26.977 6.766 1.00 94.50 349 GLN A O 1
ATOM 2710 N N . LYS A 1 350 ? -28.784 -26.035 6.855 1.00 94.12 350 LYS A N 1
ATOM 2711 C CA . LYS A 1 350 ? -28.577 -26.228 8.300 1.00 94.12 350 LYS A CA 1
ATOM 2712 C C . LYS A 1 350 ? -29.619 -25.491 9.148 1.00 94.12 350 LYS A C 1
ATOM 2714 O O . LYS A 1 350 ? -30.056 -26.009 10.174 1.00 94.12 350 LYS A O 1
ATOM 2719 N N . LEU A 1 351 ? -29.999 -24.286 8.733 1.00 94.81 351 LEU A N 1
ATOM 2720 C CA . LEU A 1 351 ? -30.998 -23.461 9.412 1.00 94.81 351 LEU A CA 1
ATOM 2721 C C . LEU A 1 351 ? -32.440 -23.854 9.056 1.00 94.81 351 LEU A C 1
ATOM 2723 O O . LEU A 1 351 ? -33.370 -23.386 9.708 1.00 94.81 351 LEU A O 1
ATOM 2727 N N . GLY A 1 352 ? -32.637 -24.702 8.039 1.00 95.06 352 GLY A N 1
ATOM 2728 C CA . GLY A 1 352 ? -33.958 -25.139 7.591 1.00 95.06 352 GLY A CA 1
ATOM 2729 C C . GLY A 1 352 ? -34.810 -24.005 7.016 1.00 95.06 352 GLY A C 1
ATOM 2730 O O . GLY A 1 352 ? -36.029 -24.012 7.198 1.00 95.06 352 GLY A O 1
ATOM 2731 N N . LEU A 1 353 ? -34.188 -23.017 6.359 1.00 96.81 353 LEU A N 1
ATOM 2732 C CA . LEU A 1 353 ? -34.918 -21.854 5.848 1.00 96.81 353 LEU A CA 1
ATOM 2733 C C . LEU A 1 353 ? -35.873 -22.253 4.720 1.00 96.81 353 LEU A C 1
ATOM 2735 O O . LEU A 1 353 ? -35.553 -23.076 3.857 1.00 96.81 353 LEU A O 1
ATOM 2739 N N . LYS A 1 354 ? -37.055 -21.636 4.706 1.00 95.38 354 LYS A N 1
ATOM 2740 C CA . LYS A 1 354 ? -38.088 -21.928 3.708 1.00 95.38 354 LYS A CA 1
ATOM 2741 C C . LYS A 1 354 ? -37.858 -21.090 2.450 1.00 95.38 354 LYS A C 1
ATOM 2743 O O . LYS A 1 354 ? -37.676 -19.877 2.570 1.00 95.38 354 LYS A O 1
ATOM 2748 N N . PRO A 1 355 ? -37.883 -21.690 1.248 1.00 96.62 355 PRO A N 1
ATOM 2749 C CA . PRO A 1 355 ? -37.769 -20.928 0.012 1.00 96.62 355 PRO A CA 1
ATOM 2750 C C . PRO A 1 355 ? -39.005 -20.047 -0.180 1.00 96.62 355 PRO A C 1
ATOM 2752 O O . PRO A 1 355 ? -40.128 -20.482 0.074 1.00 96.62 355 PRO A O 1
ATOM 2755 N N . THR A 1 356 ? -38.816 -18.837 -0.702 1.00 96.56 356 THR A N 1
ATOM 2756 C CA . THR A 1 356 ? -39.940 -17.945 -1.049 1.00 96.56 356 THR A CA 1
ATOM 2757 C C . THR A 1 356 ? -40.587 -18.313 -2.390 1.00 96.56 356 THR A C 1
ATOM 2759 O O . THR A 1 356 ? -41.629 -17.780 -2.759 1.00 96.56 356 THR A O 1
ATOM 2762 N N . GLY A 1 357 ? -39.942 -19.198 -3.161 1.00 94.62 357 GLY A N 1
ATOM 2763 C CA . GLY A 1 357 ? -40.294 -19.516 -4.549 1.00 94.62 357 GLY A CA 1
ATOM 2764 C C . GLY A 1 357 ? -39.780 -18.489 -5.565 1.00 94.62 357 GLY A C 1
ATOM 2765 O O . GLY A 1 357 ? -39.866 -18.727 -6.770 1.00 94.62 357 GLY A O 1
ATOM 2766 N N . ARG A 1 358 ? -39.204 -17.372 -5.104 1.00 96.25 358 ARG A N 1
ATOM 2767 C CA . ARG A 1 358 ? -38.687 -16.297 -5.957 1.00 96.25 358 ARG A CA 1
ATOM 2768 C C . ARG A 1 358 ? -37.194 -16.466 -6.223 1.00 96.25 358 ARG A C 1
ATOM 2770 O O . ARG A 1 358 ? -36.439 -17.024 -5.421 1.00 96.25 358 ARG A O 1
ATOM 2777 N N . ARG A 1 359 ? -36.766 -15.932 -7.365 1.00 96.38 359 ARG A N 1
ATOM 2778 C CA . ARG A 1 359 ? -35.358 -15.759 -7.723 1.00 96.38 359 ARG A CA 1
ATOM 2779 C C . ARG A 1 359 ? -35.107 -14.309 -8.091 1.00 96.38 359 ARG A C 1
ATOM 2781 O O . ARG A 1 359 ? -35.9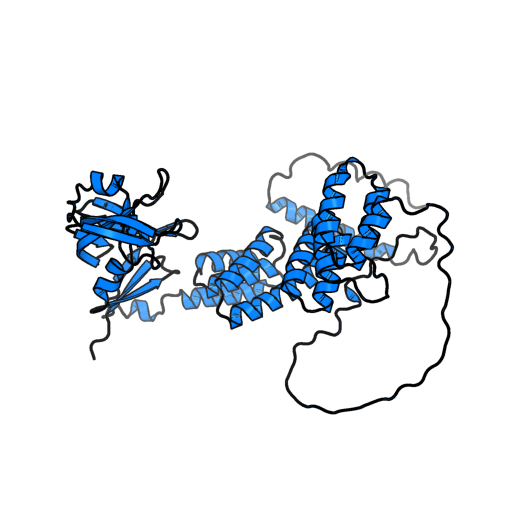76 -13.666 -8.675 1.00 96.38 359 ARG A O 1
ATOM 2788 N N . ILE A 1 360 ? -33.911 -13.833 -7.792 1.00 92.75 360 ILE A N 1
ATOM 2789 C CA . ILE A 1 360 ? -33.442 -12.497 -8.160 1.00 92.75 360 ILE A CA 1
ATOM 2790 C C . ILE A 1 360 ? -32.130 -12.600 -8.932 1.00 92.75 360 ILE A C 1
ATOM 2792 O O . ILE A 1 360 ? -31.460 -13.633 -8.891 1.00 92.75 360 ILE A O 1
ATOM 2796 N N . GLN A 1 361 ? -31.776 -11.544 -9.659 1.00 92.75 361 GLN A N 1
ATOM 2797 C CA . GLN A 1 361 ? -30.431 -11.373 -10.201 1.00 92.75 361 GLN A CA 1
ATOM 2798 C C . GLN A 1 361 ? -29.620 -10.545 -9.210 1.00 92.75 361 GLN A C 1
ATOM 2800 O O . GLN A 1 361 ? -30.054 -9.465 -8.818 1.00 92.75 361 GLN A O 1
ATOM 2805 N N . ILE A 1 362 ? -28.461 -11.057 -8.812 1.00 87.94 362 ILE A N 1
ATOM 2806 C CA . ILE A 1 362 ? -27.501 -10.358 -7.958 1.00 87.94 362 ILE A CA 1
ATOM 2807 C C . ILE A 1 362 ? -26.197 -10.162 -8.718 1.00 87.94 362 ILE A C 1
ATOM 2809 O O . ILE A 1 362 ? -25.780 -11.031 -9.486 1.00 87.94 362 ILE A O 1
ATOM 2813 N N . ASN A 1 363 ? -25.541 -9.030 -8.491 1.00 80.88 363 ASN A N 1
ATOM 2814 C CA . ASN A 1 363 ? -24.199 -8.787 -9.000 1.00 80.88 363 ASN A CA 1
ATOM 2815 C C . ASN A 1 363 ? -23.191 -9.262 -7.961 1.00 80.88 363 ASN A C 1
ATOM 2817 O O . ASN A 1 363 ? -23.209 -8.814 -6.820 1.00 80.88 363 ASN A O 1
ATOM 2821 N N . THR A 1 364 ? -22.325 -10.180 -8.368 1.00 72.88 364 THR A N 1
ATOM 2822 C CA . THR A 1 364 ? -21.208 -10.660 -7.551 1.00 72.88 364 THR A CA 1
ATOM 2823 C C . THR A 1 364 ? -19.895 -10.246 -8.203 1.00 72.88 364 THR A C 1
ATOM 2825 O O . THR A 1 364 ? -19.885 -9.833 -9.365 1.00 72.88 364 THR A O 1
ATOM 2828 N N . ALA A 1 365 ? -18.772 -10.427 -7.506 1.00 66.50 365 ALA A N 1
ATOM 2829 C CA . ALA A 1 365 ? -17.442 -10.218 -8.086 1.00 66.50 365 ALA A CA 1
ATOM 2830 C C . ALA A 1 365 ? -17.214 -11.030 -9.384 1.00 66.50 365 ALA A C 1
ATOM 2832 O O . ALA A 1 365 ? -16.459 -10.612 -10.252 1.00 66.50 365 ALA A O 1
ATOM 2833 N N . ASN A 1 366 ? -17.931 -12.148 -9.560 1.00 67.44 366 ASN A N 1
ATOM 2834 C CA . ASN A 1 366 ? -17.863 -13.013 -10.742 1.00 67.44 366 ASN A CA 1
ATOM 2835 C C . ASN A 1 366 ? -18.952 -12.699 -11.796 1.00 67.44 366 ASN A C 1
ATOM 2837 O O . ASN A 1 366 ? -19.253 -13.531 -12.665 1.00 67.44 366 ASN A O 1
ATOM 2841 N N . GLY A 1 367 ? -19.575 -11.520 -11.708 1.00 74.06 367 GLY A N 1
ATOM 2842 C CA . GLY A 1 367 ? -20.658 -11.052 -12.574 1.00 74.06 367 GLY A CA 1
ATOM 2843 C C . GLY A 1 367 ? -22.061 -11.361 -12.040 1.00 74.06 367 GLY A C 1
ATOM 2844 O O . GLY A 1 367 ? -22.239 -11.843 -10.917 1.00 74.06 367 GLY A O 1
ATOM 2845 N N . ALA A 1 368 ? -23.074 -11.073 -12.861 1.00 83.62 368 ALA A N 1
ATOM 2846 C CA . ALA A 1 368 ? -24.476 -11.302 -12.520 1.00 83.62 368 ALA A CA 1
ATOM 2847 C C . ALA A 1 368 ? -24.789 -12.803 -12.377 1.00 83.62 368 ALA A C 1
ATOM 2849 O O . ALA A 1 368 ? -24.340 -13.630 -13.182 1.00 83.62 368 ALA A O 1
ATOM 2850 N N . ARG A 1 369 ? -25.551 -13.169 -11.343 1.00 86.31 369 ARG A N 1
ATOM 2851 C CA . ARG A 1 369 ? -25.984 -14.544 -11.056 1.00 86.31 369 ARG A CA 1
ATOM 2852 C C . ARG A 1 369 ? -27.417 -14.560 -10.536 1.00 86.31 369 ARG A C 1
ATOM 2854 O O . ARG A 1 369 ? -27.840 -13.668 -9.808 1.00 86.31 369 ARG A O 1
ATOM 2861 N N . SER A 1 370 ? -28.150 -15.626 -10.860 1.00 92.25 370 SER A N 1
ATOM 2862 C CA . SER A 1 370 ? -29.495 -15.833 -10.323 1.00 92.25 370 SER A CA 1
ATOM 2863 C C . SER A 1 370 ? -29.445 -16.500 -8.948 1.00 92.25 370 SER A C 1
ATOM 2865 O O . SER A 1 370 ? -29.102 -17.681 -8.863 1.00 92.25 370 SER A O 1
ATOM 2867 N N . ALA A 1 371 ? -29.876 -15.796 -7.905 1.00 94.50 371 ALA A N 1
ATOM 2868 C CA . ALA A 1 371 ? -29.981 -16.309 -6.540 1.00 94.50 371 ALA A CA 1
ATOM 2869 C C . ALA A 1 371 ? -31.428 -16.683 -6.186 1.00 94.50 371 ALA A C 1
ATOM 2871 O O . ALA A 1 371 ? -32.376 -16.024 -6.623 1.00 94.50 371 ALA A O 1
ATOM 2872 N N . LYS A 1 372 ? -31.605 -17.749 -5.399 1.00 97.69 372 LYS A N 1
ATOM 2873 C CA . LYS A 1 372 ? -32.898 -18.088 -4.783 1.00 97.69 372 LYS A CA 1
ATOM 2874 C C . LYS A 1 372 ? -33.069 -17.291 -3.495 1.00 97.69 372 LYS A C 1
ATOM 2876 O O . LYS A 1 372 ? -32.088 -17.064 -2.791 1.00 97.69 372 LYS A O 1
ATOM 2881 N N . LEU A 1 373 ? -34.306 -16.915 -3.190 1.00 97.69 373 LEU A N 1
ATOM 2882 C CA . LEU A 1 373 ? -34.647 -16.243 -1.941 1.00 97.69 373 LEU A CA 1
ATOM 2883 C C . LEU A 1 373 ? -35.248 -17.219 -0.928 1.00 97.69 373 LEU A C 1
ATOM 2885 O O . LEU A 1 373 ? -36.034 -18.107 -1.281 1.00 97.69 373 LEU A O 1
ATOM 2889 N N . PHE A 1 374 ? -34.904 -17.005 0.336 1.00 98.25 374 PHE A N 1
ATOM 2890 C CA . PHE A 1 374 ? -35.399 -17.749 1.490 1.00 98.25 374 PHE A CA 1
ATOM 2891 C C . PHE A 1 374 ? -35.873 -16.785 2.575 1.00 98.25 374 PHE A C 1
ATOM 2893 O O . PHE A 1 374 ? -35.389 -15.660 2.647 1.00 98.25 374 PHE A O 1
ATOM 2900 N N . PHE A 1 375 ? -36.791 -17.228 3.431 1.00 96.44 375 PHE A N 1
ATOM 2901 C CA . PHE A 1 375 ? -37.185 -16.469 4.616 1.00 96.44 375 PHE A CA 1
ATOM 2902 C C . PHE A 1 375 ? -36.329 -16.859 5.818 1.00 96.44 375 PHE A C 1
ATOM 2904 O O . PHE A 1 375 ? -36.253 -18.038 6.175 1.00 96.44 375 PHE A O 1
ATOM 2911 N N . ALA A 1 376 ? -35.729 -15.857 6.455 1.00 95.94 376 ALA A N 1
ATOM 2912 C CA . ALA A 1 376 ? -35.252 -15.945 7.825 1.00 95.94 376 ALA A CA 1
ATOM 2913 C C . ALA A 1 376 ? -36.345 -15.399 8.754 1.00 95.94 376 ALA A C 1
ATOM 2915 O O . ALA A 1 376 ? -36.662 -14.208 8.707 1.00 95.94 376 ALA A O 1
ATOM 2916 N N . ASP A 1 377 ? -36.927 -16.263 9.593 1.00 90.75 377 ASP A N 1
ATOM 2917 C CA . ASP A 1 377 ? -38.023 -15.878 10.495 1.00 90.75 377 ASP A CA 1
ATOM 2918 C C . ASP A 1 377 ? -37.551 -14.801 11.474 1.00 90.75 377 ASP A C 1
ATOM 2920 O O . ASP A 1 377 ? -38.263 -13.833 11.734 1.00 90.75 377 ASP A O 1
ATOM 2924 N N . THR A 1 378 ? -36.321 -14.950 11.975 1.00 91.62 378 THR A N 1
ATOM 2925 C CA . THR A 1 378 ? -35.652 -13.951 12.812 1.00 91.62 378 THR A CA 1
ATOM 2926 C C . THR A 1 378 ? -34.180 -13.834 12.445 1.00 91.62 378 THR A C 1
ATOM 2928 O O . THR A 1 378 ? -33.493 -14.845 12.285 1.00 91.62 378 THR A O 1
ATOM 2931 N N . ILE A 1 379 ? -33.684 -12.600 12.365 1.00 96.38 379 ILE A N 1
ATOM 2932 C CA . ILE A 1 379 ? -32.252 -12.288 12.347 1.00 96.38 379 ILE A CA 1
ATOM 2933 C C . ILE A 1 379 ? -31.989 -11.298 13.469 1.00 96.38 379 ILE A C 1
ATOM 2935 O O . ILE A 1 379 ? -32.564 -10.212 13.486 1.00 96.38 379 ILE A O 1
ATOM 2939 N N . ARG A 1 380 ? -31.119 -11.670 14.407 1.00 91.06 380 ARG A N 1
ATOM 2940 C CA . ARG A 1 380 ? -30.728 -10.811 15.524 1.00 91.06 380 ARG A CA 1
ATOM 2941 C C . ARG A 1 380 ? -29.222 -10.632 15.591 1.00 91.06 380 ARG A C 1
ATOM 2943 O O . ARG A 1 380 ? -28.489 -11.612 15.571 1.00 91.06 380 ARG A O 1
ATOM 2950 N N . PHE A 1 381 ? -28.754 -9.405 15.749 1.00 88.19 381 PHE A N 1
ATOM 2951 C CA . PHE A 1 381 ? -27.355 -9.095 16.034 1.00 88.19 381 PHE A CA 1
ATOM 2952 C C . PHE A 1 381 ? -27.320 -8.048 17.149 1.00 88.19 381 PHE A C 1
ATOM 2954 O O . PHE A 1 381 ? -28.009 -7.033 17.095 1.00 88.19 381 PHE A O 1
ATOM 2961 N N . GLY A 1 382 ? -26.608 -8.352 18.237 1.00 85.56 382 GLY A N 1
ATOM 2962 C CA . GLY A 1 382 ? -26.769 -7.612 19.492 1.00 85.56 382 GLY A CA 1
ATOM 2963 C C . GLY A 1 382 ? -28.229 -7.625 19.974 1.00 85.56 382 GLY A C 1
ATOM 2964 O O . GLY A 1 382 ? -28.833 -8.696 20.125 1.00 85.56 382 GLY A O 1
ATOM 2965 N N . GLN A 1 383 ? -28.786 -6.433 20.198 1.00 82.75 383 GLN A N 1
ATOM 2966 C CA . GLN A 1 383 ? -30.202 -6.215 20.534 1.00 82.75 383 GLN A CA 1
ATOM 2967 C C . GLN A 1 383 ? -31.076 -5.835 19.326 1.00 82.75 383 GLN A C 1
ATOM 2969 O O . GLN A 1 383 ? -32.283 -5.678 19.475 1.00 82.75 383 GLN A O 1
ATOM 2974 N N . MET A 1 384 ? -30.485 -5.733 18.134 1.00 86.56 384 MET A N 1
ATOM 2975 C CA . MET A 1 384 ? -31.193 -5.410 16.896 1.00 86.56 384 MET A CA 1
ATOM 2976 C C . MET A 1 384 ? -31.810 -6.686 16.337 1.00 86.56 384 MET A C 1
ATOM 2978 O O . MET A 1 384 ? -31.089 -7.656 16.097 1.00 86.56 384 MET A O 1
ATOM 2982 N N . GLN A 1 385 ? -33.128 -6.710 16.151 1.00 91.94 385 GLN A N 1
ATOM 2983 C CA . GLN A 1 385 ? -33.843 -7.881 15.652 1.00 91.94 385 GLN A CA 1
ATOM 2984 C C . GLN A 1 385 ? -34.762 -7.510 14.493 1.00 91.94 385 GLN A C 1
ATOM 2986 O O . GLN A 1 385 ? -35.616 -6.637 14.619 1.00 91.94 385 GLN A O 1
ATOM 2991 N N . LEU A 1 386 ? -34.618 -8.243 13.395 1.00 91.88 386 LEU A N 1
ATOM 2992 C CA . LEU A 1 386 ? -35.522 -8.227 12.255 1.00 91.88 386 LEU A CA 1
ATOM 2993 C C . LEU A 1 386 ? -36.305 -9.531 12.212 1.00 91.88 386 LEU A C 1
ATOM 2995 O O . LEU A 1 386 ? -35.806 -10.585 12.617 1.00 91.88 386 LEU A O 1
ATOM 2999 N N . SER A 1 387 ? -37.531 -9.447 11.709 1.00 91.50 387 SER A N 1
ATOM 3000 C CA . SER A 1 387 ? -38.385 -10.611 11.481 1.00 91.50 387 SER A CA 1
ATOM 3001 C C . SER A 1 387 ? -38.733 -10.710 10.002 1.00 91.50 387 SER A C 1
ATOM 3003 O O . SER A 1 387 ? -38.941 -9.684 9.358 1.00 91.50 387 SER A O 1
ATOM 3005 N N . ASN A 1 388 ? -38.830 -11.935 9.485 1.00 90.88 388 ASN A N 1
ATOM 3006 C CA . ASN A 1 388 ? -39.204 -12.226 8.096 1.00 90.88 388 ASN A CA 1
ATOM 3007 C C . ASN A 1 388 ? -38.319 -11.532 7.039 1.00 90.88 388 ASN A C 1
ATOM 3009 O O . ASN A 1 388 ? -38.834 -11.004 6.052 1.00 90.88 388 ASN A O 1
ATOM 3013 N N . LEU A 1 389 ? -36.994 -11.534 7.227 1.00 94.94 389 LEU A N 1
ATOM 3014 C CA . LEU A 1 389 ? -36.070 -10.993 6.225 1.00 94.94 389 LEU A CA 1
ATOM 3015 C C . LEU A 1 389 ? -35.896 -11.994 5.071 1.00 94.94 389 LEU A C 1
ATOM 3017 O O . LEU A 1 389 ? -35.678 -13.186 5.305 1.00 94.94 389 LEU A O 1
ATOM 3021 N N . GLU A 1 390 ? -35.969 -11.515 3.827 1.00 95.75 390 GLU A N 1
ATOM 3022 C CA . GLU A 1 390 ? -35.579 -12.311 2.661 1.00 95.75 390 GLU A CA 1
ATOM 3023 C C . GLU A 1 390 ? -34.053 -12.350 2.550 1.00 95.75 390 GLU A C 1
ATOM 3025 O O . GLU A 1 390 ? -33.405 -11.311 2.504 1.00 95.75 390 GLU A O 1
ATOM 3030 N N . VAL A 1 391 ? -33.480 -13.549 2.473 1.00 97.56 391 VAL A N 1
ATOM 3031 C CA . VAL A 1 391 ? -32.036 -13.750 2.307 1.00 97.56 391 VAL A CA 1
ATOM 3032 C C . VAL A 1 391 ? -31.738 -14.485 1.006 1.00 97.56 391 VAL A C 1
ATOM 3034 O O . VAL A 1 391 ? -32.464 -15.406 0.612 1.00 97.56 391 VAL A O 1
ATOM 3037 N N . ALA A 1 392 ? -30.667 -14.081 0.328 1.00 97.19 392 ALA A N 1
ATOM 3038 C CA . ALA A 1 392 ? -30.224 -14.695 -0.918 1.00 97.19 392 ALA A CA 1
ATOM 3039 C C . ALA A 1 392 ? -29.305 -15.901 -0.673 1.00 97.19 392 ALA A C 1
ATOM 3041 O O . ALA A 1 392 ? -28.424 -15.872 0.183 1.00 97.19 392 ALA A O 1
ATOM 3042 N N . GLU A 1 393 ? -29.470 -16.953 -1.471 1.00 96.25 393 GLU A N 1
ATOM 3043 C CA . GLU A 1 393 ? -28.502 -18.051 -1.557 1.00 96.25 393 GLU A CA 1
ATOM 3044 C C . GLU A 1 393 ? -27.292 -17.640 -2.407 1.00 96.25 393 GLU A C 1
ATOM 3046 O O . GLU A 1 393 ? -27.453 -17.255 -3.570 1.00 96.25 393 GLU A O 1
ATOM 3051 N N . ILE A 1 394 ? -26.089 -17.762 -1.841 1.00 92.25 394 ILE A N 1
ATOM 3052 C CA . ILE A 1 394 ? -24.812 -17.496 -2.520 1.00 92.25 394 ILE A CA 1
ATOM 3053 C C . ILE A 1 394 ? -23.811 -18.638 -2.320 1.00 92.25 394 ILE A C 1
ATOM 3055 O O . ILE A 1 394 ? -23.904 -19.409 -1.365 1.00 92.25 394 ILE A O 1
ATOM 3059 N N . ASP A 1 395 ? -22.823 -18.720 -3.209 1.00 87.00 395 ASP A N 1
ATOM 3060 C CA . ASP A 1 395 ? -21.666 -19.600 -3.044 1.00 87.00 395 ASP A CA 1
ATOM 3061 C C . ASP A 1 395 ? -20.490 -18.803 -2.460 1.00 87.00 395 ASP A C 1
ATOM 3063 O O . ASP A 1 395 ? -20.027 -17.835 -3.063 1.00 87.00 395 ASP A O 1
ATOM 3067 N N . LEU A 1 396 ? -20.044 -19.194 -1.264 1.00 82.00 396 LEU A N 1
ATOM 3068 C CA . LEU A 1 396 ? -18.932 -18.573 -0.534 1.00 82.00 396 LEU A CA 1
ATOM 3069 C C . LEU A 1 396 ? -17.639 -19.403 -0.599 1.00 82.00 396 LEU A C 1
ATOM 3071 O O . LEU A 1 396 ? -16.624 -18.996 -0.031 1.00 82.00 396 LEU A O 1
ATOM 3075 N N . GLY A 1 397 ? -17.661 -20.559 -1.271 1.00 76.00 397 GLY A N 1
ATOM 3076 C CA . GLY A 1 397 ? -16.569 -21.528 -1.251 1.00 76.00 397 GLY A CA 1
ATOM 3077 C C . GLY A 1 397 ? -16.447 -22.295 0.075 1.00 76.00 397 GLY A C 1
ATOM 3078 O O . GLY A 1 397 ? -16.903 -21.872 1.137 1.00 76.00 397 GLY A O 1
ATOM 3079 N N . SER A 1 398 ? -15.800 -23.459 0.019 1.00 67.62 398 SER A N 1
ATOM 3080 C CA . SER A 1 398 ? -15.805 -24.466 1.095 1.00 67.62 398 SER A CA 1
ATOM 3081 C C . SER A 1 398 ? -14.981 -24.110 2.342 1.00 67.62 398 SER A C 1
ATOM 3083 O O . SER A 1 398 ? -15.085 -24.804 3.347 1.00 67.62 398 SER A O 1
ATOM 3085 N N . ASN A 1 399 ? -14.160 -23.054 2.288 1.00 65.62 399 ASN A N 1
ATOM 3086 C CA . ASN A 1 399 ? -13.184 -22.693 3.330 1.00 65.62 399 ASN A CA 1
ATOM 3087 C C . ASN A 1 399 ? -13.404 -21.283 3.910 1.00 65.62 399 ASN A C 1
ATOM 3089 O O . ASN A 1 399 ? -12.469 -20.668 4.427 1.00 65.62 399 ASN A O 1
ATOM 3093 N N . SER A 1 400 ? -14.619 -20.737 3.809 1.00 74.69 400 SER A N 1
ATOM 3094 C CA . SER A 1 400 ? -14.907 -19.416 4.370 1.00 74.69 400 SER A CA 1
ATOM 3095 C C . SER A 1 400 ? -15.018 -19.454 5.899 1.00 74.69 400 SER A C 1
ATOM 3097 O O . SER A 1 400 ? -15.627 -20.350 6.482 1.00 74.69 400 SER A O 1
ATOM 3099 N N . ARG A 1 401 ? -14.452 -18.439 6.566 1.00 79.56 401 ARG A N 1
ATOM 3100 C CA . ARG A 1 401 ? -14.570 -18.235 8.027 1.00 79.56 401 ARG A CA 1
ATOM 3101 C C . ARG A 1 401 ? -15.921 -17.655 8.448 1.00 79.56 401 ARG A C 1
ATOM 3103 O O . ARG A 1 401 ? -16.210 -17.560 9.637 1.00 79.56 401 ARG A O 1
ATOM 3110 N N . PHE A 1 402 ? -16.725 -17.246 7.478 1.00 91.06 402 PHE A N 1
ATOM 3111 C CA . PHE A 1 402 ? -18.078 -16.749 7.654 1.00 91.06 402 PHE A CA 1
ATOM 3112 C C . PHE A 1 402 ? -19.014 -17.529 6.742 1.00 91.06 402 PHE A C 1
ATOM 3114 O O . PHE A 1 402 ? -18.622 -18.102 5.728 1.00 91.06 402 PHE A O 1
ATOM 3121 N N . THR A 1 403 ? -20.277 -17.552 7.119 1.00 93.12 403 THR A N 1
ATOM 3122 C CA . THR A 1 403 ? -21.285 -18.426 6.510 1.00 93.12 403 THR A CA 1
ATOM 3123 C C . THR A 1 403 ? -22.396 -17.641 5.810 1.00 93.12 403 THR A C 1
ATOM 3125 O O . THR A 1 403 ? -23.353 -18.235 5.301 1.00 93.12 403 THR A O 1
ATOM 3128 N N . GLY A 1 404 ? -22.231 -16.314 5.754 1.00 94.94 404 GLY A N 1
ATOM 3129 C CA . GLY A 1 404 ? -23.098 -15.358 5.083 1.00 94.94 404 GLY A CA 1
ATOM 3130 C C . GLY A 1 404 ? -22.550 -13.928 5.098 1.00 94.94 404 GLY A C 1
ATOM 3131 O O . GLY A 1 404 ? -21.521 -13.654 5.717 1.00 94.94 404 GLY A O 1
ATOM 3132 N N . LEU A 1 405 ? -23.260 -13.035 4.415 1.00 96.06 405 LEU A N 1
ATOM 3133 C CA . LEU A 1 405 ? -23.020 -11.596 4.315 1.00 96.06 405 LEU A CA 1
ATOM 3134 C C . LEU A 1 405 ? -24.191 -10.860 4.971 1.00 96.06 405 LEU A C 1
ATOM 3136 O O . LEU A 1 405 ? -25.343 -11.159 4.652 1.00 96.06 405 LEU A O 1
ATOM 3140 N N . LEU A 1 406 ? -23.912 -9.922 5.873 1.00 96.00 406 LEU A N 1
ATOM 3141 C CA . LEU A 1 406 ? -24.899 -8.999 6.427 1.00 96.00 406 LEU A CA 1
ATOM 3142 C C . LEU A 1 406 ? -24.899 -7.734 5.564 1.00 96.00 406 LEU A C 1
ATOM 3144 O O . LEU A 1 406 ? -23.954 -6.945 5.634 1.00 96.00 406 LEU A O 1
ATOM 3148 N N . GLY A 1 407 ? -25.933 -7.605 4.735 1.00 93.12 407 GLY A N 1
ATOM 3149 C CA . GLY A 1 407 ? -26.066 -6.548 3.739 1.00 93.12 407 GLY A CA 1
ATOM 3150 C C . GLY A 1 407 ? -26.739 -5.283 4.269 1.00 93.12 407 GLY A C 1
ATOM 3151 O O . GLY A 1 407 ? -27.178 -5.199 5.421 1.00 93.12 407 GLY A O 1
ATOM 3152 N N . THR A 1 408 ? -26.839 -4.277 3.404 1.00 89.25 408 THR A N 1
ATOM 3153 C CA . THR A 1 408 ? -27.445 -2.982 3.735 1.00 89.25 408 THR A CA 1
ATOM 3154 C C . THR A 1 408 ? -28.956 -3.054 3.947 1.00 89.25 408 THR A C 1
ATOM 3156 O O . THR A 1 408 ? -29.491 -2.230 4.684 1.00 89.25 408 THR A O 1
ATOM 3159 N N . ASP A 1 409 ? -29.645 -4.049 3.391 1.00 90.62 409 ASP A N 1
ATOM 3160 C CA . ASP A 1 409 ? -31.053 -4.347 3.682 1.00 90.62 409 ASP A CA 1
ATOM 3161 C C . ASP A 1 409 ? -31.305 -4.583 5.179 1.00 90.62 409 ASP A C 1
ATOM 3163 O O . ASP A 1 409 ? -32.242 -4.025 5.745 1.00 90.62 409 ASP A O 1
ATOM 3167 N N . ALA A 1 410 ? -30.437 -5.349 5.842 1.00 93.25 410 ALA A N 1
ATOM 3168 C CA . ALA A 1 410 ? -30.536 -5.615 7.271 1.00 93.25 410 ALA A CA 1
ATOM 3169 C C . ALA A 1 410 ? -30.033 -4.440 8.124 1.00 93.25 410 ALA A C 1
ATOM 3171 O O . ALA A 1 410 ? -30.598 -4.162 9.181 1.00 93.25 410 ALA A O 1
ATOM 3172 N N . LEU A 1 411 ? -28.976 -3.747 7.688 1.00 91.44 411 LEU A N 1
ATOM 3173 C CA . LEU A 1 411 ? -28.407 -2.619 8.438 1.00 91.44 411 LEU A CA 1
ATOM 3174 C C . LEU A 1 411 ? -29.337 -1.401 8.432 1.00 91.44 411 LEU A C 1
ATOM 3176 O O . LEU A 1 411 ? -29.594 -0.811 9.477 1.00 91.44 411 LEU A O 1
ATOM 3180 N N . SER A 1 412 ? -29.877 -1.062 7.262 1.00 88.69 412 SER A N 1
ATOM 3181 C CA . SER A 1 412 ? -30.727 0.113 7.067 1.00 88.69 412 SER A CA 1
ATOM 3182 C C . SER A 1 412 ? -32.163 -0.057 7.563 1.00 88.69 412 SER A C 1
ATOM 3184 O O . SER A 1 412 ? -32.893 0.927 7.669 1.00 88.69 412 SER A O 1
ATOM 3186 N N . ALA A 1 413 ? -32.576 -1.281 7.909 1.00 88.94 413 ALA A N 1
ATOM 3187 C CA . ALA A 1 413 ? -33.919 -1.566 8.411 1.00 88.94 413 ALA A CA 1
ATOM 3188 C C . ALA A 1 413 ? -34.255 -0.805 9.709 1.00 88.94 413 ALA A C 1
ATOM 3190 O O . ALA A 1 413 ? -35.424 -0.678 10.061 1.00 88.94 413 ALA A O 1
ATOM 3191 N N . PHE A 1 414 ? -33.238 -0.279 10.397 1.00 87.19 414 PHE A N 1
ATOM 3192 C CA . PHE A 1 414 ? -33.368 0.496 11.629 1.00 87.19 414 PHE A CA 1
ATOM 3193 C C . PHE A 1 414 ? -33.197 2.007 11.433 1.00 87.19 414 PHE A C 1
ATOM 3195 O O . PHE A 1 414 ? -33.274 2.745 12.411 1.00 87.19 414 PHE A O 1
ATOM 3202 N N . ASN A 1 415 ? -33.019 2.482 10.194 1.00 86.75 415 ASN A N 1
ATOM 3203 C CA . ASN A 1 415 ? -32.745 3.893 9.890 1.00 86.75 415 ASN A CA 1
ATOM 3204 C C . ASN A 1 415 ? -33.877 4.858 10.270 1.00 86.75 415 ASN A C 1
ATOM 3206 O O . ASN A 1 415 ? -33.684 6.066 10.194 1.00 86.75 415 ASN A O 1
ATOM 3210 N N . GLN A 1 416 ? -35.059 4.350 10.624 1.00 80.06 416 GLN A N 1
ATOM 3211 C CA . GLN A 1 416 ? -36.144 5.173 11.154 1.00 80.06 416 GLN A CA 1
ATOM 3212 C C . GLN A 1 416 ? -35.873 5.631 12.595 1.00 80.06 416 GLN A C 1
ATOM 3214 O O . GLN A 1 416 ? -36.299 6.716 12.977 1.00 80.06 416 GLN A O 1
ATOM 3219 N N . ASP A 1 417 ? -35.181 4.804 13.378 1.00 83.38 417 ASP A N 1
ATOM 3220 C CA . ASP A 1 417 ? -34.970 5.029 14.809 1.00 83.38 417 ASP A CA 1
ATOM 3221 C C . ASP A 1 417 ? -33.493 5.286 15.139 1.00 83.38 417 ASP A C 1
ATOM 3223 O O . ASP A 1 417 ? -33.186 5.899 16.163 1.00 83.38 417 ASP A O 1
ATOM 3227 N N . PHE A 1 418 ? -32.569 4.829 14.288 1.00 85.31 418 PHE A N 1
ATOM 3228 C CA . PHE A 1 418 ? -31.135 4.850 14.552 1.00 85.31 418 PHE A CA 1
ATOM 3229 C C . PHE A 1 418 ? -30.309 5.218 13.320 1.00 85.31 418 PHE A C 1
ATOM 3231 O O . PHE A 1 418 ? -30.519 4.683 12.237 1.00 85.31 418 PHE A O 1
ATOM 3238 N N . ASP A 1 419 ? -29.272 6.021 13.525 1.00 85.38 419 ASP A N 1
ATOM 3239 C CA . ASP A 1 419 ? -28.118 6.067 12.631 1.00 85.38 419 ASP A CA 1
ATOM 3240 C C . ASP A 1 419 ? -27.151 4.943 13.004 1.00 85.38 419 ASP A C 1
ATOM 3242 O O . ASP A 1 419 ? -27.043 4.593 14.180 1.00 85.38 419 ASP A O 1
ATOM 3246 N N . TYR A 1 420 ? -26.417 4.385 12.037 1.00 87.94 420 TYR A N 1
ATOM 3247 C CA . TYR A 1 420 ? -25.384 3.392 12.331 1.00 87.94 420 TYR A CA 1
ATOM 3248 C C . TYR A 1 420 ? -24.015 3.771 11.778 1.00 87.94 420 TYR A C 1
ATOM 3250 O O . TYR A 1 420 ? -23.888 4.357 10.703 1.00 87.94 420 TYR A O 1
ATOM 3258 N N . ALA A 1 421 ? -22.971 3.390 12.509 1.00 87.06 421 ALA A N 1
ATOM 3259 C CA . ALA A 1 421 ? -21.583 3.583 12.116 1.00 87.06 421 ALA A CA 1
ATOM 3260 C C . ALA A 1 421 ? -20.725 2.390 12.543 1.00 87.06 421 ALA A C 1
ATOM 3262 O O . ALA A 1 421 ? -20.981 1.735 13.554 1.00 87.06 421 ALA A O 1
ATOM 3263 N N . ILE A 1 422 ? -19.673 2.118 11.775 1.00 85.31 422 ILE A N 1
ATOM 3264 C CA . ILE A 1 422 ? -18.638 1.164 12.170 1.00 85.31 422 ILE A CA 1
ATOM 3265 C C . ILE A 1 422 ? -17.597 1.933 12.982 1.00 85.31 422 ILE A C 1
ATOM 3267 O O . ILE A 1 422 ? -16.841 2.736 12.435 1.00 85.31 422 ILE A O 1
ATOM 3271 N N . ASP A 1 423 ? -17.553 1.679 14.285 1.00 81.31 423 ASP A N 1
ATOM 3272 C CA . ASP A 1 423 ? -16.540 2.220 15.180 1.00 81.31 423 ASP A CA 1
ATOM 3273 C C . ASP A 1 423 ? -15.334 1.284 15.199 1.00 81.31 423 ASP A C 1
ATOM 3275 O O . ASP A 1 423 ? -15.330 0.216 15.822 1.00 81.31 423 ASP A O 1
ATOM 3279 N N . GLN A 1 424 ? -14.301 1.698 14.472 1.00 75.56 424 GLN A N 1
ATOM 3280 C CA . GLN A 1 424 ? -13.086 0.912 14.316 1.00 75.56 424 GLN A CA 1
ATOM 3281 C C . GLN A 1 424 ? -12.272 0.814 15.611 1.00 75.56 424 GLN A C 1
ATOM 3283 O O . GLN A 1 424 ? -11.610 -0.204 15.801 1.00 75.56 424 GLN A O 1
ATOM 3288 N N . ARG A 1 425 ? -12.374 1.788 16.534 1.00 71.44 425 ARG A N 1
ATOM 3289 C CA . ARG A 1 425 ? -11.653 1.740 17.824 1.00 71.44 425 ARG A CA 1
ATOM 3290 C C . ARG A 1 425 ? -12.260 0.700 18.741 1.00 71.44 425 ARG A C 1
ATOM 3292 O O . ARG A 1 425 ? -11.550 -0.073 19.374 1.00 71.44 425 ARG A O 1
ATOM 3299 N N . ARG A 1 426 ? -13.592 0.708 18.830 1.00 74.38 426 ARG A N 1
ATOM 3300 C CA . ARG A 1 426 ? -14.341 -0.206 19.697 1.00 74.38 426 ARG A CA 1
ATOM 3301 C C . ARG A 1 426 ? -14.535 -1.582 19.063 1.00 74.38 426 ARG A C 1
ATOM 3303 O O . ARG A 1 426 ? -15.111 -2.449 19.714 1.00 74.38 426 ARG A O 1
ATOM 3310 N N . ASN A 1 427 ? -14.069 -1.779 17.820 1.00 80.75 427 ASN A N 1
ATOM 3311 C CA . ASN A 1 427 ? -14.404 -2.927 16.978 1.00 80.75 427 ASN A CA 1
ATOM 3312 C C . ASN A 1 427 ? -15.904 -3.226 17.091 1.00 80.75 427 ASN A C 1
ATOM 3314 O O . ASN A 1 427 ? -16.298 -4.322 17.478 1.00 80.75 427 ASN A O 1
ATOM 3318 N N . ALA A 1 428 ? -16.742 -2.221 16.841 1.00 88.38 428 ALA A N 1
ATOM 3319 C CA . ALA A 1 428 ? -18.174 -2.311 17.089 1.00 88.38 428 ALA A CA 1
ATOM 3320 C C . ALA A 1 428 ? -18.983 -1.702 15.946 1.00 88.38 428 ALA A C 1
ATOM 3322 O O . ALA A 1 428 ? -18.616 -0.678 15.375 1.00 88.38 428 ALA A O 1
ATOM 3323 N N . LEU A 1 429 ? -20.121 -2.319 15.645 1.00 91.44 429 LEU A N 1
ATOM 3324 C CA . LEU A 1 429 ? -21.202 -1.666 14.925 1.00 91.44 429 LEU A CA 1
ATOM 3325 C C . LEU A 1 429 ? -22.032 -0.903 15.961 1.00 91.44 429 LEU A C 1
ATOM 3327 O O . LEU A 1 429 ? -22.543 -1.496 16.915 1.00 91.44 429 LEU A O 1
ATOM 3331 N N . VAL A 1 430 ? -22.105 0.410 15.792 1.00 91.81 430 VAL A N 1
ATOM 3332 C CA . VAL A 1 430 ? -22.753 1.340 16.716 1.00 91.81 430 VAL A CA 1
ATOM 3333 C C . VAL A 1 430 ? -24.054 1.799 16.090 1.00 91.81 430 VAL A C 1
ATOM 3335 O O . VAL A 1 430 ? -24.022 2.274 14.960 1.00 91.81 430 VAL A O 1
ATOM 3338 N N . PHE A 1 431 ? -25.166 1.679 16.812 1.00 88.69 431 PHE A N 1
ATOM 3339 C CA . PHE A 1 431 ? -26.415 2.351 16.463 1.00 88.69 431 PHE A CA 1
ATOM 3340 C C . PHE A 1 431 ? -26.692 3.468 17.466 1.00 88.69 431 PHE A C 1
ATOM 3342 O O . PHE A 1 431 ? -26.727 3.235 18.677 1.00 88.69 431 PHE A O 1
ATOM 3349 N N . THR A 1 432 ? -26.921 4.669 16.955 1.00 88.31 432 THR A N 1
ATOM 3350 C CA . THR A 1 432 ? -27.193 5.875 17.733 1.00 88.31 432 THR A CA 1
ATOM 3351 C C . THR A 1 432 ? -28.618 6.329 17.443 1.00 88.31 432 THR A C 1
ATOM 3353 O O . THR A 1 432 ? -28.948 6.499 16.273 1.00 88.31 432 THR A O 1
ATOM 3356 N N . PRO A 1 433 ? -29.478 6.528 18.457 1.00 86.75 433 PRO A N 1
ATOM 3357 C CA . PRO A 1 433 ? -30.843 6.982 18.233 1.00 86.75 433 PRO A CA 1
ATOM 3358 C C . PRO A 1 433 ? -30.874 8.298 17.458 1.00 86.75 433 PRO A C 1
ATOM 3360 O O . PRO A 1 433 ? -30.150 9.238 17.809 1.00 86.75 433 PRO A O 1
ATOM 3363 N N . GLN A 1 434 ? -31.735 8.386 16.449 1.00 77.38 434 GLN A N 1
ATOM 3364 C CA . GLN A 1 434 ? -31.992 9.656 15.781 1.00 77.38 434 GLN A CA 1
ATOM 3365 C C . GLN A 1 434 ? -32.686 10.606 16.760 1.00 77.38 434 GLN A C 1
ATOM 3367 O O . GLN A 1 434 ? -33.570 10.214 17.527 1.00 77.38 434 GLN A O 1
ATOM 3372 N N . LYS A 1 435 ? -32.267 11.874 16.773 1.00 66.81 435 LYS A N 1
ATOM 3373 C CA . LYS A 1 435 ? -32.964 12.896 17.557 1.00 66.81 435 LYS A CA 1
ATOM 3374 C C . LYS A 1 435 ? -34.324 13.132 16.908 1.00 66.81 435 LYS A C 1
ATOM 3376 O O . LYS A 1 435 ? -34.389 13.664 15.808 1.00 66.81 435 LYS A O 1
ATOM 3381 N N . THR A 1 436 ? -35.393 12.740 17.588 1.00 54.81 436 THR A N 1
ATOM 3382 C CA . THR A 1 436 ? -36.730 13.255 17.288 1.00 54.81 436 THR A CA 1
ATOM 3383 C C . THR A 1 436 ? -36.756 14.734 17.660 1.00 54.81 436 THR A C 1
ATOM 3385 O O . THR A 1 436 ? -36.580 15.051 18.840 1.00 54.81 436 THR A O 1
ATOM 3388 N N . ASP A 1 437 ? -36.914 15.601 16.660 1.00 45.78 437 ASP A N 1
ATOM 3389 C CA . ASP A 1 437 ? -37.191 17.034 16.838 1.00 45.78 437 ASP A CA 1
ATOM 3390 C C . ASP A 1 437 ? -38.531 17.287 17.547 1.00 45.78 437 ASP A C 1
ATOM 3392 O O . ASP A 1 437 ? -39.493 16.510 17.318 1.00 45.78 437 ASP A O 1
#

Organism: NCBI:txid644221

Radius of gyration: 32.23 Å; chains: 1; bounding box: 100×66×71 Å

InterPro domains:
  IPR001969 Aspartic peptidase, active site [PS00141] (332-343)
  IPR011990 Tetratricopeptide-like helical domain superfamily [G3DSA:1.25.40.10] (75-292)
  IPR021109 Aspartic peptidase domain superfamily [G3DSA:2.40.70.10] (300-431)
  IPR021109 Aspartic peptidase domain superfamily [SSF50630] (313-416)
  IPR034122 Retropepsin-like domain, bacterial [cd05483] (319-412)

pLDDT: mean 74.83, std 24.67, range [21.8, 98.25]